Protein AF-0000000070241836 (afdb_homodimer)

Organism: Natronomonas pharaonis (strain ATCC 35678 / DSM 2160 / CIP 103997 / JCM 8858 / NBRC 14720 / NCIMB 2260 / Gabara) (NCBI:txid348780)

pLDDT: mean 97.4, std 3.04, range [60.66, 98.94]

Nearest PDB structures (foldseek):
  5bt1-assembly1_A  TM=4.470E-01  e=3.880E-01  Saccharomyces cerevisiae S288C
  3sf4-assembly2_B  TM=3.742E-01  e=3.354E-01  Homo sapiens
  5khr-assembly1_O  TM=2.933E-01  e=1.750E+00  Homo sapiens
  5a7d-assembly2_E  TM=2.652E-01  e=1.928E+00  Drosophila melanogaster
  6xns-assembly1_A  TM=4.256E-01  e=8.283E+00  synthetic construct

Radius of gyration: 24.18 Å; Cα contacts (8 Å, |Δi|>4): 1126; chains: 2; bounding box: 52×72×54 Å

Sequence (510 aa):
MSTQDGGHRDAAIAALAERAYVDAGDEYTRAGRRVLADPRPDGGPFELGDHGWVGAGVQYLLIAALCYRVADEPQTARFRAVEATAVAGDFARRADSPAQSACFAELRADCRVAGGLSEASEAYNDAVDAYEAAGETVDDPSRMSTTPLFQAAAAPIKQAARSLANGEIAVEWDDLHGPDPSDPGRFLAVRAEYKRRRFPGLVERLLSERYLAAPRGTTEYATDHHRCPHCDSTDVNWVGNSTLCLRCSRPTNPVMSTQDGGHRDAAIAALAERAYVDAGDEYTRAGRRVLADPRPDGGPFELGDHGWVGAGVQYLLIAALCYRVADEPQTARFRAVEATAVAGDFARRADSPAQSACFAELRADCRVAGGLSEASEAYNDAVDAYEAAGETVDDPSRMSTTPLFQAAAAPIKQAARSLANGEIAVEWDDLHGPDPSDPGRFLAVRAEYKRRRFPGLVERLLSERYLAAPRGTTEYATDHHRCPHCDSTDVNWVGNSTLCLRCSRPTNPV

Structure (mmCIF, N/CA/C/O backbone):
data_AF-0000000070241836-model_v1
#
loop_
_entity.id
_entity.type
_entity.pdbx_description
1 polymer 'Uncharacterized protein'
#
loop_
_atom_site.group_PDB
_atom_site.id
_atom_site.type_symbol
_atom_site.label_atom_id
_atom_site.label_alt_id
_atom_site.label_comp_id
_atom_site.label_asym_id
_atom_site.label_entity_id
_atom_site.label_seq_id
_atom_site.pdbx_PDB_ins_code
_atom_site.Cartn_x
_atom_site.Cartn_y
_atom_site.Cartn_z
_atom_site.occupancy
_atom_site.B_iso_or_equiv
_atom_site.auth_seq_id
_atom_site.auth_comp_id
_atom_site.auth_asym_id
_atom_site.auth_atom_id
_atom_site.pdbx_PDB_model_num
ATOM 1 N N . MET A 1 1 ? 11.234 -20.156 4.098 1 61.56 1 MET A N 1
ATOM 2 C CA . MET A 1 1 ? 11.102 -19.109 5.117 1 61.56 1 MET A CA 1
ATOM 3 C C . MET A 1 1 ? 10.008 -18.109 4.746 1 61.56 1 MET A C 1
ATOM 5 O O . MET A 1 1 ? 9.828 -17.797 3.566 1 61.56 1 MET A O 1
ATOM 9 N N . SER A 1 2 ? 9 -17.844 5.645 1 85.94 2 SER A N 1
ATOM 10 C CA . SER A 1 2 ? 7.742 -17.172 5.375 1 85.94 2 SER A CA 1
ATOM 11 C C . SER A 1 2 ? 7.863 -15.664 5.625 1 85.94 2 SER A C 1
ATOM 13 O O . SER A 1 2 ? 8.711 -15.227 6.41 1 85.94 2 SER A O 1
ATOM 15 N N . THR A 1 3 ? 7.363 -14.844 4.844 1 95.25 3 THR A N 1
ATOM 16 C CA . THR A 1 3 ? 7.293 -13.398 5.027 1 95.25 3 THR A CA 1
ATOM 17 C C . THR A 1 3 ? 6.418 -13.047 6.23 1 95.25 3 THR A C 1
ATOM 19 O O . THR A 1 3 ? 5.684 -13.898 6.734 1 95.25 3 THR A O 1
ATOM 22 N N . GLN A 1 4 ? 6.605 -11.898 6.77 1 96.62 4 GLN A N 1
ATOM 23 C CA . GLN A 1 4 ? 5.793 -11.398 7.875 1 96.62 4 GLN A CA 1
ATOM 24 C C . GLN A 1 4 ? 4.48 -10.805 7.371 1 96.62 4 GLN A C 1
ATOM 26 O O . GLN A 1 4 ? 4.391 -9.594 7.145 1 96.62 4 GLN A O 1
ATOM 31 N N . ASP A 1 5 ? 3.498 -11.648 7.289 1 97.31 5 ASP A N 1
ATOM 32 C CA . ASP A 1 5 ? 2.234 -11.195 6.715 1 97.31 5 ASP A CA 1
ATOM 33 C C . ASP A 1 5 ? 1.175 -11.008 7.797 1 97.31 5 ASP A C 1
ATOM 35 O O . ASP A 1 5 ? 0.005 -10.766 7.492 1 97.31 5 ASP A O 1
ATOM 39 N N . GLY A 1 6 ? 1.537 -11.195 9.125 1 95.69 6 GLY A N 1
ATOM 40 C CA . GLY A 1 6 ? 0.656 -10.945 10.25 1 95.69 6 GLY A CA 1
ATOM 41 C C . GLY A 1 6 ? -0.423 -12 10.414 1 95.69 6 GLY A C 1
ATOM 42 O O . GLY A 1 6 ? -1.392 -11.797 11.148 1 95.69 6 GLY A O 1
ATOM 43 N N . GLY A 1 7 ? -0.317 -13.125 9.695 1 97.44 7 GLY A N 1
ATOM 44 C CA . GLY A 1 7 ? -1.33 -14.172 9.742 1 97.44 7 GLY A CA 1
ATOM 45 C C . GLY A 1 7 ? -2.449 -13.961 8.742 1 97.44 7 GLY A C 1
ATOM 46 O O . GLY A 1 7 ? -3.342 -14.805 8.617 1 97.44 7 GLY A O 1
ATOM 47 N N . HIS A 1 8 ? -2.41 -12.93 8.008 1 98.25 8 HIS A N 1
ATOM 48 C CA . HIS A 1 8 ? -3.496 -12.562 7.105 1 98.25 8 HIS A CA 1
ATOM 49 C C . HIS A 1 8 ? -3.561 -13.5 5.906 1 98.25 8 HIS A C 1
ATOM 51 O O . HIS A 1 8 ? -4.645 -13.758 5.375 1 98.25 8 HIS A O 1
ATOM 57 N N . ARG A 1 9 ? -2.406 -14.008 5.449 1 98.5 9 ARG A N 1
ATOM 58 C CA . ARG A 1 9 ? -2.439 -14.969 4.352 1 98.5 9 ARG A CA 1
ATOM 59 C C . ARG A 1 9 ? -3.234 -16.219 4.738 1 98.5 9 ARG A C 1
ATOM 61 O O . ARG A 1 9 ? -4.039 -16.703 3.947 1 98.5 9 ARG A O 1
ATOM 68 N N . ASP A 1 10 ? -2.986 -16.672 5.91 1 98.44 10 ASP A N 1
ATOM 69 C CA . ASP A 1 10 ? -3.744 -17.828 6.387 1 98.44 10 ASP A CA 1
ATOM 70 C C . ASP A 1 10 ? -5.238 -17.516 6.445 1 98.44 10 ASP A C 1
ATOM 72 O O . ASP A 1 10 ? -6.066 -18.344 6.074 1 98.44 10 ASP A O 1
ATOM 76 N N . ALA A 1 11 ? -5.574 -16.375 6.941 1 98.44 11 ALA A N 1
ATOM 77 C CA . ALA A 1 11 ? -6.973 -15.953 6.988 1 98.44 11 ALA A CA 1
ATOM 78 C C . ALA A 1 11 ? -7.566 -15.859 5.586 1 98.44 11 ALA A C 1
ATOM 80 O O . ALA A 1 11 ? -8.734 -16.203 5.379 1 98.44 11 ALA A O 1
ATOM 81 N N . ALA A 1 12 ? -6.789 -15.359 4.652 1 98.81 12 ALA A N 1
ATOM 82 C CA . ALA A 1 12 ? -7.242 -15.273 3.266 1 98.81 12 ALA A CA 1
ATOM 83 C C . ALA A 1 12 ? -7.543 -16.656 2.701 1 98.81 12 ALA A C 1
ATOM 85 O O . ALA A 1 12 ? -8.562 -16.859 2.037 1 98.81 12 ALA A O 1
ATOM 86 N N . ILE A 1 13 ? -6.656 -17.578 2.961 1 98.69 13 ILE A N 1
ATOM 87 C CA . ILE A 1 13 ? -6.824 -18.953 2.482 1 98.69 13 ILE A CA 1
ATOM 88 C C . ILE A 1 13 ? -8.086 -19.562 3.092 1 98.69 13 ILE A C 1
ATOM 90 O O . ILE A 1 13 ? -8.859 -20.219 2.396 1 98.69 13 ILE A O 1
ATOM 94 N N . ALA A 1 14 ? -8.297 -19.344 4.355 1 98.5 14 ALA A N 1
ATOM 95 C CA . ALA A 1 14 ? -9.523 -19.812 5.008 1 98.5 14 ALA A CA 1
ATOM 96 C C . ALA A 1 14 ? -10.758 -19.203 4.348 1 98.5 14 ALA A C 1
ATOM 98 O O . ALA A 1 14 ? -11.766 -19.891 4.172 1 98.5 14 ALA A O 1
ATOM 99 N N . ALA A 1 15 ? -10.695 -17.953 4.012 1 98.69 15 ALA A N 1
ATOM 100 C CA . ALA A 1 15 ? -11.812 -17.281 3.352 1 98.69 15 ALA A CA 1
ATOM 101 C C . ALA A 1 15 ? -12.055 -17.859 1.961 1 98.69 15 ALA A C 1
ATOM 103 O O . ALA A 1 15 ? -13.203 -18.047 1.544 1 98.69 15 ALA A O 1
ATOM 104 N N . LEU A 1 16 ? -10.938 -18.156 1.212 1 98.5 16 LEU A N 1
ATOM 105 C CA . LEU A 1 16 ? -11.078 -18.812 -0.083 1 98.5 16 LEU A CA 1
ATOM 106 C C . LEU A 1 16 ? -11.828 -20.125 0.056 1 98.5 16 LEU A C 1
ATOM 108 O O . LEU A 1 16 ? -12.68 -20.453 -0.776 1 98.5 16 LEU A O 1
ATOM 112 N N . ALA A 1 17 ? -11.477 -20.812 1.084 1 97.75 17 ALA A N 1
ATOM 113 C CA . ALA A 1 17 ? -12.07 -22.125 1.331 1 97.75 17 ALA A CA 1
ATOM 114 C C . ALA A 1 17 ? -13.578 -22.016 1.523 1 97.75 17 ALA A C 1
ATOM 116 O O . ALA A 1 17 ? -14.328 -22.938 1.2 1 97.75 17 ALA A O 1
ATOM 117 N N . GLU A 1 18 ? -14.039 -20.938 2.023 1 97.5 18 GLU A N 1
ATOM 118 C CA . GLU A 1 18 ? -15.453 -20.688 2.277 1 97.5 18 GLU A CA 1
ATOM 119 C C . GLU A 1 18 ? -16.109 -19.953 1.108 1 97.5 18 GLU A C 1
ATOM 121 O O . GLU A 1 18 ? -17.266 -19.547 1.193 1 97.5 18 GLU A O 1
ATOM 126 N N . ARG A 1 19 ? -15.43 -19.734 0.073 1 98.12 19 ARG A N 1
ATOM 127 C CA . ARG A 1 19 ? -15.875 -19 -1.109 1 98.12 19 ARG A CA 1
ATOM 128 C C . ARG A 1 19 ? -16.281 -17.578 -0.754 1 98.12 19 ARG A C 1
ATOM 130 O O . ARG A 1 19 ? -17.156 -16.984 -1.396 1 98.12 19 ARG A O 1
ATOM 137 N N . ALA A 1 20 ? -15.68 -17.078 0.327 1 98.69 20 ALA A N 1
ATOM 138 C CA . ALA A 1 20 ? -15.867 -15.68 0.719 1 98.69 20 ALA A CA 1
ATOM 139 C C . ALA A 1 20 ? -14.805 -14.789 0.074 1 98.69 20 ALA A C 1
ATOM 141 O O . ALA A 1 20 ? -13.883 -14.32 0.746 1 98.69 20 ALA A O 1
ATOM 142 N N . TYR A 1 21 ? -14.969 -14.453 -1.179 1 98.81 21 TYR A N 1
ATOM 143 C CA . TYR A 1 21 ? -13.891 -13.898 -1.991 1 98.81 21 TYR A CA 1
ATOM 144 C C . TYR A 1 21 ? -13.617 -12.445 -1.612 1 98.81 21 TYR A C 1
ATOM 146 O O . TYR A 1 21 ? -12.477 -11.977 -1.708 1 98.81 21 TYR A O 1
ATOM 154 N N . VAL A 1 22 ? -14.641 -11.672 -1.18 1 98.81 22 VAL A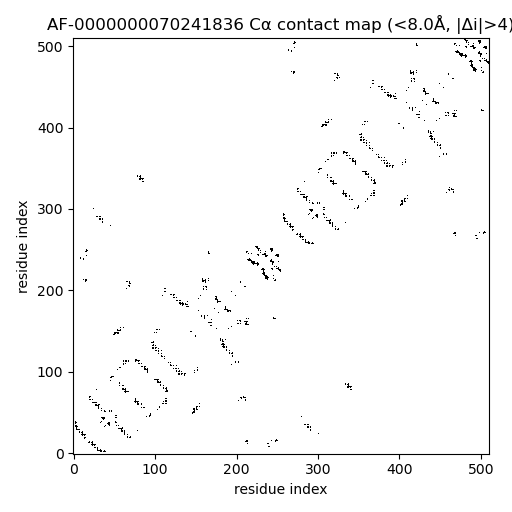 N 1
ATOM 155 C CA . VAL A 1 22 ? -14.375 -10.312 -0.713 1 98.81 22 VAL A CA 1
ATOM 156 C C . VAL A 1 22 ? -13.492 -10.367 0.534 1 98.81 22 VAL A C 1
ATOM 158 O O . VAL A 1 22 ? -12.484 -9.656 0.62 1 98.81 22 VAL A O 1
ATOM 161 N N . ASP A 1 23 ? -13.859 -11.289 1.48 1 98.75 23 ASP A N 1
ATOM 162 C CA . ASP A 1 23 ? -13.055 -11.461 2.688 1 98.75 23 ASP A CA 1
ATOM 163 C C . ASP A 1 23 ? -11.641 -11.914 2.346 1 98.75 23 ASP A C 1
ATOM 165 O O . ASP A 1 23 ? -10.672 -11.453 2.951 1 98.75 23 ASP A O 1
ATOM 169 N N . ALA A 1 24 ? -11.516 -12.836 1.41 1 98.88 24 ALA A N 1
ATOM 170 C CA . ALA A 1 24 ? -10.203 -13.297 0.971 1 98.88 24 ALA A CA 1
ATOM 171 C C 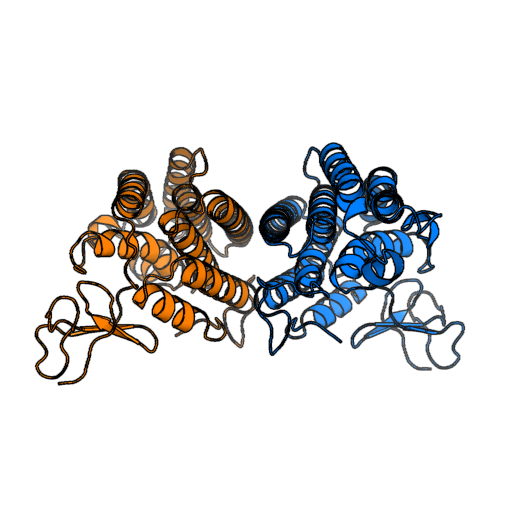. ALA A 1 24 ? -9.375 -12.141 0.401 1 98.88 24 ALA A C 1
ATOM 173 O O . ALA A 1 24 ? -8.203 -11.992 0.731 1 98.88 24 ALA A O 1
ATOM 174 N N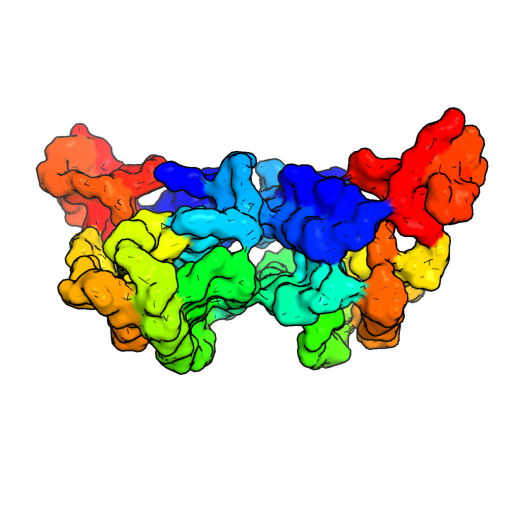 . GLY A 1 25 ? -10.047 -11.375 -0.493 1 98.94 25 GLY A N 1
ATOM 175 C CA . GLY A 1 25 ? -9.375 -10.203 -1.038 1 98.94 25 GLY A CA 1
ATOM 176 C C . GLY A 1 25 ? -8.906 -9.234 0.029 1 98.94 25 GLY A C 1
ATOM 177 O O . GLY A 1 25 ? -7.789 -8.719 -0.042 1 98.94 25 GLY A O 1
ATOM 178 N N . ASP A 1 26 ? -9.758 -8.992 1.027 1 98.88 26 ASP A N 1
ATOM 179 C CA . ASP A 1 26 ? -9.406 -8.109 2.137 1 98.88 26 ASP A CA 1
ATOM 180 C C . ASP A 1 26 ? -8.188 -8.633 2.889 1 98.88 26 ASP A C 1
ATOM 182 O O . ASP A 1 26 ? -7.242 -7.887 3.152 1 98.88 26 ASP A O 1
ATOM 186 N N . GLU A 1 27 ? -8.242 -9.867 3.15 1 98.81 27 GLU A N 1
ATOM 187 C CA . GLU A 1 27 ? -7.164 -10.453 3.939 1 98.81 27 GLU A CA 1
ATOM 188 C C . GLU A 1 27 ? -5.867 -10.523 3.137 1 98.81 27 GLU A C 1
ATOM 190 O O . GLU A 1 27 ? -4.789 -10.258 3.67 1 98.81 27 GLU A O 1
ATOM 195 N N . TYR A 1 28 ? -5.887 -10.867 1.868 1 98.94 28 TYR A N 1
ATOM 196 C CA . TYR A 1 28 ? -4.691 -10.82 1.035 1 98.94 28 TYR A CA 1
ATOM 197 C C . TYR A 1 28 ? -4.152 -9.398 0.931 1 98.94 28 TYR A C 1
ATOM 199 O O . TYR A 1 28 ? -2.938 -9.195 0.851 1 98.94 28 TYR A O 1
ATOM 207 N N . THR A 1 29 ? -5.059 -8.414 0.841 1 98.94 29 THR A N 1
ATOM 208 C CA . THR A 1 29 ? -4.625 -7.023 0.834 1 98.94 29 THR A CA 1
ATOM 209 C C . THR A 1 29 ? -3.828 -6.699 2.094 1 98.94 29 THR A C 1
ATOM 211 O O . THR A 1 29 ? -2.74 -6.125 2.018 1 98.94 29 THR A O 1
ATOM 214 N N . ARG A 1 30 ? -4.387 -7.117 3.221 1 98.81 30 ARG A N 1
ATOM 215 C CA . ARG A 1 30 ? -3.707 -6.883 4.492 1 98.81 30 ARG A CA 1
ATOM 216 C C . ARG A 1 30 ? -2.367 -7.609 4.539 1 98.81 30 ARG A C 1
ATOM 218 O O . ARG A 1 30 ? -1.359 -7.039 4.961 1 98.81 30 ARG A O 1
ATOM 225 N N . ALA A 1 31 ? -2.309 -8.828 4.098 1 98.81 31 ALA A N 1
ATOM 226 C CA . ALA A 1 31 ? -1.066 -9.594 4.043 1 98.81 31 ALA A CA 1
ATOM 227 C C . ALA A 1 31 ? -0.024 -8.883 3.184 1 98.81 31 ALA A C 1
ATOM 229 O O . ALA A 1 31 ? 1.13 -8.734 3.592 1 98.81 31 ALA A O 1
ATOM 230 N N . GLY A 1 32 ? -0.456 -8.508 1.994 1 98.94 32 GLY A N 1
ATOM 231 C CA . GLY A 1 32 ? 0.448 -7.812 1.093 1 98.94 32 GLY A CA 1
ATOM 232 C C . GLY A 1 32 ? 1.04 -6.555 1.697 1 98.94 32 GLY A C 1
ATOM 233 O O . GLY A 1 32 ? 2.256 -6.355 1.659 1 98.94 32 GLY A O 1
ATOM 234 N N . ARG A 1 33 ? 0.215 -5.738 2.297 1 98.94 33 ARG A N 1
ATOM 235 C CA . ARG A 1 33 ? 0.657 -4.473 2.877 1 98.94 33 ARG A CA 1
ATOM 236 C C . ARG A 1 33 ? 1.597 -4.711 4.055 1 98.94 33 ARG A C 1
ATOM 238 O O . ARG A 1 33 ? 2.58 -3.986 4.227 1 98.94 33 ARG A O 1
ATOM 245 N N . ARG A 1 34 ? 1.387 -5.75 4.84 1 98.62 34 ARG A N 1
ATOM 246 C CA . ARG A 1 34 ? 2.277 -6.113 5.938 1 98.62 34 ARG A CA 1
ATOM 247 C C . ARG A 1 34 ? 3.656 -6.5 5.418 1 98.62 34 ARG A C 1
ATOM 249 O O . ARG A 1 34 ? 4.676 -6.055 5.953 1 98.62 34 ARG A O 1
ATOM 256 N N . VAL A 1 35 ? 3.688 -7.293 4.398 1 98.81 35 VAL A N 1
ATOM 257 C CA . VAL A 1 35 ? 4.953 -7.754 3.834 1 98.81 35 VAL A CA 1
ATOM 258 C C . VAL A 1 35 ? 5.695 -6.578 3.203 1 98.81 35 VAL A C 1
ATOM 260 O O . VAL A 1 35 ? 6.914 -6.461 3.348 1 98.81 35 VAL A O 1
ATOM 263 N N . LEU A 1 36 ? 4.973 -5.711 2.514 1 98.88 36 LEU A N 1
ATOM 264 C CA . LEU A 1 36 ? 5.59 -4.578 1.83 1 98.88 36 LEU A CA 1
ATOM 265 C C . LEU A 1 36 ? 6.199 -3.604 2.832 1 98.88 36 LEU A C 1
ATOM 267 O O . LEU A 1 36 ? 7.094 -2.83 2.486 1 98.88 36 LEU A O 1
ATOM 271 N N . ALA A 1 37 ? 5.695 -3.65 4.094 1 98.69 37 ALA A N 1
ATOM 272 C CA . ALA A 1 37 ? 6.246 -2.793 5.141 1 98.69 37 ALA A CA 1
ATOM 273 C C . ALA A 1 37 ? 7.449 -3.451 5.809 1 98.69 37 ALA A C 1
ATOM 275 O O . ALA A 1 37 ? 8.445 -2.787 6.098 1 98.69 37 ALA A O 1
ATOM 276 N N . ASP A 1 38 ? 7.273 -4.73 6.078 1 98.12 38 ASP A N 1
ATOM 277 C CA . ASP A 1 38 ? 8.258 -5.496 6.832 1 98.12 38 ASP A CA 1
ATOM 278 C C . ASP A 1 38 ? 8.297 -6.949 6.359 1 98.12 38 ASP A C 1
ATOM 280 O O . ASP A 1 38 ? 7.75 -7.836 7.02 1 98.12 38 ASP A O 1
ATOM 284 N N . PRO A 1 39 ? 9.086 -7.191 5.305 1 97.88 39 PRO A N 1
ATOM 285 C CA . PRO A 1 39 ? 9.023 -8.531 4.719 1 97.88 39 PRO A CA 1
ATOM 286 C C . PRO A 1 39 ? 9.656 -9.594 5.617 1 97.88 39 PRO A C 1
ATOM 288 O O . PRO A 1 39 ? 9.164 -10.727 5.676 1 97.88 39 PRO A O 1
ATOM 291 N N . ARG A 1 40 ? 10.75 -9.195 6.312 1 96.06 40 ARG A N 1
ATOM 292 C CA . ARG A 1 40 ? 11.523 -10.086 7.168 1 96.06 40 ARG A CA 1
ATOM 293 C C . ARG A 1 40 ? 11.898 -9.398 8.477 1 96.06 40 ARG A C 1
ATOM 295 O O . ARG A 1 40 ? 11.969 -8.172 8.539 1 96.06 40 ARG A O 1
ATOM 302 N N . PRO A 1 41 ? 12.07 -10.102 9.562 1 89.88 41 PRO A N 1
ATOM 303 C CA . PRO A 1 41 ? 12.438 -9.469 10.828 1 89.88 41 PRO A CA 1
ATOM 304 C C . PRO A 1 41 ? 13.68 -8.586 10.711 1 89.88 41 PRO A C 1
ATOM 306 O O . PRO A 1 41 ? 13.719 -7.492 11.281 1 89.88 41 PRO A O 1
ATOM 309 N N . ASP A 1 42 ? 14.664 -8.977 10 1 85.56 42 ASP A N 1
ATOM 310 C CA . ASP A 1 42 ? 15.906 -8.211 9.977 1 85.56 42 ASP A CA 1
ATOM 311 C C . ASP A 1 42 ? 16.125 -7.559 8.609 1 85.56 42 ASP A C 1
ATOM 313 O O . ASP A 1 42 ? 17.25 -7.215 8.25 1 85.56 42 ASP A O 1
ATOM 317 N N . GLY A 1 43 ? 15.055 -7.344 7.938 1 88.62 43 GLY A N 1
ATOM 318 C CA . GLY A 1 43 ? 15.234 -6.789 6.602 1 88.62 43 GLY A CA 1
ATOM 319 C C . GLY A 1 43 ? 14.086 -5.902 6.168 1 88.62 43 GLY A C 1
ATOM 320 O O . GLY A 1 43 ? 12.914 -6.246 6.367 1 88.62 43 GLY A O 1
ATOM 321 N N . GLY A 1 44 ? 14.477 -4.719 5.648 1 93.69 44 GLY A N 1
ATOM 322 C CA . GLY A 1 44 ? 13.477 -3.811 5.109 1 93.69 44 GLY A CA 1
ATOM 323 C C . GLY A 1 44 ? 13.109 -4.109 3.67 1 93.69 44 GLY A C 1
ATOM 324 O O . GLY A 1 44 ? 13.711 -4.98 3.037 1 93.69 44 GLY A O 1
ATOM 325 N N . PRO A 1 45 ? 12.094 -3.482 3.275 1 97.38 45 PRO A N 1
ATOM 326 C CA . PRO A 1 45 ? 11.555 -3.791 1.95 1 97.38 45 PRO A CA 1
ATOM 327 C C . PRO A 1 45 ? 12.383 -3.18 0.82 1 97.38 45 PRO A C 1
ATOM 329 O O . PRO A 1 45 ? 12.258 -3.598 -0.334 1 97.38 45 PRO A O 1
ATOM 332 N N . PHE A 1 46 ? 13.273 -2.236 1.134 1 97.31 46 PHE A N 1
ATOM 333 C CA . PHE A 1 46 ? 13.852 -1.443 0.054 1 97.31 46 PHE A CA 1
ATOM 334 C C . PHE A 1 46 ? 15.273 -1.896 -0.247 1 97.31 46 PHE A C 1
ATOM 336 O O . PHE A 1 46 ? 15.906 -1.4 -1.185 1 97.31 46 PHE A O 1
ATOM 343 N N . GLU A 1 47 ? 15.789 -2.793 0.525 1 93.69 47 GLU A N 1
ATOM 344 C CA . GLU A 1 47 ? 16.953 -3.6 0.181 1 93.69 47 GLU A CA 1
ATOM 345 C C . GLU A 1 47 ? 16.562 -5.023 -0.194 1 93.69 47 GLU A C 1
ATOM 347 O O . GLU A 1 47 ? 16.375 -5.875 0.679 1 93.69 47 GLU A O 1
ATOM 352 N N . LEU A 1 48 ? 16.453 -5.203 -1.422 1 95.19 48 LEU A N 1
ATOM 353 C CA . LEU A 1 48 ? 15.836 -6.43 -1.916 1 95.19 48 LEU A CA 1
ATOM 354 C C . LEU A 1 48 ? 16.719 -7.637 -1.641 1 95.19 48 LEU A C 1
ATOM 356 O O . LEU A 1 48 ? 16.219 -8.727 -1.349 1 95.19 48 LEU A O 1
ATOM 360 N N . GLY A 1 49 ? 18.094 -7.426 -1.746 1 94.19 49 GLY A N 1
ATOM 361 C CA . GLY A 1 49 ? 19.016 -8.555 -1.644 1 94.19 49 GLY A CA 1
ATOM 362 C C . GLY A 1 49 ? 18.797 -9.602 -2.715 1 94.19 49 GLY A C 1
ATOM 363 O O . GLY A 1 49 ? 18.062 -9.367 -3.68 1 94.19 49 GLY A O 1
ATOM 364 N N . ASP A 1 50 ? 19.359 -10.758 -2.516 1 92.5 50 ASP A N 1
ATOM 365 C CA . ASP A 1 50 ? 19.297 -11.812 -3.527 1 92.5 50 ASP A CA 1
ATOM 366 C C . ASP A 1 50 ? 17.922 -12.453 -3.564 1 92.5 50 ASP A C 1
ATOM 368 O O . ASP A 1 50 ? 17.484 -12.953 -4.609 1 92.5 50 ASP A O 1
ATOM 372 N N . HIS A 1 51 ? 17.234 -12.383 -2.48 1 95 51 HIS A N 1
ATOM 373 C CA . HIS A 1 51 ? 16.016 -13.164 -2.354 1 95 51 HIS A CA 1
ATOM 374 C C . HIS A 1 51 ? 14.797 -12.367 -2.812 1 95 51 HIS A C 1
ATOM 376 O O . HIS A 1 51 ? 13.828 -12.938 -3.305 1 95 51 HIS A O 1
ATOM 382 N N . GLY A 1 52 ? 14.781 -10.977 -2.59 1 97.12 52 GLY A N 1
ATOM 383 C CA . GLY A 1 52 ? 13.641 -10.148 -2.973 1 97.12 52 GLY A CA 1
ATOM 384 C C . GLY A 1 52 ? 12.352 -10.562 -2.295 1 97.12 52 GLY A C 1
ATOM 385 O O . GLY A 1 52 ? 11.32 -10.703 -2.951 1 97.12 52 GLY A O 1
ATOM 386 N N . TRP A 1 53 ? 12.414 -10.727 -0.991 1 97.62 53 TRP A N 1
ATOM 387 C CA . TRP A 1 53 ? 11.289 -11.242 -0.217 1 97.62 53 TRP A CA 1
ATOM 388 C C . TRP A 1 53 ? 10.055 -10.367 -0.406 1 97.62 53 TRP A C 1
ATOM 390 O O . TRP A 1 53 ? 8.922 -10.844 -0.293 1 97.62 53 TRP A O 1
ATOM 400 N N . VAL A 1 54 ? 10.211 -9.086 -0.688 1 98.38 54 VAL A N 1
ATOM 401 C CA . VAL A 1 54 ? 9.125 -8.117 -0.792 1 98.38 54 VAL A CA 1
ATOM 402 C C . VAL A 1 54 ? 8.219 -8.477 -1.964 1 98.38 54 VAL A C 1
ATOM 404 O O . VAL A 1 54 ? 7.055 -8.07 -2.006 1 98.38 54 VAL A O 1
ATOM 407 N N . GLY A 1 55 ? 8.711 -9.297 -2.902 1 98.56 55 GLY A N 1
ATOM 408 C CA . GLY A 1 55 ? 7.898 -9.742 -4.027 1 98.56 55 GLY A CA 1
ATOM 409 C C . GLY A 1 55 ? 6.617 -10.43 -3.609 1 98.56 55 GLY A C 1
ATOM 410 O O . GLY A 1 55 ? 5.602 -10.344 -4.305 1 98.56 55 GLY A O 1
ATOM 411 N N . ALA A 1 56 ? 6.664 -11.07 -2.451 1 98.62 56 ALA A N 1
ATOM 412 C CA . ALA A 1 56 ? 5.477 -11.742 -1.925 1 98.62 56 ALA A CA 1
ATOM 413 C C . ALA A 1 56 ? 4.359 -10.734 -1.656 1 98.62 56 ALA A C 1
ATOM 415 O O . ALA A 1 56 ? 3.18 -11.055 -1.821 1 98.62 56 ALA A O 1
ATOM 416 N N . GLY A 1 57 ? 4.758 -9.586 -1.187 1 98.88 57 GLY A N 1
ATOM 417 C CA . GLY A 1 57 ? 3.758 -8.555 -0.959 1 98.88 57 GLY A CA 1
ATOM 418 C C . GLY A 1 57 ? 3.008 -8.164 -2.219 1 98.88 57 GLY A C 1
ATOM 419 O O . GLY A 1 57 ? 1.782 -8.023 -2.201 1 98.88 57 GLY A O 1
ATOM 420 N N . VAL A 1 58 ? 3.697 -7.992 -3.32 1 98.94 58 VAL A N 1
ATOM 421 C CA . VAL A 1 58 ? 3.078 -7.668 -4.602 1 98.94 58 VAL A CA 1
ATOM 422 C C . VAL A 1 58 ? 2.186 -8.82 -5.051 1 98.94 58 VAL A C 1
ATOM 424 O O . VAL A 1 58 ? 1.061 -8.609 -5.508 1 98.94 58 VAL A O 1
ATOM 427 N N . GLN A 1 59 ? 2.701 -10.016 -4.855 1 98.88 59 GLN A N 1
ATOM 428 C CA . GLN A 1 59 ? 1.938 -11.219 -5.191 1 98.88 59 GLN A CA 1
ATOM 429 C C . GLN A 1 59 ? 0.599 -11.234 -4.461 1 98.88 59 GLN A C 1
ATOM 431 O O . GLN A 1 59 ? -0.435 -11.547 -5.059 1 98.88 59 GLN A O 1
ATOM 436 N N . TYR A 1 60 ? 0.606 -10.922 -3.188 1 98.94 60 TYR A N 1
ATOM 437 C CA . TYR A 1 60 ? -0.617 -10.977 -2.395 1 98.94 60 TYR A CA 1
ATOM 438 C C . TYR A 1 60 ? -1.607 -9.906 -2.844 1 98.94 60 TYR A C 1
ATOM 440 O O . TYR A 1 60 ? -2.814 -10.156 -2.893 1 98.94 60 TYR A O 1
ATOM 448 N N . LEU A 1 61 ? -1.139 -8.719 -3.176 1 98.94 61 LEU A N 1
ATOM 449 C CA . LEU A 1 61 ? -2.033 -7.691 -3.701 1 98.94 61 LEU A CA 1
ATOM 450 C C . LEU A 1 61 ? -2.639 -8.125 -5.031 1 98.94 61 LEU A C 1
ATOM 452 O O . LEU A 1 61 ? -3.811 -7.859 -5.301 1 98.94 61 LEU A O 1
ATOM 456 N N . LEU A 1 62 ? -1.822 -8.789 -5.828 1 98.94 62 LEU A N 1
ATOM 457 C CA . LEU A 1 62 ? -2.277 -9.328 -7.105 1 98.94 62 LEU A CA 1
ATOM 458 C C . LEU A 1 62 ? -3.383 -10.359 -6.902 1 98.94 62 LEU A C 1
ATOM 460 O O . LEU A 1 62 ? -4.422 -10.297 -7.562 1 98.94 62 LEU A O 1
ATOM 464 N N . ILE A 1 63 ? -3.199 -11.266 -6 1 98.94 63 ILE A N 1
ATOM 465 C CA . ILE A 1 63 ? -4.199 -12.289 -5.719 1 98.94 63 ILE A CA 1
ATOM 466 C C . ILE A 1 63 ? -5.453 -11.641 -5.133 1 98.94 63 ILE A C 1
ATOM 468 O O . ILE A 1 63 ? -6.57 -12.078 -5.418 1 98.94 63 ILE A O 1
ATOM 472 N N . ALA A 1 64 ? -5.273 -10.625 -4.285 1 98.94 64 ALA A N 1
ATOM 473 C CA . ALA A 1 64 ? -6.418 -9.875 -3.77 1 98.94 64 ALA A CA 1
ATOM 474 C C . ALA A 1 64 ? -7.273 -9.328 -4.906 1 98.94 64 ALA A C 1
ATOM 476 O O . ALA A 1 64 ? -8.5 -9.438 -4.879 1 98.94 64 ALA A O 1
ATOM 477 N N . ALA A 1 65 ? -6.617 -8.727 -5.906 1 98.94 65 ALA A N 1
ATOM 478 C CA . ALA A 1 65 ? -7.344 -8.203 -7.059 1 98.94 65 ALA A CA 1
ATOM 479 C C . ALA A 1 65 ? -8.172 -9.297 -7.73 1 98.94 65 ALA A C 1
ATOM 481 O O . ALA A 1 65 ? -9.328 -9.078 -8.086 1 98.94 65 ALA A O 1
ATOM 482 N N . LEU A 1 66 ? -7.574 -10.477 -7.883 1 98.94 66 LEU A N 1
ATOM 483 C CA . LEU A 1 66 ? -8.289 -11.594 -8.484 1 98.94 66 LEU A CA 1
ATOM 484 C C . LEU A 1 66 ? -9.484 -12 -7.633 1 98.94 66 LEU A C 1
ATOM 486 O O . LEU A 1 66 ? -10.555 -12.297 -8.164 1 98.94 66 LEU A O 1
ATOM 490 N N . CYS A 1 67 ? -9.32 -12.023 -6.316 1 98.94 67 CYS A N 1
ATOM 491 C CA . CYS A 1 67 ? -10.43 -12.336 -5.418 1 98.94 67 CYS A CA 1
ATOM 492 C C . CYS A 1 67 ? -11.594 -11.367 -5.629 1 98.94 67 CYS A C 1
ATOM 494 O O . CYS A 1 67 ? -12.742 -11.797 -5.746 1 98.94 67 CYS A O 1
ATOM 496 N N . TYR A 1 68 ? -11.266 -10.094 -5.695 1 98.94 68 TYR A N 1
ATOM 497 C CA . TYR A 1 68 ? -12.312 -9.102 -5.887 1 98.94 68 TYR A CA 1
ATOM 498 C C . TYR A 1 68 ? -12.992 -9.281 -7.238 1 98.94 68 TYR A C 1
ATOM 500 O O . TYR A 1 68 ? -14.211 -9.109 -7.359 1 98.94 68 TYR A O 1
ATOM 508 N N . ARG A 1 69 ? -12.203 -9.594 -8.297 1 98.88 69 ARG A N 1
ATOM 509 C CA . ARG A 1 69 ? -12.789 -9.844 -9.617 1 98.88 69 ARG A CA 1
ATOM 510 C C . ARG A 1 69 ? -13.766 -11.008 -9.57 1 98.88 69 ARG A C 1
ATOM 512 O O . ARG A 1 69 ? -14.875 -10.914 -10.109 1 98.88 69 ARG A O 1
ATOM 519 N N . VAL A 1 70 ? -13.383 -12.047 -8.945 1 98.88 70 VAL A N 1
ATOM 520 C CA . VAL A 1 70 ? -14.219 -13.234 -8.836 1 98.88 70 VAL A CA 1
ATOM 521 C C . VAL A 1 70 ? -15.469 -12.914 -8.031 1 98.88 70 VAL A C 1
ATOM 523 O O . VAL A 1 70 ? -16.547 -13.438 -8.305 1 98.88 70 VAL A O 1
ATOM 526 N N . ALA A 1 71 ? -15.406 -12.055 -7.047 1 98.69 71 ALA A N 1
ATOM 527 C CA . ALA A 1 71 ? -16.516 -11.633 -6.191 1 98.69 71 ALA A CA 1
ATOM 528 C C . ALA A 1 71 ? -17.391 -10.609 -6.898 1 98.69 71 ALA A C 1
ATOM 530 O O . ALA A 1 71 ? -18.344 -10.078 -6.305 1 98.69 71 ALA A O 1
ATOM 531 N N . ASP A 1 72 ? -17.047 -10.234 -8.234 1 98.25 72 ASP A N 1
ATOM 532 C CA . ASP A 1 72 ? -17.781 -9.25 -9.031 1 98.25 72 ASP A CA 1
ATOM 533 C C . ASP A 1 72 ? -17.703 -7.863 -8.398 1 98.25 72 ASP A C 1
ATOM 535 O O . ASP A 1 72 ? -18.719 -7.168 -8.289 1 98.25 72 ASP A O 1
ATOM 539 N N . GLU A 1 73 ? -16.531 -7.531 -7.875 1 98.38 73 GLU A N 1
ATOM 540 C CA . GLU A 1 73 ? -16.188 -6.199 -7.395 1 98.38 73 GLU A CA 1
ATOM 541 C C . GLU A 1 73 ? -15.07 -5.586 -8.242 1 98.38 73 GLU A C 1
ATOM 543 O O . GLU A 1 73 ? -13.977 -5.309 -7.734 1 98.38 73 GLU A O 1
ATOM 548 N N . PRO A 1 74 ? -15.32 -5.305 -9.516 1 98.25 74 PRO A N 1
ATOM 549 C CA . PRO A 1 74 ? -14.258 -4.918 -10.445 1 98.25 74 PRO A CA 1
ATOM 550 C C . PRO A 1 74 ? -13.625 -3.576 -10.086 1 98.25 74 PRO A C 1
ATOM 552 O O . PRO A 1 74 ? -12.438 -3.361 -10.344 1 98.25 74 PRO A O 1
ATOM 555 N N . GLN A 1 75 ? -14.375 -2.646 -9.492 1 98.44 75 GLN A N 1
ATOM 556 C CA . GLN A 1 75 ? -13.789 -1.358 -9.148 1 98.44 75 GLN A CA 1
ATOM 557 C C . GLN A 1 75 ? -12.75 -1.509 -8.039 1 98.44 75 GLN A C 1
ATOM 559 O O . GLN A 1 75 ? -11.664 -0.933 -8.109 1 98.44 75 GLN A O 1
ATOM 564 N N . THR A 1 76 ? -13.109 -2.283 -6.996 1 98.62 76 THR A N 1
ATOM 565 C CA . THR A 1 76 ? -12.156 -2.566 -5.93 1 98.62 76 THR A CA 1
ATOM 566 C C . THR A 1 76 ? -10.922 -3.27 -6.477 1 98.62 76 THR A C 1
ATOM 568 O O . THR A 1 76 ? -9.797 -2.957 -6.082 1 98.62 76 THR A O 1
ATOM 571 N N . ALA A 1 77 ? -11.133 -4.207 -7.363 1 98.88 77 ALA A N 1
ATOM 572 C CA . ALA A 1 77 ? -10.031 -4.918 -8 1 98.88 77 ALA A CA 1
ATOM 573 C C . ALA A 1 77 ? -9.117 -3.949 -8.75 1 98.88 77 ALA A C 1
ATOM 575 O O . ALA A 1 77 ? -7.891 -4.086 -8.719 1 98.88 77 ALA A O 1
ATOM 576 N N . ARG A 1 78 ? -9.703 -3.006 -9.43 1 98.81 78 ARG A N 1
ATOM 577 C CA . ARG A 1 78 ? -8.93 -2.027 -10.188 1 98.81 78 ARG A CA 1
ATOM 578 C C . ARG A 1 78 ? -8.055 -1.187 -9.258 1 98.81 78 ARG A C 1
ATOM 580 O O . ARG A 1 78 ? -6.879 -0.965 -9.539 1 98.81 78 ARG A O 1
ATOM 587 N N . PHE A 1 79 ? -8.633 -0.746 -8.156 1 98.88 79 PHE A N 1
ATOM 588 C CA . PHE A 1 79 ? -7.852 0.029 -7.191 1 98.88 79 PHE A CA 1
ATOM 589 C C . PHE A 1 79 ? -6.684 -0.787 -6.66 1 98.88 79 PHE A C 1
ATOM 591 O O . PHE A 1 79 ? -5.57 -0.272 -6.527 1 98.88 79 PHE A O 1
ATOM 598 N N . ARG A 1 80 ? -6.957 -2.027 -6.367 1 98.94 80 ARG A N 1
ATOM 599 C CA . ARG A 1 80 ? -5.914 -2.885 -5.816 1 98.94 80 ARG A CA 1
ATOM 600 C C . ARG A 1 80 ? -4.805 -3.129 -6.836 1 98.94 80 ARG A C 1
ATOM 602 O O . ARG A 1 80 ? -3.623 -3.129 -6.488 1 98.94 80 ARG A O 1
ATOM 609 N N . ALA A 1 81 ? -5.215 -3.326 -8.07 1 98.94 81 ALA A N 1
ATOM 610 C CA . ALA A 1 81 ? -4.25 -3.555 -9.148 1 98.94 81 ALA A CA 1
ATOM 611 C C . ALA A 1 81 ? -3.396 -2.312 -9.391 1 98.94 81 ALA A C 1
ATOM 613 O O . ALA A 1 81 ? -2.191 -2.418 -9.633 1 98.94 81 ALA A O 1
ATOM 614 N N . VAL A 1 82 ? -3.984 -1.146 -9.344 1 98.94 82 VAL A N 1
ATOM 615 C CA . VAL A 1 82 ? -3.24 0.097 -9.523 1 98.94 82 VAL A CA 1
ATOM 616 C C . VAL A 1 82 ? -2.248 0.274 -8.375 1 98.94 82 VAL A C 1
ATOM 618 O O . VAL A 1 82 ? -1.088 0.627 -8.594 1 98.94 82 VAL A O 1
ATOM 621 N N . GLU A 1 83 ? -2.703 0.029 -7.152 1 98.94 83 GLU A N 1
ATOM 622 C CA . GLU A 1 83 ? -1.815 0.041 -5.996 1 98.94 83 GLU A CA 1
ATOM 623 C C . GLU A 1 83 ? -0.618 -0.881 -6.207 1 98.94 83 GLU A C 1
ATOM 625 O O . GLU A 1 83 ? 0.531 -0.454 -6.078 1 98.94 83 GLU A O 1
ATOM 630 N N . ALA A 1 84 ? -0.864 -2.094 -6.594 1 98.94 84 ALA A N 1
ATOM 631 C CA . ALA A 1 84 ? 0.179 -3.104 -6.758 1 98.94 84 ALA A CA 1
ATOM 632 C C . ALA A 1 84 ? 1.121 -2.738 -7.898 1 98.94 84 ALA A C 1
ATOM 634 O O . ALA A 1 84 ? 2.33 -2.967 -7.816 1 98.94 84 ALA A O 1
ATOM 635 N N . THR A 1 85 ? 0.556 -2.205 -9 1 98.88 85 THR A N 1
ATOM 636 C CA . THR A 1 85 ? 1.368 -1.794 -10.133 1 98.88 85 THR A CA 1
ATOM 637 C C . THR A 1 85 ? 2.34 -0.688 -9.734 1 98.88 85 THR A C 1
ATOM 639 O O . THR A 1 85 ? 3.512 -0.717 -10.117 1 98.88 85 THR A O 1
ATOM 642 N N . ALA A 1 86 ? 1.867 0.26 -8.977 1 98.88 86 ALA A N 1
ATOM 643 C CA . ALA A 1 86 ? 2.723 1.351 -8.516 1 98.88 86 ALA A CA 1
ATOM 644 C C . ALA A 1 86 ? 3.834 0.829 -7.609 1 98.88 86 ALA A C 1
ATOM 646 O O . ALA A 1 86 ? 4.996 1.218 -7.754 1 98.88 86 ALA A O 1
ATOM 647 N N . VAL A 1 87 ? 3.494 -0.051 -6.703 1 98.94 87 VAL A N 1
ATOM 648 C CA . VAL A 1 87 ? 4.461 -0.635 -5.777 1 98.94 87 VAL A CA 1
ATOM 649 C C . VAL A 1 87 ? 5.531 -1.395 -6.559 1 98.94 87 VAL A C 1
ATOM 651 O O . VAL A 1 87 ? 6.727 -1.204 -6.328 1 98.94 87 VAL A O 1
ATOM 654 N N . ALA A 1 88 ? 5.109 -2.217 -7.465 1 98.88 88 ALA A N 1
ATOM 655 C CA . ALA A 1 88 ? 6.051 -2.994 -8.273 1 98.88 88 ALA A CA 1
ATOM 656 C C . ALA A 1 88 ? 6.945 -2.082 -9.102 1 98.88 88 ALA A C 1
ATOM 658 O O . ALA A 1 88 ? 8.125 -2.379 -9.305 1 98.88 88 ALA A O 1
ATOM 659 N N . GLY A 1 89 ? 6.344 -1.034 -9.625 1 98.69 89 GLY A N 1
ATOM 660 C CA . GLY A 1 89 ? 7.133 -0.077 -10.383 1 98.69 89 GLY A CA 1
ATOM 661 C C . GLY A 1 89 ? 8.234 0.568 -9.57 1 98.69 89 GLY A C 1
ATOM 662 O O . GLY A 1 89 ? 9.367 0.714 -10.055 1 98.69 89 GLY A O 1
ATOM 663 N N . ASP A 1 90 ? 7.957 0.946 -8.367 1 98.69 90 ASP A N 1
ATOM 664 C CA . ASP A 1 90 ? 8.969 1.517 -7.48 1 98.69 90 ASP A CA 1
ATOM 665 C C . ASP A 1 90 ? 10.086 0.514 -7.207 1 98.69 90 ASP A C 1
ATOM 667 O O . ASP A 1 90 ? 11.266 0.864 -7.262 1 98.69 90 ASP A O 1
ATOM 671 N N . PHE A 1 91 ? 9.719 -0.711 -6.941 1 98.69 91 PHE A N 1
ATOM 672 C CA . PHE A 1 91 ? 10.703 -1.739 -6.621 1 98.69 91 PHE A CA 1
ATOM 673 C C . PHE A 1 91 ? 11.547 -2.088 -7.844 1 98.69 91 PHE A C 1
ATOM 675 O O . PHE A 1 91 ? 12.727 -2.408 -7.723 1 98.69 91 PHE A O 1
ATOM 682 N N . ALA A 1 92 ? 10.93 -2.029 -9.039 1 98.44 92 ALA A N 1
ATOM 683 C CA . ALA A 1 92 ? 11.711 -2.246 -10.258 1 98.44 92 ALA A CA 1
ATOM 684 C C . ALA A 1 92 ? 12.867 -1.256 -10.352 1 98.44 92 ALA A C 1
ATOM 686 O O . ALA A 1 92 ? 13.969 -1.613 -10.789 1 98.44 92 ALA A O 1
ATOM 687 N N . ARG A 1 93 ? 12.633 -0.047 -9.93 1 96.88 93 ARG A N 1
ATOM 688 C CA . ARG A 1 93 ? 13.648 1.001 -9.984 1 96.88 93 ARG A CA 1
ATOM 689 C C . ARG A 1 93 ? 14.711 0.789 -8.906 1 96.88 93 ARG A C 1
ATOM 691 O O . ARG A 1 93 ? 15.867 1.152 -9.102 1 96.88 93 ARG A O 1
ATOM 698 N N . ARG A 1 94 ? 14.328 0.086 -7.84 1 96.44 94 ARG A N 1
ATOM 699 C CA . ARG A 1 94 ? 15.219 -0.06 -6.691 1 96.44 94 ARG A CA 1
ATOM 700 C C . ARG A 1 94 ? 15.922 -1.413 -6.707 1 96.44 94 ARG A C 1
ATOM 702 O O . ARG A 1 94 ? 16.688 -1.729 -5.801 1 96.44 94 ARG A O 1
ATOM 709 N N . ALA A 1 95 ? 15.656 -2.184 -7.695 1 97.5 95 ALA A N 1
ATOM 710 C CA . ALA A 1 95 ? 16.156 -3.559 -7.75 1 97.5 95 ALA A CA 1
ATOM 711 C C . ALA A 1 95 ? 17.672 -3.596 -7.711 1 97.5 95 ALA A C 1
ATOM 713 O O . ALA A 1 95 ? 18.344 -2.701 -8.242 1 97.5 95 ALA A O 1
ATOM 714 N N . ASP A 1 96 ? 1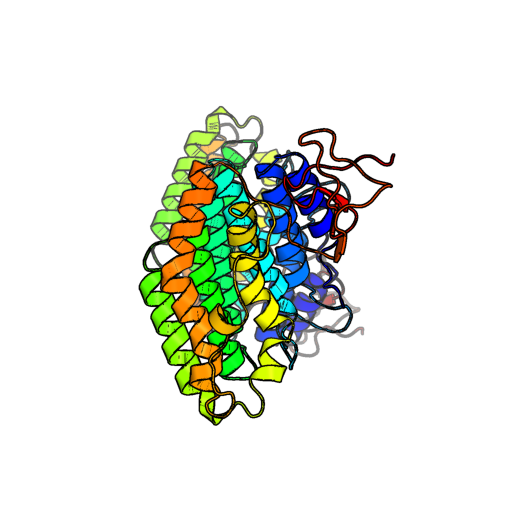8.266 -4.633 -7.105 1 94.75 96 ASP A N 1
ATOM 715 C CA . ASP A 1 96 ? 19.703 -4.797 -6.988 1 94.75 96 ASP A CA 1
ATOM 716 C C . ASP A 1 96 ? 20.312 -5.273 -8.305 1 94.75 96 ASP A C 1
ATOM 718 O O . ASP A 1 96 ? 21.5 -5.074 -8.547 1 94.75 96 ASP A O 1
ATOM 722 N N . SER A 1 97 ? 19.516 -5.93 -9.164 1 96.94 97 SER A N 1
ATOM 723 C CA . SER A 1 97 ? 19.984 -6.426 -10.461 1 96.94 97 SER A CA 1
ATOM 724 C C . SER A 1 97 ? 18.953 -6.18 -11.547 1 96.94 97 SER A C 1
ATOM 726 O O . SER A 1 97 ? 17.75 -6.07 -11.266 1 96.94 97 SER A O 1
ATOM 728 N N . PRO A 1 98 ? 19.422 -6.137 -12.812 1 97.94 98 PRO A N 1
ATOM 729 C CA . PRO A 1 98 ? 18.484 -5.961 -13.922 1 97.94 98 PRO A CA 1
ATOM 730 C C . PRO A 1 98 ? 17.453 -7.074 -14 1 97.94 98 PRO A C 1
ATOM 732 O O . PRO A 1 98 ? 16.297 -6.832 -14.391 1 97.94 98 PRO A O 1
ATOM 735 N N . ALA A 1 99 ? 17.812 -8.273 -13.633 1 98.44 99 ALA A N 1
ATOM 736 C CA . ALA A 1 99 ? 16.875 -9.391 -13.672 1 98.44 99 ALA A CA 1
ATOM 737 C C . ALA A 1 99 ? 15.75 -9.203 -12.656 1 98.44 99 ALA A C 1
ATOM 739 O O . ALA A 1 99 ? 14.594 -9.531 -12.93 1 98.44 99 ALA A O 1
ATOM 740 N N . GLN A 1 100 ? 16.125 -8.734 -11.492 1 98.62 100 GLN A N 1
ATOM 741 C CA . GLN A 1 100 ? 15.086 -8.414 -10.508 1 98.62 100 GLN A CA 1
ATOM 742 C C . GLN A 1 100 ? 14.156 -7.316 -11.023 1 98.62 100 GLN A C 1
ATOM 744 O O . GLN A 1 100 ? 12.945 -7.387 -10.836 1 98.62 100 GLN A O 1
ATOM 749 N N . SER A 1 101 ? 14.727 -6.293 -11.656 1 98.69 101 SER A N 1
ATOM 750 C CA . SER A 1 101 ? 13.922 -5.23 -12.242 1 98.69 101 SER A CA 1
ATOM 751 C C . SER A 1 101 ? 12.938 -5.789 -13.266 1 98.69 101 SER A C 1
ATOM 753 O O . SER A 1 101 ? 11.773 -5.406 -13.289 1 98.69 101 SER A O 1
ATOM 755 N N . ALA A 1 102 ? 13.383 -6.676 -14.094 1 98.88 102 ALA A N 1
ATOM 756 C CA . ALA A 1 102 ? 12.539 -7.324 -15.094 1 98.88 102 ALA A CA 1
ATOM 757 C C . ALA A 1 102 ? 11.414 -8.125 -14.438 1 98.88 102 ALA A C 1
ATOM 759 O O . ALA A 1 102 ? 10.281 -8.141 -14.93 1 98.88 102 ALA A O 1
ATOM 760 N N . CYS A 1 103 ? 11.734 -8.797 -13.375 1 98.88 103 CYS A N 1
ATOM 761 C CA . CYS A 1 103 ? 10.75 -9.586 -12.656 1 98.88 103 CYS A CA 1
ATOM 762 C C . CYS A 1 103 ? 9.625 -8.703 -12.125 1 98.88 103 CYS A C 1
ATOM 764 O O . CYS A 1 103 ? 8.445 -9.062 -12.227 1 98.88 103 CYS A O 1
ATOM 766 N N . PHE A 1 104 ? 9.984 -7.543 -11.602 1 98.94 104 PHE A N 1
ATOM 767 C CA . PHE A 1 104 ? 8.961 -6.613 -11.133 1 98.94 104 PHE A CA 1
ATOM 768 C C . PHE A 1 104 ? 8.148 -6.062 -12.297 1 98.94 104 PHE A C 1
ATOM 770 O O . PHE A 1 104 ? 6.953 -5.801 -12.164 1 98.94 104 PHE A O 1
ATOM 777 N N . ALA A 1 105 ? 8.773 -5.855 -13.406 1 98.88 105 ALA A N 1
ATOM 778 C CA . ALA A 1 105 ? 8.031 -5.457 -14.602 1 98.88 105 ALA A CA 1
ATOM 779 C C . ALA A 1 105 ? 7 -6.52 -14.984 1 98.88 105 ALA A C 1
ATOM 781 O O . ALA A 1 105 ? 5.879 -6.191 -15.383 1 98.88 105 ALA A O 1
ATOM 782 N N . GLU A 1 106 ? 7.383 -7.754 -14.898 1 98.94 106 GLU A N 1
ATOM 783 C CA . GLU A 1 106 ? 6.457 -8.859 -15.133 1 98.94 106 GLU A CA 1
ATOM 784 C C . GLU A 1 106 ? 5.285 -8.82 -14.164 1 98.94 106 GLU A C 1
ATOM 786 O O . GLU A 1 106 ? 4.129 -8.961 -14.562 1 98.94 106 GLU A O 1
ATOM 791 N N . LEU A 1 107 ? 5.578 -8.625 -12.906 1 98.94 107 LEU A N 1
ATOM 792 C CA . LEU A 1 107 ? 4.539 -8.547 -11.891 1 98.94 107 LEU A CA 1
ATOM 793 C C . LEU A 1 107 ? 3.592 -7.387 -12.164 1 98.94 107 LEU A C 1
ATOM 795 O O . LEU A 1 107 ? 2.389 -7.488 -11.914 1 98.94 107 LEU A O 1
ATOM 799 N N . ARG A 1 108 ? 4.117 -6.266 -12.664 1 98.88 108 ARG A N 1
ATOM 800 C CA . ARG A 1 108 ? 3.258 -5.148 -13.047 1 98.88 108 ARG A CA 1
ATOM 801 C C . ARG A 1 108 ? 2.258 -5.57 -14.117 1 98.88 108 ARG A C 1
ATOM 803 O O . ARG A 1 108 ? 1.084 -5.199 -14.055 1 98.88 108 ARG A O 1
ATOM 810 N N . ALA A 1 109 ? 2.723 -6.301 -15.07 1 98.94 109 ALA A N 1
ATOM 811 C CA . ALA A 1 109 ? 1.842 -6.801 -16.125 1 98.94 109 ALA A CA 1
ATOM 812 C C . ALA A 1 109 ? 0.774 -7.73 -15.555 1 98.94 109 ALA A C 1
ATOM 814 O O . ALA A 1 109 ? -0.396 -7.645 -15.93 1 98.94 109 ALA A O 1
ATOM 815 N N . ASP A 1 110 ? 1.196 -8.609 -14.641 1 98.94 110 ASP A N 1
ATOM 816 C CA . ASP A 1 110 ? 0.242 -9.484 -13.969 1 98.94 110 ASP A CA 1
ATOM 817 C C . ASP A 1 110 ? -0.866 -8.68 -13.297 1 98.94 110 ASP A C 1
ATOM 819 O O . ASP A 1 110 ? -2.039 -9.055 -13.359 1 98.94 110 ASP A O 1
ATOM 823 N N . CYS A 1 111 ? -0.469 -7.637 -12.594 1 98.94 111 CYS A N 1
ATOM 824 C CA . CYS A 1 111 ? -1.426 -6.801 -11.875 1 98.94 111 CYS A CA 1
ATOM 825 C C . CYS A 1 111 ? -2.441 -6.191 -12.836 1 98.94 111 CYS A C 1
ATOM 827 O O . CYS A 1 111 ? -3.625 -6.086 -12.508 1 98.94 111 CYS A O 1
ATOM 829 N N . ARG A 1 112 ? -2.004 -5.781 -14.008 1 98.88 112 ARG A N 1
ATOM 830 C CA . ARG A 1 112 ? -2.902 -5.203 -15.008 1 98.88 112 ARG A CA 1
ATOM 831 C C . ARG A 1 112 ? -3.939 -6.223 -15.461 1 98.88 112 ARG A C 1
ATOM 833 O O . ARG A 1 112 ? -5.125 -5.902 -15.578 1 98.88 112 ARG A O 1
ATOM 840 N N . VAL A 1 113 ? -3.5 -7.422 -15.672 1 98.94 113 VAL A N 1
ATOM 841 C CA . VAL A 1 113 ? -4.426 -8.484 -16.062 1 98.94 113 VAL A CA 1
ATOM 842 C C . VAL A 1 113 ? -5.418 -8.742 -14.93 1 98.94 113 VAL A C 1
ATOM 844 O O . VAL A 1 113 ? -6.629 -8.797 -15.164 1 98.94 113 VAL A O 1
ATOM 847 N N . ALA A 1 114 ? -4.887 -8.883 -13.695 1 98.88 114 ALA A N 1
ATOM 848 C CA . ALA A 1 114 ? -5.711 -9.219 -12.539 1 98.88 114 ALA A CA 1
ATOM 849 C C . ALA A 1 114 ? -6.777 -8.164 -12.297 1 98.88 114 ALA A C 1
ATOM 851 O O . ALA A 1 114 ? -7.91 -8.484 -11.93 1 98.88 114 ALA A O 1
ATOM 852 N N . GLY A 1 115 ? -6.41 -6.902 -12.508 1 98.75 115 GLY A N 1
ATOM 853 C CA . GLY A 1 115 ? -7.32 -5.809 -12.211 1 98.75 115 GLY A CA 1
ATOM 854 C C . GLY A 1 115 ? -8.156 -5.383 -13.406 1 98.75 115 GLY A C 1
ATOM 855 O O . GLY A 1 115 ? -9.016 -4.508 -13.289 1 98.75 115 GLY A O 1
ATOM 856 N N . GLY A 1 116 ? -7.914 -5.977 -14.57 1 98.38 116 GLY A N 1
ATOM 857 C CA . GLY A 1 116 ? -8.609 -5.566 -15.781 1 98.38 116 GLY A CA 1
ATOM 858 C C . GLY A 1 116 ? -8.164 -4.203 -16.281 1 98.38 116 GLY A C 1
ATOM 859 O O . GLY A 1 116 ? -8.984 -3.418 -16.766 1 98.38 116 GLY A O 1
ATOM 860 N N . LEU A 1 117 ? -6.934 -3.857 -16.062 1 98.38 117 LEU A N 1
ATOM 861 C CA . LEU A 1 117 ? -6.375 -2.596 -16.547 1 98.38 117 LEU A CA 1
ATOM 862 C C . LEU A 1 117 ? -5.918 -2.711 -18 1 98.38 117 LEU A C 1
ATOM 864 O O . LEU A 1 117 ? -5.695 -3.818 -18.5 1 98.38 117 LEU A O 1
ATOM 868 N N . SER A 1 118 ? -5.754 -1.647 -18.641 1 97.19 118 SER A N 1
ATOM 869 C CA . SER A 1 118 ? -5.375 -1.629 -20.047 1 97.19 118 SER A CA 1
ATOM 870 C C . SER A 1 118 ? -3.883 -1.896 -20.234 1 97.19 118 SER A C 1
ATOM 872 O O . SER A 1 118 ? -3.127 -1.885 -19.25 1 97.19 118 SER A O 1
ATOM 874 N N . GLU A 1 119 ? -3.5 -2.26 -21.391 1 97.62 119 GLU A N 1
ATOM 875 C CA . GLU A 1 119 ? -2.125 -2.311 -21.875 1 97.62 119 GLU A CA 1
ATOM 876 C C . GLU A 1 119 ? -1.329 -3.404 -21.172 1 97.62 119 GLU A C 1
ATOM 878 O O . GLU A 1 119 ? -0.135 -3.242 -20.906 1 97.62 119 GLU A O 1
ATOM 883 N N . ALA A 1 120 ? -2.002 -4.48 -20.812 1 98.31 120 ALA A N 1
ATOM 884 C CA . ALA A 1 120 ? -1.317 -5.602 -20.172 1 98.31 120 ALA A CA 1
ATOM 885 C C . ALA A 1 120 ? -0.332 -6.262 -21.141 1 98.31 120 ALA A C 1
ATOM 887 O O . ALA A 1 120 ? 0.791 -6.598 -20.75 1 98.31 120 ALA A O 1
ATOM 888 N N . SER A 1 121 ? -0.744 -6.43 -22.391 1 98.5 121 SER A N 1
ATOM 889 C CA . SER A 1 121 ? 0.111 -7.078 -23.375 1 98.5 121 SER A CA 1
ATOM 890 C C . SER A 1 121 ? 1.405 -6.297 -23.578 1 98.5 121 SER A C 1
ATOM 892 O O . SER A 1 121 ? 2.486 -6.883 -23.641 1 98.5 121 SER A O 1
ATOM 894 N N . GLU A 1 122 ? 1.273 -5.016 -23.688 1 98.69 122 GLU A N 1
ATOM 895 C CA . GLU A 1 122 ? 2.445 -4.16 -23.844 1 98.69 122 GLU A CA 1
ATOM 896 C C . GLU A 1 122 ? 3.363 -4.266 -22.625 1 98.69 122 GLU A C 1
ATOM 898 O O . GLU A 1 122 ? 4.59 -4.285 -22.766 1 98.69 122 GLU A O 1
ATOM 903 N N . ALA A 1 123 ? 2.793 -4.309 -21.469 1 98.75 123 ALA A N 1
ATOM 904 C CA . ALA A 1 123 ? 3.576 -4.426 -20.234 1 98.75 123 ALA A CA 1
ATOM 905 C C . ALA A 1 123 ? 4.363 -5.734 -20.219 1 98.75 123 ALA A C 1
ATOM 907 O O . ALA A 1 123 ? 5.512 -5.766 -19.766 1 98.75 123 ALA A O 1
ATOM 908 N N . TYR A 1 124 ? 3.756 -6.836 -20.656 1 98.94 124 TYR A N 1
ATOM 909 C CA . TYR A 1 124 ? 4.473 -8.102 -20.734 1 98.94 124 TYR A CA 1
ATOM 910 C C . TYR A 1 124 ? 5.621 -8.016 -21.734 1 98.94 124 TYR A C 1
ATOM 912 O O . TYR A 1 124 ? 6.695 -8.57 -21.516 1 98.94 124 TYR A O 1
ATOM 920 N N . ASN A 1 125 ? 5.363 -7.363 -22.859 1 98.88 125 ASN A N 1
ATOM 921 C CA . ASN A 1 125 ? 6.434 -7.172 -23.828 1 98.88 125 ASN A CA 1
ATOM 922 C C . ASN A 1 125 ? 7.621 -6.441 -23.219 1 98.88 125 ASN A C 1
ATOM 924 O O . ASN A 1 125 ? 8.773 -6.816 -23.438 1 98.88 125 ASN A O 1
ATOM 928 N N . ASP A 1 126 ? 7.332 -5.41 -22.453 1 98.62 126 ASP A N 1
ATOM 929 C CA . ASP A 1 126 ? 8.383 -4.668 -21.766 1 98.62 126 ASP A CA 1
ATOM 930 C C . ASP A 1 126 ? 9.172 -5.582 -20.828 1 98.62 126 ASP A C 1
ATOM 932 O O . ASP A 1 126 ? 10.398 -5.473 -20.734 1 98.62 126 ASP A O 1
ATOM 936 N N . ALA A 1 127 ? 8.492 -6.445 -20.125 1 98.81 127 ALA A N 1
ATOM 937 C CA . ALA A 1 127 ? 9.148 -7.375 -19.203 1 98.81 127 ALA A CA 1
ATOM 938 C C . ALA A 1 127 ? 10.047 -8.352 -19.953 1 98.81 127 ALA A C 1
ATOM 940 O O . ALA A 1 127 ? 11.164 -8.641 -19.516 1 98.81 127 ALA A O 1
ATOM 941 N N . VAL A 1 128 ? 9.547 -8.859 -21.078 1 98.81 128 VAL A N 1
ATOM 942 C CA . VAL A 1 128 ? 10.32 -9.773 -21.906 1 98.81 128 VAL A CA 1
ATOM 943 C C . VAL A 1 128 ? 11.617 -9.094 -22.344 1 98.81 128 VAL A C 1
ATOM 945 O O . VAL A 1 128 ? 12.703 -9.656 -22.203 1 98.81 128 VAL A O 1
ATOM 948 N N . ASP A 1 129 ? 11.477 -7.902 -22.875 1 98.75 129 ASP A N 1
ATOM 949 C CA . ASP A 1 129 ? 12.648 -7.141 -23.312 1 98.75 129 ASP A CA 1
ATOM 950 C C . ASP A 1 129 ? 13.625 -6.926 -22.156 1 98.75 129 ASP A C 1
ATOM 952 O O . ASP A 1 129 ? 14.844 -7.027 -22.344 1 98.75 129 ASP A O 1
ATOM 956 N N . ALA A 1 130 ? 13.109 -6.598 -21.016 1 98.75 130 ALA A N 1
ATOM 957 C CA . ALA A 1 130 ? 13.938 -6.344 -19.844 1 98.75 130 ALA A CA 1
ATOM 958 C C . ALA A 1 130 ? 14.703 -7.602 -19.438 1 98.75 130 ALA A C 1
ATOM 960 O O . ALA A 1 130 ? 15.883 -7.527 -19.078 1 98.75 130 ALA A O 1
ATOM 961 N N . TYR A 1 131 ? 14.047 -8.773 -19.438 1 98.62 131 TYR A N 1
ATOM 962 C CA . TYR A 1 131 ? 14.711 -10.039 -19.125 1 98.62 131 TYR A CA 1
ATOM 963 C C . TYR A 1 131 ? 15.844 -10.305 -20.109 1 98.62 131 TYR A C 1
ATOM 965 O O . TYR A 1 131 ? 16.953 -10.695 -19.703 1 98.62 131 TYR A O 1
ATOM 973 N N . GLU A 1 132 ? 15.531 -10.133 -21.359 1 98.31 132 GLU A N 1
ATOM 974 C CA . GLU A 1 132 ? 16.547 -10.383 -22.391 1 98.31 132 GLU A CA 1
ATOM 975 C C . GLU A 1 132 ? 17.75 -9.469 -22.203 1 98.31 132 GLU A C 1
ATOM 977 O O . GLU A 1 132 ? 18.891 -9.914 -22.312 1 98.31 132 GLU A O 1
ATOM 982 N N . ALA A 1 133 ? 17.469 -8.266 -21.891 1 98.12 133 ALA A N 1
ATOM 983 C CA . ALA A 1 133 ? 18.547 -7.309 -21.656 1 98.12 133 ALA A CA 1
ATOM 984 C C . ALA A 1 133 ? 19.344 -7.66 -20.406 1 98.12 133 ALA A C 1
ATOM 986 O O . ALA A 1 133 ? 20.547 -7.414 -20.344 1 98.12 133 ALA A O 1
ATOM 987 N N . ALA A 1 134 ? 18.719 -8.281 -19.453 1 98 134 ALA A N 1
ATOM 988 C CA . ALA A 1 134 ? 19.344 -8.602 -18.172 1 98 134 ALA A CA 1
ATOM 989 C C . ALA A 1 134 ? 20.234 -9.844 -18.297 1 98 134 ALA A C 1
ATOM 991 O O . ALA A 1 134 ? 21.031 -10.125 -17.406 1 98 134 ALA A O 1
ATOM 992 N N . GLY A 1 135 ? 20.141 -10.555 -19.406 1 96.56 135 GLY A N 1
ATOM 993 C CA . GLY A 1 135 ? 20.766 -11.852 -19.578 1 96.56 135 GLY A CA 1
ATOM 994 C C . GLY A 1 135 ? 22.266 -11.836 -19.297 1 96.56 135 GLY A C 1
ATOM 995 O O . GLY A 1 135 ? 22.797 -12.758 -18.688 1 96.56 135 GLY A O 1
ATOM 996 N N . GLU A 1 136 ? 22.938 -10.797 -19.609 1 94.38 136 GLU A N 1
ATOM 997 C CA . GLU A 1 136 ? 24.391 -10.711 -19.516 1 94.38 136 GLU A CA 1
ATOM 998 C C . GLU A 1 136 ? 24.844 -10.656 -18.062 1 94.38 136 GLU A C 1
ATOM 1000 O O . GLU A 1 136 ? 25.984 -11.008 -17.75 1 94.38 136 GLU A O 1
ATOM 1005 N N . THR A 1 137 ? 23.938 -10.32 -17.203 1 95.06 137 THR A N 1
ATOM 1006 C CA . THR A 1 137 ? 24.328 -10.102 -15.812 1 95.06 137 THR A CA 1
ATOM 1007 C C . THR A 1 137 ? 23.875 -11.258 -14.93 1 95.06 137 THR A C 1
ATOM 1009 O O . THR A 1 137 ? 24.062 -11.227 -13.711 1 95.06 137 THR A O 1
ATOM 1012 N N . VAL A 1 138 ? 23.312 -12.25 -15.508 1 96.44 138 VAL A N 1
ATOM 1013 C CA . VAL A 1 138 ? 22.781 -13.367 -14.742 1 96.44 138 VAL A CA 1
ATOM 1014 C C . VAL A 1 138 ? 23.688 -14.586 -14.906 1 96.44 138 VAL A C 1
ATOM 1016 O O . VAL A 1 138 ? 23.844 -15.109 -16.016 1 96.44 138 VAL A O 1
ATOM 1019 N N . ASP A 1 139 ? 24.25 -15.016 -13.836 1 93.81 139 ASP A N 1
ATOM 1020 C CA . ASP A 1 139 ? 25.172 -16.141 -13.875 1 93.81 139 ASP A CA 1
ATOM 1021 C C . ASP A 1 139 ? 24.438 -17.469 -13.836 1 93.81 139 ASP A C 1
ATOM 1023 O O . ASP A 1 139 ? 24.781 -18.406 -14.547 1 93.81 139 ASP A O 1
ATOM 1027 N N . ASP A 1 140 ? 23.422 -17.594 -12.984 1 96.56 140 ASP A N 1
ATOM 1028 C CA . ASP A 1 140 ? 22.672 -18.828 -12.781 1 96.56 140 ASP A CA 1
ATOM 1029 C C . ASP A 1 140 ? 21.172 -18.578 -12.758 1 96.56 140 ASP A C 1
ATOM 1031 O O . ASP A 1 140 ? 20.578 -18.453 -11.68 1 96.56 140 ASP A O 1
ATOM 1035 N N . PRO A 1 141 ? 20.562 -18.578 -13.945 1 96.94 141 PRO A N 1
ATOM 1036 C CA . PRO A 1 141 ? 19.125 -18.266 -14 1 96.94 141 PRO A CA 1
ATOM 1037 C C . PRO A 1 141 ? 18.266 -19.312 -13.32 1 96.94 141 PRO A C 1
ATOM 1039 O O . PRO A 1 141 ? 17.172 -19.016 -12.828 1 96.94 141 PRO A O 1
ATOM 1042 N N . SER A 1 142 ? 18.703 -20.562 -13.273 1 96.75 142 SER A N 1
ATOM 1043 C CA . SER A 1 142 ? 17.969 -21.625 -12.594 1 96.75 142 SER A CA 1
ATOM 1044 C C . SER A 1 142 ? 17.875 -21.359 -11.094 1 96.75 142 SER A C 1
ATOM 1046 O O . SER A 1 142 ? 16.812 -21.484 -10.492 1 96.75 142 SER A O 1
ATOM 1048 N N . ARG A 1 143 ? 18.984 -21.016 -10.562 1 96.19 143 ARG A N 1
ATOM 1049 C CA . ARG A 1 143 ? 19 -20.656 -9.148 1 96.19 143 ARG A CA 1
ATOM 1050 C C . ARG A 1 143 ? 18.172 -19.406 -8.891 1 96.19 143 ARG A C 1
ATOM 1052 O O . ARG A 1 143 ? 17.406 -19.344 -7.922 1 96.19 143 ARG A O 1
ATOM 1059 N N . MET A 1 144 ? 18.25 -18.422 -9.688 1 96.31 144 MET A N 1
ATOM 1060 C CA . MET A 1 144 ? 17.516 -17.172 -9.547 1 96.31 144 MET A CA 1
ATOM 1061 C C . MET A 1 144 ? 16 -17.406 -9.57 1 96.31 144 MET A C 1
ATOM 1063 O O . MET A 1 144 ? 15.266 -16.781 -8.812 1 96.31 144 MET A O 1
ATOM 1067 N N . SER A 1 145 ? 15.602 -18.328 -10.406 1 96.44 145 SER A N 1
ATOM 1068 C CA . SER A 1 145 ? 14.18 -18.609 -10.586 1 96.44 145 SER A CA 1
ATOM 1069 C C . SER A 1 145 ? 13.57 -19.203 -9.32 1 96.44 145 SER A C 1
ATOM 1071 O O . SER A 1 145 ? 12.344 -19.234 -9.172 1 96.44 145 SER A O 1
ATOM 1073 N N . THR A 1 146 ? 14.375 -19.656 -8.367 1 96.25 146 THR A N 1
ATOM 1074 C CA . THR A 1 146 ? 13.891 -20.281 -7.137 1 96.25 146 THR A CA 1
ATOM 1075 C C . THR A 1 146 ? 13.898 -19.266 -5.984 1 96.25 146 THR A C 1
ATOM 1077 O O . THR A 1 146 ? 13.461 -19.594 -4.879 1 96.25 146 THR A O 1
ATOM 1080 N N . THR A 1 147 ? 14.406 -18.078 -6.227 1 97.38 147 THR A N 1
ATOM 1081 C CA . THR A 1 147 ? 14.367 -17.062 -5.188 1 97.38 147 THR A CA 1
ATOM 1082 C C . THR A 1 147 ? 12.93 -16.641 -4.891 1 97.38 147 THR A C 1
ATOM 1084 O O . THR A 1 147 ? 12.055 -16.781 -5.742 1 97.38 147 THR A O 1
ATOM 1087 N N . PRO A 1 148 ? 12.672 -16.078 -3.711 1 97.31 148 PRO A N 1
ATOM 1088 C CA . PRO A 1 148 ? 11.32 -15.68 -3.314 1 97.31 148 PRO A CA 1
ATOM 1089 C C . PRO A 1 148 ? 10.672 -14.719 -4.305 1 97.31 148 PRO A C 1
ATOM 1091 O O . PRO A 1 148 ? 9.477 -14.844 -4.605 1 97.31 148 PRO A O 1
ATOM 1094 N N . LEU A 1 149 ? 11.406 -13.766 -4.84 1 98.56 149 LEU A N 1
ATOM 1095 C CA . LEU A 1 149 ? 10.836 -12.82 -5.785 1 98.56 149 LEU A CA 1
ATOM 1096 C C . LEU A 1 149 ? 10.328 -13.531 -7.035 1 98.56 149 LEU A C 1
ATOM 1098 O O . LEU A 1 149 ? 9.195 -13.305 -7.465 1 98.56 149 LEU A O 1
ATOM 1102 N N . PHE A 1 150 ? 11.094 -14.391 -7.582 1 98.62 150 PHE A N 1
ATOM 1103 C CA . PHE A 1 150 ? 10.727 -15.055 -8.828 1 98.62 150 PHE A CA 1
ATOM 1104 C C . PHE A 1 150 ? 9.641 -16.094 -8.586 1 98.62 150 PHE A C 1
ATOM 1106 O O . PHE A 1 150 ? 8.797 -16.328 -9.453 1 98.62 150 PHE A O 1
ATOM 1113 N N . GLN A 1 151 ? 9.672 -16.688 -7.441 1 98.19 151 GLN A N 1
ATOM 1114 C CA . GLN A 1 151 ? 8.57 -17.578 -7.074 1 98.19 151 GLN A CA 1
ATOM 1115 C C . GLN A 1 151 ? 7.266 -16.797 -6.922 1 98.19 151 GLN A C 1
ATOM 1117 O O . GLN A 1 151 ? 6.199 -17.281 -7.301 1 98.19 151 GLN A O 1
ATOM 1122 N N . ALA A 1 152 ? 7.352 -15.609 -6.34 1 98.56 152 ALA A N 1
ATOM 1123 C CA . ALA A 1 152 ? 6.184 -14.742 -6.215 1 98.56 152 ALA A CA 1
ATOM 1124 C C . ALA A 1 152 ? 5.598 -14.414 -7.586 1 98.56 152 ALA A C 1
ATOM 1126 O O . ALA A 1 152 ? 4.383 -14.289 -7.734 1 98.56 152 ALA A O 1
ATOM 1127 N N . ALA A 1 153 ? 6.441 -14.258 -8.562 1 98.81 153 ALA A N 1
ATOM 1128 C CA . ALA A 1 153 ? 5.996 -13.93 -9.914 1 98.81 153 ALA A CA 1
ATOM 1129 C C . ALA A 1 153 ? 5.32 -15.125 -10.578 1 98.81 153 ALA A C 1
ATOM 1131 O O . ALA A 1 153 ? 4.41 -14.969 -11.391 1 98.81 153 ALA A O 1
ATOM 1132 N N . ALA A 1 154 ? 5.703 -16.297 -10.211 1 98.62 154 ALA A N 1
ATOM 1133 C CA . ALA A 1 154 ? 5.184 -17.5 -10.836 1 98.62 154 ALA A CA 1
ATOM 1134 C C . ALA A 1 154 ? 3.873 -17.938 -10.188 1 98.62 154 ALA A C 1
ATOM 1136 O O . ALA A 1 154 ? 3.021 -18.547 -10.836 1 98.62 154 ALA A O 1
ATOM 1137 N N . ALA A 1 155 ? 3.635 -17.609 -9 1 98.12 155 ALA A N 1
ATOM 1138 C CA . ALA A 1 155 ? 2.602 -18.188 -8.141 1 98.12 155 ALA A CA 1
ATOM 1139 C C . ALA A 1 155 ? 1.207 -17.859 -8.664 1 98.12 155 ALA A C 1
ATOM 1141 O O . ALA A 1 155 ? 0.328 -18.719 -8.703 1 98.12 155 ALA A O 1
ATOM 1142 N N . PRO A 1 156 ? 0.932 -16.625 -9.109 1 98.69 156 PRO A N 1
ATOM 1143 C CA . PRO A 1 156 ? -0.447 -16.281 -9.453 1 98.69 156 PRO A CA 1
ATOM 1144 C C . PRO A 1 156 ? -0.989 -17.078 -10.633 1 98.69 156 PRO A C 1
ATOM 1146 O O . PRO A 1 156 ? -2.121 -17.562 -10.586 1 98.69 156 PRO A O 1
ATOM 1149 N N . ILE A 1 157 ? -0.178 -17.203 -11.648 1 98.81 157 ILE A N 1
ATOM 1150 C CA . ILE A 1 157 ? -0.685 -17.922 -12.812 1 98.81 157 ILE A CA 1
ATOM 1151 C C . ILE A 1 157 ? -0.833 -19.406 -12.477 1 98.81 157 ILE A C 1
ATOM 1153 O O . ILE A 1 157 ? -1.747 -20.078 -12.969 1 98.81 157 ILE A O 1
ATOM 1157 N N . LYS A 1 158 ? 0.048 -19.938 -11.648 1 98.62 158 LYS A N 1
ATOM 1158 C CA . LYS A 1 158 ? -0.096 -21.328 -11.203 1 98.62 158 LYS A CA 1
ATOM 1159 C C . LYS A 1 158 ? -1.396 -21.516 -10.422 1 98.62 158 LYS A C 1
ATOM 1161 O O . LYS A 1 158 ? -2.107 -22.5 -10.625 1 98.62 158 LYS A O 1
ATOM 1166 N N . GLN A 1 159 ? -1.657 -20.594 -9.539 1 98.5 159 GLN A N 1
ATOM 1167 C CA . GLN A 1 159 ? -2.887 -20.672 -8.758 1 98.5 159 GLN A CA 1
ATOM 1168 C C . GLN A 1 159 ? -4.117 -20.578 -9.664 1 98.5 159 GLN A C 1
ATOM 1170 O O . GLN A 1 159 ? -5.078 -21.328 -9.492 1 98.5 159 GLN A O 1
ATOM 1175 N N . ALA A 1 160 ? -4.148 -19.641 -10.562 1 98.69 160 ALA A N 1
ATOM 1176 C CA . ALA A 1 160 ? -5.262 -19.484 -11.492 1 98.69 160 ALA A CA 1
ATOM 1177 C C . ALA A 1 160 ? -5.48 -20.75 -12.312 1 98.69 160 ALA A C 1
ATOM 1179 O O . ALA A 1 160 ? -6.609 -21.234 -12.43 1 98.69 160 ALA A O 1
ATOM 1180 N N . ALA A 1 161 ? -4.379 -21.266 -12.828 1 98.62 161 ALA A N 1
ATOM 1181 C CA . ALA A 1 161 ? -4.469 -22.422 -13.711 1 98.62 161 ALA A CA 1
ATOM 1182 C C . ALA A 1 161 ? -4.977 -23.641 -12.945 1 98.62 161 ALA A C 1
ATOM 1184 O O . ALA A 1 161 ? -5.809 -24.406 -13.453 1 98.62 161 ALA A O 1
ATOM 1185 N N . ARG A 1 162 ? -4.5 -23.891 -11.75 1 97.56 162 ARG A N 1
ATOM 1186 C CA . ARG A 1 162 ? -4.938 -25.062 -11 1 97.56 162 ARG A CA 1
ATOM 1187 C C . ARG A 1 162 ? -6.422 -24.984 -10.664 1 97.56 162 ARG A C 1
ATOM 1189 O O . ARG A 1 162 ? -7.094 -26.016 -10.539 1 97.56 162 ARG A O 1
ATOM 1196 N N . SER A 1 163 ? -6.945 -23.766 -10.469 1 97.38 163 SER A N 1
ATOM 1197 C CA . SER A 1 163 ? -8.359 -23.531 -10.188 1 97.38 163 SER A CA 1
ATOM 1198 C C . SER A 1 163 ? -9.234 -24.125 -11.281 1 97.38 163 SER A C 1
ATOM 1200 O O . SER A 1 163 ? -10.391 -24.5 -11.031 1 97.38 163 SER A O 1
ATOM 1202 N N . LEU A 1 164 ? -8.625 -24.203 -12.469 1 96.44 164 LEU A N 1
ATOM 1203 C CA . LEU A 1 164 ? -9.383 -24.625 -13.641 1 96.44 164 LEU A CA 1
ATOM 1204 C C . LEU A 1 164 ? -9.008 -26.031 -14.062 1 96.44 164 LEU A C 1
ATOM 1206 O O . LEU A 1 164 ? -9.5 -26.531 -15.078 1 96.44 164 LEU A O 1
ATOM 1210 N N . ALA A 1 165 ? -8.164 -26.672 -13.305 1 96.94 165 ALA A N 1
ATOM 1211 C CA . ALA A 1 165 ? -7.637 -27.984 -13.688 1 96.94 165 ALA A CA 1
ATOM 1212 C C . ALA A 1 165 ? -7.852 -29 -12.578 1 96.94 165 ALA A C 1
ATOM 1214 O O . ALA A 1 165 ? -7.004 -29.875 -12.352 1 96.94 165 ALA A O 1
ATOM 1215 N N . ASN A 1 166 ? -9 -28.844 -11.898 1 94.75 166 ASN A N 1
ATOM 1216 C CA . ASN A 1 166 ? -9.391 -29.797 -10.867 1 94.75 166 ASN A CA 1
ATOM 1217 C C . ASN A 1 166 ? -8.305 -29.953 -9.805 1 94.75 166 ASN A C 1
ATOM 1219 O O . ASN A 1 166 ? -8.031 -31.047 -9.336 1 94.75 166 ASN A O 1
ATOM 1223 N N . GLY A 1 167 ? -7.559 -28.828 -9.586 1 94.44 167 GLY A N 1
ATOM 1224 C CA . GLY A 1 167 ? -6.547 -28.797 -8.539 1 94.44 167 GLY A CA 1
ATOM 1225 C C . GLY A 1 167 ? -5.211 -29.359 -8.984 1 94.44 167 GLY A C 1
ATOM 1226 O O . GLY A 1 167 ? -4.234 -29.328 -8.234 1 94.44 167 GLY A O 1
ATOM 1227 N N . GLU A 1 168 ? -5.188 -29.781 -10.188 1 94.44 168 GLU A N 1
ATOM 1228 C CA . GLU A 1 168 ? -3.957 -30.375 -10.695 1 94.44 168 GLU A CA 1
ATOM 1229 C C . GLU A 1 168 ? -2.98 -29.312 -11.18 1 94.44 168 GLU A C 1
ATOM 1231 O O . GLU A 1 168 ? -3.355 -28.156 -11.352 1 94.44 168 GLU A O 1
ATOM 1236 N N . ILE A 1 169 ? -1.725 -29.703 -11.242 1 93.5 169 ILE A N 1
ATOM 1237 C CA . ILE A 1 169 ? -0.719 -28.828 -11.836 1 93.5 169 ILE A CA 1
ATOM 1238 C C . ILE A 1 169 ? -1.012 -28.656 -13.328 1 93.5 169 ILE A C 1
ATOM 1240 O O . ILE A 1 169 ? -1.045 -29.625 -14.078 1 93.5 169 ILE A O 1
ATOM 1244 N N . ALA A 1 170 ? -1.232 -27.438 -13.703 1 95.31 170 ALA A N 1
ATOM 1245 C CA . ALA A 1 170 ? -1.642 -27.156 -15.07 1 95.31 170 ALA A CA 1
ATOM 1246 C C . ALA A 1 170 ? -0.632 -26.25 -15.773 1 95.31 170 ALA A C 1
ATOM 1248 O O . ALA A 1 170 ? -0.743 -26 -16.969 1 95.31 170 ALA A O 1
ATOM 1249 N N . VAL A 1 171 ? 0.307 -25.672 -15.062 1 97.25 171 VAL A N 1
ATOM 1250 C CA . VAL A 1 171 ? 1.441 -24.922 -15.586 1 97.25 171 VAL A CA 1
ATOM 1251 C C . VAL A 1 171 ? 2.738 -25.672 -15.32 1 97.25 171 VAL A C 1
ATOM 1253 O O . VAL A 1 171 ? 3.102 -25.906 -14.164 1 97.25 171 VAL A O 1
ATOM 1256 N N . GLU A 1 172 ? 3.418 -26.031 -16.438 1 95.25 172 GLU A N 1
ATOM 1257 C CA . GLU A 1 172 ? 4.602 -26.891 -16.328 1 95.25 172 GLU A CA 1
ATOM 1258 C C . GLU A 1 172 ? 5.875 -26.047 -16.266 1 95.25 172 GLU A C 1
ATOM 1260 O O . GLU A 1 172 ? 5.855 -24.844 -16.547 1 95.25 172 GLU A O 1
ATOM 1265 N N . TRP A 1 173 ? 6.906 -26.734 -15.906 1 93.75 173 TRP A N 1
ATOM 1266 C CA . TRP A 1 173 ? 8.211 -26.094 -15.773 1 93.75 173 TRP A CA 1
ATOM 1267 C C . TRP A 1 173 ? 8.586 -25.359 -17.062 1 93.75 173 TRP A C 1
ATOM 1269 O O . TRP A 1 173 ? 9.008 -24.188 -17.016 1 93.75 173 TRP A O 1
ATOM 1279 N N . ASP A 1 174 ? 8.391 -26.016 -18.219 1 94.44 174 ASP A N 1
ATOM 1280 C CA . ASP A 1 174 ? 8.828 -25.469 -19.5 1 94.44 174 ASP A CA 1
ATOM 1281 C C . ASP A 1 174 ? 7.938 -24.312 -19.938 1 94.44 174 ASP A C 1
ATOM 1283 O O . ASP A 1 174 ? 8.289 -23.562 -20.844 1 94.44 174 ASP A O 1
ATOM 1287 N N . ASP A 1 175 ? 6.805 -24.172 -19.281 1 96.56 175 ASP A N 1
ATOM 1288 C CA . ASP A 1 175 ? 5.961 -23 -19.547 1 96.56 175 ASP A CA 1
ATOM 1289 C C . ASP A 1 175 ? 6.551 -21.75 -18.906 1 96.56 175 ASP A C 1
ATOM 1291 O O . ASP A 1 175 ? 6.316 -20.641 -19.391 1 96.56 175 ASP A O 1
ATOM 1295 N N . LEU A 1 176 ? 7.352 -21.953 -17.859 1 97.75 176 LEU A N 1
ATOM 1296 C CA . LEU A 1 176 ? 7.781 -20.828 -17.047 1 97.75 176 LEU A CA 1
ATOM 1297 C C . LEU A 1 176 ? 9.266 -20.547 -17.234 1 97.75 176 LEU A C 1
ATOM 1299 O O . LEU A 1 176 ? 9.75 -19.469 -16.891 1 97.75 176 LEU A O 1
ATOM 1303 N N . HIS A 1 177 ? 9.984 -21.531 -17.75 1 96.94 177 HIS A N 1
ATOM 1304 C CA . HIS A 1 177 ? 11.43 -21.375 -17.922 1 96.94 177 HIS A CA 1
ATOM 1305 C C . HIS A 1 177 ? 11.875 -21.844 -19.297 1 96.94 177 HIS A C 1
ATOM 1307 O O . HIS A 1 177 ? 11.391 -22.859 -19.797 1 96.94 177 HIS A O 1
ATOM 1313 N N . GLY A 1 178 ? 12.852 -21.109 -19.906 1 94.75 178 GLY A N 1
ATOM 1314 C CA . GLY A 1 178 ? 13.414 -21.5 -21.188 1 94.75 178 GLY A CA 1
ATOM 1315 C C . GLY A 1 178 ? 14.211 -22.781 -21.125 1 94.75 178 GLY A C 1
ATOM 1316 O O . GLY A 1 178 ? 14.625 -23.203 -20.047 1 94.75 178 GLY A O 1
ATOM 1317 N N . PRO A 1 179 ? 14.375 -23.359 -22.281 1 92.12 179 PRO A N 1
ATOM 1318 C CA . PRO A 1 179 ? 14.992 -24.688 -22.328 1 92.12 179 PRO A CA 1
ATOM 1319 C C . PRO A 1 179 ? 16.5 -24.641 -22.109 1 92.12 179 PRO A C 1
ATOM 1321 O O . PRO A 1 179 ? 17.109 -25.672 -21.812 1 92.12 179 PRO A O 1
ATOM 1324 N N . ASP A 1 180 ? 17.188 -23.531 -22.266 1 95.38 180 ASP A N 1
ATOM 1325 C CA . ASP A 1 180 ? 18.641 -23.438 -22.234 1 95.38 180 ASP A CA 1
ATOM 1326 C C . ASP A 1 180 ? 19.094 -22.406 -21.203 1 95.38 180 ASP A C 1
ATOM 1328 O O . ASP A 1 180 ? 19.094 -21.203 -21.469 1 95.38 180 ASP A O 1
ATOM 1332 N N . PRO A 1 181 ? 19.594 -22.875 -20.047 1 95.25 181 PRO A N 1
ATOM 1333 C CA . PRO A 1 181 ? 20.047 -21.938 -19 1 95.25 181 PRO A CA 1
ATOM 1334 C C . PRO A 1 181 ? 21.297 -21.172 -19.406 1 95.25 181 PRO A C 1
ATOM 1336 O O . PRO A 1 181 ? 21.672 -20.203 -18.734 1 95.25 181 PRO A O 1
ATOM 1339 N N . SER A 1 182 ? 22 -21.547 -20.469 1 95.88 182 SER A N 1
ATOM 1340 C CA . SER A 1 182 ? 23.172 -20.828 -20.922 1 95.88 182 SER A CA 1
ATOM 1341 C C . SER A 1 182 ? 22.797 -19.531 -21.625 1 95.88 182 SER A C 1
ATOM 1343 O O . SER A 1 182 ? 23.656 -18.672 -21.875 1 95.88 182 SER A O 1
ATOM 1345 N N . ASP A 1 183 ? 21.578 -19.391 -21.891 1 97.19 183 ASP A N 1
ATOM 1346 C CA . ASP A 1 183 ? 21 -18.125 -22.312 1 97.19 183 ASP A CA 1
ATOM 1347 C C . ASP A 1 183 ? 20.047 -17.562 -21.25 1 97.19 183 ASP A C 1
ATOM 1349 O O . ASP A 1 183 ? 18.828 -17.609 -21.422 1 97.19 183 ASP A O 1
ATOM 1353 N N . PRO A 1 184 ? 20.641 -16.938 -20.234 1 97.81 184 PRO A N 1
ATOM 1354 C CA . PRO A 1 184 ? 19.859 -16.594 -19.047 1 97.81 184 PRO A CA 1
ATOM 1355 C C . PRO A 1 184 ? 18.703 -15.648 -19.344 1 97.81 184 PRO A C 1
ATOM 1357 O O . PRO A 1 184 ? 17.609 -15.789 -18.766 1 97.81 184 PRO A O 1
ATOM 1360 N N . GLY A 1 185 ? 18.906 -14.617 -20.219 1 97.81 185 GLY A N 1
ATOM 1361 C CA . GLY A 1 185 ? 17.844 -13.695 -20.578 1 97.81 185 GLY A CA 1
ATOM 1362 C C . GLY A 1 185 ? 16.609 -14.391 -21.141 1 97.81 185 GLY A C 1
ATOM 1363 O O . GLY A 1 185 ? 15.5 -14.188 -20.656 1 97.81 185 GLY A O 1
ATOM 1364 N N . ARG A 1 186 ? 16.844 -15.242 -22.109 1 97.38 186 ARG A N 1
ATOM 1365 C CA . ARG A 1 186 ? 15.75 -15.977 -22.734 1 97.38 186 ARG A CA 1
ATOM 1366 C C . ARG A 1 186 ? 15.141 -16.984 -21.766 1 97.38 186 ARG A C 1
ATOM 1368 O O . ARG A 1 186 ? 13.922 -17.203 -21.766 1 97.38 186 ARG A O 1
ATOM 1375 N N . PHE A 1 187 ? 15.984 -17.594 -21.016 1 98.38 187 PHE A N 1
ATOM 1376 C CA . PHE A 1 187 ? 15.539 -18.578 -20.031 1 98.38 187 PHE A CA 1
ATOM 1377 C C . PHE A 1 187 ? 14.5 -17.953 -19.094 1 98.38 187 PHE A C 1
ATOM 1379 O O . PHE A 1 187 ? 13.477 -18.578 -18.812 1 98.38 187 PHE A O 1
ATOM 1386 N N . LEU A 1 188 ? 14.711 -16.734 -18.641 1 98.38 188 LEU A N 1
ATOM 1387 C CA . LEU A 1 188 ? 13.836 -16.062 -17.688 1 98.38 188 LEU A CA 1
ATOM 1388 C C . LEU A 1 188 ? 12.664 -15.398 -18.391 1 98.38 188 LEU A C 1
ATOM 1390 O O . LEU A 1 188 ? 11.586 -15.266 -17.812 1 98.38 188 LEU A O 1
ATOM 1394 N N . ALA A 1 189 ? 12.781 -14.992 -19.641 1 98.62 189 ALA A N 1
ATOM 1395 C CA . ALA A 1 189 ? 11.773 -14.227 -20.391 1 98.62 189 ALA A CA 1
ATOM 1396 C C . ALA A 1 189 ? 10.578 -15.102 -20.75 1 98.62 189 ALA A C 1
ATOM 1398 O O . ALA A 1 189 ? 9.477 -14.586 -20.969 1 98.62 189 ALA A O 1
ATOM 1399 N N . VAL A 1 190 ? 10.734 -16.406 -20.781 1 98.75 190 VAL A N 1
ATOM 1400 C CA . VAL A 1 190 ? 9.727 -17.344 -21.234 1 98.75 190 VAL A CA 1
ATOM 1401 C C . VAL A 1 190 ? 8.477 -17.219 -20.359 1 98.75 190 VAL A C 1
ATOM 1403 O O . VAL A 1 190 ? 7.352 -17.312 -20.875 1 98.75 190 VAL A O 1
ATOM 1406 N N . ARG A 1 191 ? 8.656 -17.016 -19.109 1 98.75 191 ARG A N 1
ATOM 1407 C CA . ARG A 1 191 ? 7.496 -16.922 -18.219 1 98.75 191 ARG A CA 1
ATOM 1408 C C . ARG A 1 191 ? 6.613 -15.742 -18.609 1 98.75 191 ARG A C 1
ATOM 1410 O O . ARG A 1 191 ? 5.391 -15.875 -18.703 1 98.75 191 ARG A O 1
ATOM 1417 N N . ALA A 1 192 ? 7.25 -14.586 -18.781 1 98.81 192 ALA A N 1
ATOM 1418 C CA . ALA A 1 192 ? 6.488 -13.398 -19.156 1 98.81 192 ALA A CA 1
ATOM 1419 C C . ALA A 1 192 ? 5.781 -13.617 -20.5 1 98.81 192 ALA A C 1
ATOM 1421 O O . ALA A 1 192 ? 4.641 -13.172 -20.688 1 98.81 192 ALA A O 1
ATOM 1422 N N . GLU A 1 193 ? 6.379 -14.266 -21.438 1 98.81 193 GLU A N 1
ATOM 1423 C CA . GLU A 1 193 ? 5.766 -14.578 -22.719 1 98.81 193 GLU A CA 1
ATOM 1424 C C . GLU A 1 193 ? 4.562 -15.5 -22.547 1 98.81 193 GLU A C 1
ATOM 1426 O O . GLU A 1 193 ? 3.516 -15.281 -23.172 1 98.81 193 GLU A O 1
ATOM 1431 N N . TYR A 1 194 ? 4.805 -16.484 -21.797 1 98.88 194 TYR A N 1
ATOM 1432 C CA . TYR A 1 194 ? 3.727 -17.438 -21.531 1 98.88 194 TYR A CA 1
ATOM 1433 C C . TYR A 1 194 ? 2.531 -16.719 -20.906 1 98.88 194 TYR A C 1
ATOM 1435 O O . TYR A 1 194 ? 1.388 -16.938 -21.312 1 98.88 194 TYR A O 1
ATOM 1443 N N . LYS A 1 195 ? 2.77 -15.922 -19.891 1 98.88 195 LYS A N 1
ATOM 1444 C CA . LYS A 1 195 ? 1.712 -15.195 -19.188 1 98.88 195 LYS A CA 1
ATOM 1445 C C . LYS A 1 195 ? 0.976 -14.25 -20.141 1 98.88 195 LYS A C 1
ATOM 1447 O O . LYS A 1 195 ? -0.25 -14.133 -20.078 1 98.88 195 LYS A O 1
ATOM 1452 N N . ARG A 1 196 ? 1.735 -13.586 -21 1 98.81 196 ARG A N 1
ATOM 1453 C CA . ARG A 1 196 ? 1.112 -12.703 -21.984 1 98.81 196 ARG A CA 1
ATOM 1454 C C . ARG A 1 196 ? 0.051 -13.438 -22.797 1 98.81 196 ARG A C 1
ATOM 1456 O O . ARG A 1 196 ? -1.017 -12.883 -23.062 1 98.81 196 ARG A O 1
ATOM 1463 N N . ARG A 1 197 ? 0.297 -14.641 -23.078 1 98.5 197 ARG A N 1
ATOM 1464 C CA . ARG A 1 197 ? -0.565 -15.438 -23.938 1 98.5 197 ARG A CA 1
ATOM 1465 C C . ARG A 1 197 ? -1.694 -16.078 -23.141 1 98.5 197 ARG A C 1
ATOM 1467 O O . ARG A 1 197 ? -2.807 -16.25 -23.656 1 98.5 197 ARG A O 1
ATOM 1474 N N . ARG A 1 198 ? -1.446 -16.422 -21.969 1 98.69 198 ARG A N 1
ATOM 1475 C CA . ARG A 1 198 ? -2.34 -17.375 -21.328 1 98.69 198 ARG A CA 1
ATOM 1476 C C . ARG A 1 198 ? -3.072 -16.734 -20.156 1 98.69 198 ARG A C 1
ATOM 1478 O O . ARG A 1 198 ? -4.215 -17.094 -19.859 1 98.69 198 ARG A O 1
ATOM 1485 N N . PHE A 1 199 ? -2.436 -15.852 -19.406 1 98.88 199 PHE A N 1
ATOM 1486 C CA . PHE A 1 199 ? -2.938 -15.391 -18.125 1 98.88 199 PHE A CA 1
ATOM 1487 C C . PHE A 1 199 ? -4.262 -14.656 -18.297 1 98.88 199 PHE A C 1
ATOM 1489 O O . PHE A 1 199 ? -5.203 -14.883 -17.516 1 98.88 199 PHE A O 1
ATOM 1496 N N . PRO A 1 200 ? -4.41 -13.711 -19.297 1 98.88 200 PRO A N 1
ATOM 1497 C CA . PRO A 1 200 ? -5.707 -13.047 -19.469 1 98.88 200 PRO A CA 1
ATOM 1498 C C . PRO A 1 200 ? -6.852 -14.039 -19.656 1 98.88 200 PRO A C 1
ATOM 1500 O O . PRO A 1 200 ? -7.918 -13.875 -19.062 1 98.88 200 PRO A O 1
ATOM 1503 N N . GLY A 1 201 ? -6.625 -15.062 -20.453 1 98.69 201 GLY A N 1
ATOM 1504 C CA . GLY A 1 201 ? -7.648 -16.078 -20.688 1 98.69 201 GLY A CA 1
ATOM 1505 C C . GLY A 1 201 ? -7.992 -16.859 -19.438 1 98.69 201 GLY A C 1
ATOM 1506 O O . GLY A 1 201 ? -9.156 -17.188 -19.203 1 98.69 201 GLY A O 1
ATOM 1507 N N . LEU A 1 202 ? -7 -17.234 -18.656 1 98.81 202 LEU A N 1
ATOM 1508 C CA . LEU A 1 202 ? -7.246 -17.922 -17.391 1 98.81 202 LEU A CA 1
ATOM 1509 C C . LEU A 1 202 ? -8.117 -17.062 -16.469 1 98.81 202 LEU A C 1
ATOM 1511 O O . LEU A 1 202 ? -9.062 -17.578 -15.859 1 98.81 202 LEU A O 1
ATOM 1515 N N . VAL A 1 203 ? -7.824 -15.789 -16.328 1 98.88 203 VAL A N 1
ATOM 1516 C CA . VAL A 1 203 ? -8.578 -14.891 -15.469 1 98.88 203 VAL A CA 1
ATOM 1517 C C . VAL A 1 203 ? -10.023 -14.812 -15.938 1 98.88 203 VAL A C 1
ATOM 1519 O O . VAL A 1 203 ? -10.953 -14.883 -15.125 1 98.88 203 VAL A O 1
ATOM 1522 N N . GLU A 1 204 ? -10.25 -14.688 -17.234 1 98.69 204 GLU A N 1
ATOM 1523 C CA . GLU A 1 204 ? -11.609 -14.656 -17.766 1 98.69 204 GLU A CA 1
ATOM 1524 C C . GLU A 1 204 ? -12.391 -15.906 -17.375 1 98.69 204 GLU A C 1
ATOM 1526 O O . GLU A 1 204 ? -13.57 -15.828 -17.031 1 98.69 204 GLU A O 1
ATOM 1531 N N . ARG A 1 205 ? -11.758 -17.031 -17.422 1 98.62 205 ARG A N 1
ATOM 1532 C CA . ARG A 1 205 ? -12.422 -18.281 -17.062 1 98.62 205 ARG A CA 1
ATOM 1533 C C . ARG A 1 205 ? -12.703 -18.344 -15.57 1 98.62 205 ARG A C 1
ATOM 1535 O O . ARG A 1 205 ? -13.734 -18.875 -15.148 1 98.62 205 ARG A O 1
ATOM 1542 N N . LEU A 1 206 ? -11.734 -17.891 -14.758 1 98.62 206 LEU A N 1
ATOM 1543 C CA . LEU A 1 206 ? -11.992 -17.797 -13.32 1 98.62 206 LEU A CA 1
ATOM 1544 C C . LEU A 1 206 ? -13.273 -17 -13.055 1 98.62 206 LEU A C 1
ATOM 1546 O O . LEU A 1 206 ? -14.078 -17.391 -12.203 1 98.62 206 LEU A O 1
ATOM 1550 N N . LEU A 1 207 ? -13.406 -15.883 -13.773 1 98.69 207 LEU A N 1
ATOM 1551 C CA . LEU A 1 207 ? -14.547 -14.992 -13.57 1 98.69 207 LEU A CA 1
ATOM 1552 C C . LEU A 1 207 ? -15.836 -15.656 -14.031 1 98.69 207 LEU A C 1
ATOM 1554 O O . LEU A 1 207 ? -16.875 -15.547 -13.359 1 98.69 207 LEU A O 1
ATOM 1558 N N . SER A 1 208 ? -15.727 -16.344 -15.133 1 98.44 208 SER A N 1
ATOM 1559 C CA . SER A 1 208 ? -16.891 -17.047 -15.648 1 98.44 208 SER A CA 1
ATOM 1560 C C . SER A 1 208 ? -17.328 -18.156 -14.695 1 98.44 208 SER A C 1
ATOM 1562 O O . SER A 1 208 ? -18.531 -18.375 -14.484 1 98.44 208 SER A O 1
ATOM 1564 N N . GLU A 1 209 ? -16.359 -18.797 -14.125 1 97.56 209 GLU A N 1
ATOM 1565 C CA . GLU A 1 209 ? -16.641 -19.922 -13.234 1 97.56 209 GLU A CA 1
ATOM 1566 C C . GLU A 1 209 ? -16.859 -19.438 -11.797 1 97.56 209 GLU A C 1
ATOM 1568 O O . GLU A 1 209 ? -17.391 -20.188 -10.969 1 97.56 209 GLU A O 1
ATOM 1573 N N . ARG A 1 210 ? -16.531 -18.25 -11.516 1 97.94 210 ARG A N 1
ATOM 1574 C CA . ARG A 1 210 ? -16.625 -17.641 -10.188 1 97.94 210 ARG A CA 1
ATOM 1575 C C . ARG A 1 210 ? -15.922 -18.516 -9.148 1 97.94 210 ARG A C 1
ATOM 1577 O O . ARG A 1 210 ? -16.5 -18.828 -8.109 1 97.94 210 ARG A O 1
ATOM 1584 N N . TYR A 1 211 ? -14.664 -18.797 -9.57 1 98.44 211 TYR A N 1
ATOM 1585 C CA . TYR A 1 211 ? -13.953 -19.719 -8.68 1 98.44 211 TYR A CA 1
ATOM 1586 C C . TYR A 1 211 ? -12.453 -19.469 -8.734 1 98.44 211 TYR A C 1
ATOM 1588 O O . TYR A 1 211 ? -11.859 -19.438 -9.82 1 98.44 211 TYR A O 1
ATOM 1596 N N . LEU A 1 212 ? -11.875 -19.25 -7.621 1 98.81 212 LEU A N 1
ATOM 1597 C CA . LEU A 1 212 ? -10.43 -19.188 -7.406 1 98.81 212 LEU A CA 1
ATOM 1598 C C . LEU A 1 212 ? -10.008 -20.141 -6.293 1 98.81 212 LEU A C 1
ATOM 1600 O O . LEU A 1 212 ? -10.406 -19.984 -5.141 1 98.81 212 LEU A O 1
ATOM 1604 N N . ALA A 1 213 ? -9.219 -21.109 -6.598 1 98.44 213 ALA A N 1
ATOM 1605 C CA . ALA A 1 213 ? -8.773 -22.109 -5.641 1 98.44 213 ALA A CA 1
ATOM 1606 C C . ALA A 1 213 ? -7.734 -21.531 -4.68 1 98.44 213 ALA A C 1
ATOM 1608 O O . ALA A 1 213 ? -7.086 -20.531 -4.984 1 98.44 213 ALA A O 1
ATOM 1609 N N . ALA A 1 214 ? -7.625 -22.156 -3.488 1 98.25 214 ALA A N 1
ATOM 1610 C CA . ALA A 1 214 ? -6.477 -21.891 -2.627 1 98.25 214 ALA A CA 1
ATOM 1611 C C . ALA A 1 214 ? -5.172 -22.281 -3.311 1 98.25 214 ALA A C 1
ATOM 1613 O O . ALA A 1 214 ? -5.164 -23.141 -4.195 1 98.25 214 ALA A O 1
ATOM 1614 N N . PRO A 1 215 ? -4.137 -21.609 -2.959 1 97.5 215 PRO A N 1
ATOM 1615 C CA . PRO A 1 215 ? -2.855 -22.016 -3.541 1 97.5 215 PRO A CA 1
ATOM 1616 C C . PRO A 1 215 ? -2.479 -23.453 -3.188 1 97.5 215 PRO A C 1
ATOM 1618 O O . PRO A 1 215 ? -3 -24.016 -2.219 1 97.5 215 PRO A O 1
ATOM 1621 N N . ARG A 1 216 ? -1.652 -24.016 -3.967 1 96.94 216 ARG A N 1
ATOM 1622 C CA . ARG A 1 216 ? -1.208 -25.375 -3.75 1 96.94 216 ARG A CA 1
ATOM 1623 C C . ARG A 1 216 ? -0.106 -25.438 -2.697 1 96.94 216 ARG A C 1
ATOM 1625 O O . ARG A 1 216 ? 0.903 -24.734 -2.809 1 96.94 216 ARG A O 1
ATOM 1632 N N . GLY A 1 217 ? -0.283 -26.141 -1.635 1 96.31 217 GLY A N 1
ATOM 1633 C CA . GLY A 1 217 ? 0.733 -26.469 -0.646 1 96.31 217 GLY A CA 1
ATOM 1634 C C . GLY A 1 217 ? 1.256 -27.891 -0.772 1 96.31 217 GLY A C 1
ATOM 1635 O O . GLY A 1 217 ? 1.573 -28.344 -1.872 1 96.31 217 GLY A O 1
ATOM 1636 N N . THR A 1 218 ? 1.455 -28.484 0.283 1 96.94 218 THR A N 1
ATOM 1637 C CA . THR A 1 218 ? 1.79 -29.906 0.262 1 96.94 218 THR A CA 1
ATOM 1638 C C . THR A 1 218 ? 0.551 -30.75 -0.023 1 96.94 218 THR A C 1
ATOM 1640 O O . THR A 1 218 ? -0.499 -30.547 0.592 1 96.94 218 THR A O 1
ATOM 1643 N N . THR A 1 219 ? 0.659 -31.688 -0.94 1 97.44 219 THR A N 1
ATOM 1644 C CA . THR A 1 219 ? -0.517 -32.438 -1.363 1 97.44 219 THR A CA 1
ATOM 1645 C C . THR A 1 219 ? -0.374 -33.906 -1.004 1 97.44 219 THR A C 1
ATOM 1647 O O . THR A 1 219 ? 0.741 -34.438 -0.911 1 97.44 219 THR A O 1
ATOM 1650 N N . GLU A 1 220 ? -1.438 -34.469 -0.681 1 97.75 220 GLU A N 1
ATOM 1651 C CA . GLU A 1 220 ? -1.562 -35.906 -0.468 1 97.75 220 GLU A CA 1
ATOM 1652 C C . GLU A 1 220 ? -2.719 -36.5 -1.275 1 97.75 220 GLU A C 1
ATOM 1654 O O . GLU A 1 220 ? -3.842 -36 -1.214 1 97.75 220 GLU A O 1
ATOM 1659 N N . TYR A 1 221 ? -2.428 -37.5 -2.031 1 97.44 221 TYR A N 1
ATOM 1660 C CA . TYR A 1 221 ? -3.438 -38.094 -2.9 1 97.44 221 TYR A CA 1
ATOM 1661 C C . TYR A 1 221 ? -4.027 -39.375 -2.277 1 97.44 221 TYR A C 1
ATOM 1663 O O . TYR A 1 221 ? -3.309 -40.156 -1.643 1 97.44 221 TYR A O 1
ATOM 1671 N N . ALA A 1 222 ? -5.262 -39.531 -2.447 1 96.81 222 ALA A N 1
ATOM 1672 C CA . ALA A 1 222 ? -5.98 -40.719 -2.062 1 96.81 222 ALA A CA 1
ATOM 1673 C C . ALA A 1 222 ? -5.672 -41.125 -0.619 1 96.81 222 ALA A C 1
ATOM 1675 O O . ALA A 1 222 ? -5.266 -42.25 -0.345 1 96.81 222 ALA A O 1
ATOM 1676 N N . THR A 1 223 ? -5.836 -40.094 0.151 1 96.12 223 THR A N 1
ATOM 1677 C CA . THR A 1 223 ? -5.555 -40.406 1.553 1 96.12 223 THR A CA 1
ATOM 1678 C C . THR A 1 223 ? -6.703 -41.188 2.188 1 96.12 223 THR A C 1
ATOM 1680 O O . THR A 1 223 ? -7.832 -41.125 1.692 1 96.12 223 THR A O 1
ATOM 1683 N N . ASP A 1 224 ? -6.504 -41.906 3.254 1 94.88 224 ASP A N 1
ATOM 1684 C CA . ASP A 1 224 ? -7.543 -42.656 3.941 1 94.88 224 ASP A CA 1
ATOM 1685 C C . ASP A 1 224 ? -7.965 -41.969 5.238 1 94.88 224 ASP A C 1
ATOM 1687 O O . ASP A 1 224 ? -8.773 -42.5 5.996 1 94.88 224 ASP A O 1
ATOM 1691 N N . HIS A 1 225 ? -7.504 -40.781 5.43 1 96.38 225 HIS A N 1
ATOM 1692 C CA . HIS A 1 225 ? -7.785 -40.156 6.723 1 96.38 225 HIS A CA 1
ATOM 1693 C C . HIS A 1 225 ? -8.461 -38.812 6.547 1 96.38 225 HIS A C 1
ATOM 1695 O O . HIS A 1 225 ? -8.75 -38.125 7.531 1 96.38 225 HIS A O 1
ATOM 1701 N N . HIS A 1 226 ? -8.664 -38.312 5.359 1 96.94 226 HIS A N 1
ATOM 1702 C CA . HIS A 1 226 ? -9.469 -37.125 5.082 1 96.94 226 HIS A CA 1
ATOM 1703 C C . HIS A 1 226 ? -10.43 -37.375 3.92 1 96.94 226 HIS A C 1
ATOM 1705 O O . HIS A 1 226 ? -10.102 -38.125 2.99 1 96.94 226 HIS A O 1
ATOM 1711 N N . ARG A 1 227 ? -11.547 -36.719 3.947 1 97.56 227 ARG A N 1
ATOM 1712 C CA . ARG A 1 227 ? -12.523 -36.75 2.863 1 97.56 227 ARG A CA 1
ATOM 1713 C C . ARG A 1 227 ? -13.25 -35.406 2.736 1 97.56 227 ARG A C 1
ATOM 1715 O O . ARG A 1 227 ? -13.625 -34.812 3.742 1 97.56 227 ARG A O 1
ATOM 1722 N N . CYS A 1 228 ? -13.336 -34.969 1.591 1 97.94 228 CYS A N 1
ATOM 1723 C CA . CYS A 1 228 ? -14.055 -33.719 1.345 1 97.94 228 CYS A CA 1
ATOM 1724 C C . CYS A 1 228 ? -15.562 -33.938 1.383 1 97.94 228 CYS A C 1
ATOM 1726 O O . CYS A 1 228 ? -16.094 -34.719 0.59 1 97.94 228 CYS A O 1
ATOM 1728 N N . PRO A 1 229 ? -16.234 -33.344 2.242 1 97.12 229 PRO A N 1
ATOM 1729 C CA . PRO A 1 229 ? -17.672 -33.531 2.303 1 97.12 229 PRO A CA 1
ATOM 1730 C C . PRO A 1 229 ? -18.406 -32.906 1.101 1 97.12 229 PRO A C 1
ATOM 1732 O O . PRO A 1 229 ? -19.578 -33.219 0.874 1 97.12 229 PRO A O 1
ATOM 1735 N N . HIS A 1 230 ? -17.75 -32.125 0.361 1 96.19 230 HIS A N 1
ATOM 1736 C CA . HIS A 1 230 ? -18.406 -31.422 -0.732 1 96.19 230 HIS A CA 1
ATOM 1737 C C . HIS A 1 230 ? -18.297 -32.188 -2.039 1 96.19 230 HIS A C 1
ATOM 1739 O O . HIS A 1 230 ? -19.234 -32.188 -2.842 1 96.19 230 HIS A O 1
ATOM 1745 N N . CYS A 1 231 ? -17.109 -32.781 -2.289 1 97.06 231 CYS A N 1
ATOM 1746 C CA . CYS A 1 231 ? -16.969 -33.438 -3.578 1 97.06 231 CYS A CA 1
ATOM 1747 C C . CYS A 1 231 ? -16.516 -34.875 -3.395 1 97.06 231 CYS A C 1
ATOM 1749 O O . CYS A 1 231 ? -16.25 -35.594 -4.371 1 97.06 231 CYS A O 1
ATOM 1751 N N . ASP A 1 232 ? -16.297 -35.312 -2.244 1 96.94 232 ASP A N 1
ATOM 1752 C CA . ASP A 1 232 ? -16.047 -36.688 -1.837 1 96.94 232 ASP A CA 1
ATOM 1753 C C . ASP A 1 232 ? -14.602 -37.094 -2.137 1 96.94 232 ASP A C 1
ATOM 1755 O O . ASP A 1 232 ? -14.211 -38.219 -1.88 1 96.94 232 ASP A O 1
ATOM 1759 N N . SER A 1 233 ? -13.844 -36.219 -2.633 1 97.56 233 SER A N 1
ATOM 1760 C CA . SER A 1 233 ? -12.438 -36.5 -2.902 1 97.56 233 SER A CA 1
ATOM 1761 C C . SER A 1 233 ? -11.68 -36.781 -1.613 1 97.56 233 SER A C 1
ATOM 1763 O O . SER A 1 233 ? -12.039 -36.25 -0.549 1 97.56 233 SER A O 1
ATOM 1765 N N . THR A 1 234 ? -10.625 -37.531 -1.784 1 97.88 234 THR A N 1
ATOM 1766 C CA . THR A 1 234 ? -9.734 -37.844 -0.664 1 97.88 234 THR A CA 1
ATOM 1767 C C . THR A 1 234 ? -8.352 -37.219 -0.893 1 97.88 234 THR A C 1
ATOM 1769 O O . THR A 1 234 ? -7.402 -37.562 -0.185 1 97.88 234 THR A O 1
ATOM 1772 N N . ASP A 1 235 ? -8.219 -36.469 -1.915 1 98.25 235 ASP A N 1
ATOM 1773 C CA . ASP A 1 235 ? -6.984 -35.719 -2.168 1 98.25 235 ASP A CA 1
ATOM 1774 C C . ASP A 1 235 ? -6.918 -34.469 -1.314 1 98.25 235 ASP A C 1
ATOM 1776 O O . ASP A 1 235 ? -7.867 -33.688 -1.286 1 98.25 235 ASP A O 1
ATOM 1780 N N . VAL A 1 236 ? -5.805 -34.219 -0.647 1 98.25 236 VAL A N 1
ATOM 1781 C CA . VAL A 1 236 ? -5.715 -33.188 0.36 1 98.25 236 VAL A CA 1
ATOM 1782 C C . VAL A 1 236 ? -4.641 -32.156 -0.043 1 98.25 236 VAL A C 1
ATOM 1784 O O . VAL A 1 236 ? -3.6 -32.531 -0.587 1 98.25 236 VAL A O 1
ATOM 1787 N N . ASN A 1 237 ? -4.898 -30.938 0.07 1 98.25 237 ASN A N 1
ATOM 1788 C CA . ASN A 1 237 ? -4.004 -29.781 -0.062 1 98.25 237 ASN A CA 1
ATOM 1789 C C . ASN A 1 237 ? -3.727 -29.141 1.288 1 98.25 237 ASN A C 1
ATOM 1791 O O . ASN A 1 237 ? -4.594 -28.469 1.847 1 98.25 237 ASN A O 1
ATOM 1795 N N . TRP A 1 238 ? -2.568 -29.422 1.832 1 97.56 238 TRP A N 1
ATOM 1796 C CA . TRP A 1 238 ? -2.141 -28.766 3.059 1 97.56 238 TRP A CA 1
ATOM 1797 C C . TRP A 1 238 ? -1.523 -27.391 2.754 1 97.56 238 TRP A C 1
ATOM 1799 O O . TRP A 1 238 ? -0.436 -27.312 2.18 1 97.56 238 TRP A O 1
ATOM 1809 N N . VAL A 1 239 ? -2.162 -26.328 3.131 1 96.88 239 VAL A N 1
ATOM 1810 C CA . VAL A 1 239 ? -1.712 -25 2.748 1 96.88 239 VAL A CA 1
ATOM 1811 C C . VAL A 1 239 ? -2.01 -24.016 3.873 1 96.88 239 VAL A C 1
ATOM 1813 O O . VAL A 1 239 ? -3.135 -23.953 4.371 1 96.88 239 VAL A O 1
ATOM 1816 N N . GLY A 1 240 ? -0.94 -23.234 4.188 1 93.75 240 GLY A N 1
ATOM 1817 C CA . GLY A 1 240 ? -1.091 -22.422 5.391 1 93.75 240 GLY A CA 1
ATOM 1818 C C . GLY A 1 240 ? -1.486 -23.234 6.609 1 93.75 240 GLY A C 1
ATOM 1819 O O . GLY A 1 240 ? -0.859 -24.25 6.914 1 93.75 240 GLY A O 1
ATOM 1820 N N . ASN A 1 241 ? -2.486 -22.766 7.336 1 94.56 241 ASN A N 1
ATOM 1821 C CA . ASN A 1 241 ? -3 -23.469 8.508 1 94.56 241 ASN A CA 1
ATOM 1822 C C . ASN A 1 241 ? -4.25 -24.281 8.164 1 94.56 241 ASN A C 1
ATOM 1824 O O . ASN A 1 241 ? -5.031 -24.625 9.055 1 94.56 241 ASN A O 1
ATOM 1828 N N . SER A 1 242 ? -4.387 -24.547 6.891 1 96.5 242 SER A N 1
ATOM 1829 C CA . SER A 1 242 ? -5.625 -25.172 6.449 1 96.5 242 SER A CA 1
ATOM 1830 C C . SER A 1 242 ? -5.355 -26.531 5.824 1 96.5 242 SER A C 1
ATOM 1832 O O . SER A 1 242 ? -4.281 -26.766 5.262 1 96.5 242 SER A O 1
ATOM 1834 N N . THR A 1 243 ? -6.281 -27.391 6.051 1 98.06 243 THR A N 1
ATOM 1835 C CA . THR A 1 243 ? -6.371 -28.656 5.336 1 98.06 243 THR A CA 1
ATOM 1836 C C . THR A 1 243 ? -7.562 -28.656 4.383 1 98.06 243 THR A C 1
ATOM 1838 O O . THR A 1 243 ? -8.711 -28.766 4.816 1 98.06 243 THR A O 1
ATOM 1841 N N . LEU A 1 244 ? -7.238 -28.547 3.148 1 98.56 244 LEU A N 1
ATOM 1842 C CA . LEU A 1 244 ? -8.297 -28.359 2.162 1 98.56 244 LEU A CA 1
ATOM 1843 C C . LEU A 1 244 ? -8.32 -29.5 1.151 1 98.56 244 LEU A C 1
ATOM 1845 O O . LEU A 1 244 ? -7.336 -30.234 1.014 1 98.56 244 LEU A O 1
ATOM 1849 N N . CYS A 1 245 ? -9.453 -29.641 0.596 1 98.5 245 CYS A N 1
ATOM 1850 C CA . CYS A 1 245 ? -9.555 -30.547 -0.542 1 98.5 245 CYS A CA 1
ATOM 1851 C C . CYS A 1 245 ? -8.695 -30.062 -1.704 1 98.5 245 CYS A C 1
ATOM 1853 O O . CYS A 1 245 ? -8.75 -28.891 -2.08 1 98.5 245 CYS A O 1
ATOM 1855 N N . LEU A 1 246 ? -7.898 -30.891 -2.324 1 98.12 246 LEU A N 1
ATOM 1856 C CA . LEU A 1 246 ? -7.035 -30.531 -3.443 1 98.12 246 LEU A CA 1
ATOM 1857 C C . LEU A 1 246 ? -7.859 -30.156 -4.672 1 98.12 246 LEU A C 1
ATOM 1859 O O . LEU A 1 246 ? -7.41 -29.375 -5.516 1 98.12 246 LEU A O 1
ATOM 1863 N N . ARG A 1 247 ? -9.125 -30.672 -4.723 1 97.31 247 ARG A N 1
ATOM 1864 C CA . ARG A 1 247 ? -9.938 -30.562 -5.926 1 97.31 247 ARG A CA 1
ATOM 1865 C C . ARG A 1 247 ? -10.805 -29.312 -5.887 1 97.31 247 ARG A C 1
ATOM 1867 O O . ARG A 1 247 ? -10.797 -28.516 -6.832 1 97.31 247 ARG A O 1
ATOM 1874 N N . CYS A 1 248 ? -11.453 -29.125 -4.762 1 97.25 248 CYS A N 1
ATOM 1875 C CA . CYS A 1 248 ? -12.414 -28.031 -4.766 1 97.25 248 CYS A CA 1
ATOM 1876 C C . CYS A 1 248 ? -12.047 -26.984 -3.717 1 97.25 248 CYS A C 1
ATOM 1878 O O . CYS A 1 248 ? -12.766 -25.984 -3.545 1 97.25 248 CYS A O 1
ATOM 1880 N N . SER A 1 249 ? -10.945 -27.078 -3.002 1 97.19 249 SER A N 1
ATOM 1881 C CA . SER A 1 249 ? -10.367 -26.109 -2.07 1 97.19 249 SER A CA 1
ATOM 1882 C C . SER A 1 249 ? -11.305 -25.859 -0.892 1 97.19 249 SER A C 1
ATOM 1884 O O . SER A 1 249 ? -11.242 -24.812 -0.257 1 97.19 249 SER A O 1
ATOM 1886 N N . ARG A 1 250 ? -12.258 -26.75 -0.594 1 97.69 250 ARG A N 1
ATOM 1887 C CA . ARG A 1 250 ? -13.086 -26.688 0.607 1 97.69 250 ARG A CA 1
ATOM 1888 C C . ARG A 1 250 ? -12.453 -27.469 1.752 1 97.69 250 ARG A C 1
ATOM 1890 O O . ARG A 1 250 ? -11.586 -28.328 1.526 1 97.69 250 ARG A O 1
ATOM 1897 N N . PRO A 1 251 ? -12.805 -27.094 2.955 1 97 251 PRO A N 1
ATOM 1898 C CA . PRO A 1 251 ? -12.242 -27.828 4.09 1 97 251 PRO A CA 1
ATOM 1899 C C . PRO A 1 251 ? -12.555 -29.312 4.047 1 97 251 PRO A C 1
ATOM 1901 O O . PRO A 1 251 ? -13.664 -29.703 3.674 1 97 251 PRO A O 1
ATOM 1904 N N . THR A 1 252 ? -11.609 -30.094 4.426 1 96.94 252 THR A N 1
ATOM 1905 C CA . THR A 1 252 ? -11.82 -31.531 4.516 1 96.94 252 THR A CA 1
ATOM 1906 C C . THR A 1 252 ? -12.094 -31.953 5.957 1 96.94 252 THR A C 1
ATOM 1908 O O . THR A 1 252 ? -11.789 -31.203 6.891 1 96.94 252 THR A O 1
ATOM 1911 N N . ASN A 1 253 ? -12.719 -33.094 6.074 1 95.38 253 ASN A N 1
ATOM 1912 C CA . ASN A 1 253 ? -12.953 -33.688 7.387 1 95.38 253 ASN A CA 1
ATOM 1913 C C . ASN A 1 253 ? -12.039 -34.906 7.637 1 95.38 253 ASN A C 1
ATOM 1915 O O . ASN A 1 253 ? -11.781 -35.688 6.723 1 95.38 253 ASN A O 1
ATOM 1919 N N . PRO A 1 254 ? -11.609 -34.938 8.844 1 93.56 254 PRO A N 1
ATOM 1920 C CA . PRO A 1 254 ? -10.961 -36.188 9.188 1 93.56 254 PRO A CA 1
ATOM 1921 C C . PRO A 1 254 ? -11.93 -37.375 9.172 1 93.56 254 PRO A C 1
ATOM 1923 O O . PRO A 1 254 ? -13.117 -37.219 9.461 1 93.56 254 PRO A O 1
ATOM 1926 N N . VAL A 1 255 ? -11.406 -38.5 8.719 1 88.88 255 VAL A N 1
ATOM 1927 C CA . VAL A 1 255 ? -12.211 -39.719 8.75 1 88.88 255 VAL A CA 1
ATOM 1928 C C . VAL A 1 255 ? -11.75 -40.594 9.906 1 88.88 255 VAL A C 1
ATOM 1930 O O . VAL A 1 255 ? -10.57 -40.594 10.281 1 88.88 255 VAL A O 1
ATOM 1933 N N . MET B 1 1 ? -4.723 8.461 20.578 1 60.66 1 MET B N 1
ATOM 1934 C CA . MET B 1 1 ? -4.504 7.031 20.391 1 60.66 1 MET B CA 1
ATOM 1935 C C . MET B 1 1 ? -3.814 6.754 19.062 1 60.66 1 MET B C 1
ATOM 1937 O O . MET B 1 1 ? -4.117 7.395 18.047 1 60.66 1 MET B O 1
ATOM 1941 N N . SER B 1 2 ? -2.637 6.059 19.062 1 85.75 2 SER B N 1
ATOM 1942 C CA . SER B 1 2 ? -1.681 5.961 17.969 1 85.75 2 SER B CA 1
ATOM 1943 C C . SER B 1 2 ? -1.964 4.742 17.094 1 85.75 2 SER B C 1
ATOM 1945 O O . SER B 1 2 ? -2.523 3.752 17.562 1 85.75 2 SER B O 1
ATOM 1947 N N . THR B 1 3 ? -1.954 4.816 15.859 1 95.12 3 THR B N 1
ATOM 1948 C CA . THR B 1 3 ? -2.07 3.713 14.914 1 95.12 3 THR B CA 1
ATOM 1949 C C . THR B 1 3 ? -0.883 2.762 15.039 1 95.12 3 THR B C 1
ATOM 1951 O O . THR B 1 3 ? 0.127 3.102 15.656 1 95.12 3 THR B O 1
ATOM 1954 N N . GLN B 1 4 ? -1.057 1.558 14.609 1 96.69 4 GLN B N 1
ATOM 1955 C CA . GLN B 1 4 ? 0.008 0.56 14.602 1 96.69 4 GLN B CA 1
ATOM 1956 C C . GLN B 1 4 ? 0.917 0.728 13.391 1 96.69 4 GLN B C 1
ATOM 1958 O O . GLN B 1 4 ? 0.717 0.076 12.359 1 96.69 4 GLN B O 1
ATOM 1963 N N . ASP B 1 5 ? 1.923 1.532 13.57 1 97.38 5 ASP B N 1
ATOM 1964 C CA . ASP B 1 5 ? 2.787 1.84 12.43 1 97.38 5 ASP B CA 1
ATOM 1965 C C . ASP B 1 5 ? 4.125 1.116 12.547 1 97.38 5 ASP B C 1
ATOM 1967 O O . ASP B 1 5 ? 5.043 1.362 11.758 1 97.38 5 ASP B O 1
ATOM 1971 N N . GLY B 1 6 ? 4.312 0.228 13.617 1 95.69 6 GLY B N 1
ATOM 1972 C CA . GLY B 1 6 ? 5.492 -0.608 13.781 1 95.69 6 GLY B CA 1
ATOM 1973 C C . GLY B 1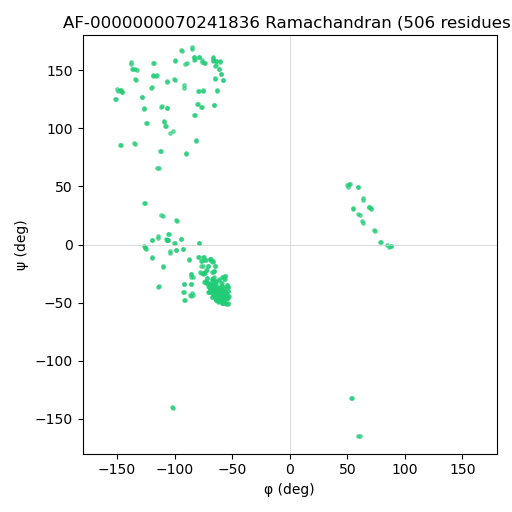 6 ? 6.719 0.17 14.219 1 95.69 6 GLY B C 1
ATOM 1974 O O . GLY B 1 6 ? 7.84 -0.337 14.148 1 95.69 6 GLY B O 1
ATOM 1975 N N . GLY B 1 7 ? 6.547 1.457 14.648 1 97.44 7 GLY B N 1
ATOM 1976 C CA . GLY B 1 7 ? 7.668 2.299 15.039 1 97.44 7 GLY B CA 1
ATOM 1977 C C . GLY B 1 7 ? 8.281 3.061 13.875 1 97.44 7 GLY B C 1
ATOM 1978 O O . GLY B 1 7 ? 9.18 3.875 14.07 1 97.44 7 GLY B O 1
ATOM 1979 N N . HIS B 1 8 ? 7.789 2.863 12.719 1 98.25 8 HIS B N 1
ATOM 1980 C CA . HIS B 1 8 ? 8.383 3.438 11.516 1 98.25 8 HIS B CA 1
ATOM 1981 C C . HIS B 1 8 ? 8.148 4.941 11.445 1 98.25 8 HIS B C 1
ATOM 1983 O O . HIS B 1 8 ? 8.977 5.684 10.922 1 98.25 8 HIS B O 1
ATOM 1989 N N . ARG B 1 9 ? 7.004 5.426 11.977 1 98.5 9 ARG B N 1
ATOM 1990 C CA . ARG B 1 9 ? 6.785 6.867 12 1 98.5 9 ARG B CA 1
ATOM 1991 C C . ARG B 1 9 ? 7.863 7.57 12.82 1 98.5 9 ARG B C 1
ATOM 1993 O O . ARG B 1 9 ? 8.383 8.609 12.414 1 98.5 9 ARG B O 1
ATOM 2000 N N . ASP B 1 10 ? 8.156 7 13.938 1 98.44 10 ASP B N 1
ATOM 2001 C CA . ASP B 1 10 ? 9.211 7.574 14.766 1 98.44 10 ASP B CA 1
ATOM 2002 C C . ASP B 1 10 ? 10.547 7.57 14.023 1 98.44 10 ASP B C 1
ATOM 2004 O O . ASP B 1 10 ? 11.305 8.547 14.086 1 98.44 10 ASP B O 1
ATOM 2008 N N . ALA B 1 11 ? 10.852 6.504 13.367 1 98.44 11 ALA B N 1
ATOM 2009 C CA . ALA B 1 11 ? 12.078 6.422 12.578 1 98.44 11 ALA B CA 1
ATOM 2010 C C . ALA B 1 11 ? 12.078 7.461 11.461 1 98.44 11 ALA B C 1
ATOM 2012 O O . ALA B 1 11 ? 13.125 8.039 11.141 1 98.44 11 ALA B O 1
ATOM 2013 N N . ALA B 1 12 ? 10.938 7.66 10.836 1 98.81 12 ALA B N 1
ATOM 2014 C CA . ALA B 1 12 ? 10.812 8.672 9.789 1 98.81 12 ALA B CA 1
ATOM 2015 C C . ALA B 1 12 ? 11.102 10.062 10.328 1 98.81 12 ALA B C 1
ATOM 2017 O O . ALA B 1 12 ? 11.812 10.852 9.695 1 98.81 12 ALA B O 1
ATOM 2018 N N . ILE B 1 13 ? 10.547 10.352 11.477 1 98.69 13 ILE B N 1
ATOM 2019 C CA . ILE B 1 13 ? 10.742 11.648 12.109 1 98.69 13 ILE B CA 1
ATOM 2020 C C . ILE B 1 13 ? 12.227 11.844 12.438 1 98.69 13 ILE B C 1
ATOM 2022 O O . ILE B 1 13 ? 12.781 12.922 12.211 1 98.69 13 ILE B O 1
ATOM 2026 N N . ALA B 1 14 ? 12.867 10.828 12.938 1 98.5 14 ALA B N 1
ATOM 2027 C CA . ALA B 1 14 ? 14.297 10.883 13.203 1 98.5 14 ALA B CA 1
ATOM 2028 C C . ALA B 1 14 ? 15.078 11.156 11.922 1 98.5 14 ALA B C 1
ATOM 2030 O O . ALA B 1 14 ? 16.047 11.922 11.93 1 98.5 14 ALA B O 1
ATOM 2031 N N . ALA B 1 15 ? 14.688 10.539 10.852 1 98.69 15 ALA B N 1
ATOM 2032 C CA . ALA B 1 15 ? 15.352 10.742 9.562 1 98.69 15 ALA B CA 1
ATOM 2033 C C . ALA B 1 15 ? 15.141 12.172 9.062 1 98.69 15 ALA B C 1
ATOM 2035 O O . ALA B 1 15 ? 16.062 12.781 8.516 1 98.69 15 ALA B O 1
ATOM 2036 N N . LEU B 1 16 ? 13.898 12.711 9.242 1 98.56 16 LEU B N 1
ATOM 2037 C CA . LEU B 1 16 ? 13.641 14.109 8.898 1 98.56 16 LEU B CA 1
ATOM 2038 C C . LEU B 1 16 ? 14.602 15.031 9.641 1 98.56 16 LEU B C 1
ATOM 2040 O O . LEU B 1 16 ? 15.109 15.992 9.062 1 98.56 16 LEU B O 1
ATOM 2044 N N . ALA B 1 17 ? 14.781 14.703 10.867 1 97.81 17 ALA B N 1
ATOM 2045 C CA . ALA B 1 17 ? 15.633 15.516 11.727 1 97.81 17 ALA B CA 1
ATOM 2046 C C . ALA B 1 17 ? 17.062 15.562 11.203 1 97.81 17 ALA B C 1
ATOM 2048 O O . ALA B 1 17 ? 17.766 16.547 11.391 1 97.81 17 ALA B O 1
ATOM 2049 N N . GLU B 1 18 ? 17.484 14.547 10.562 1 97.56 18 GLU B N 1
ATOM 2050 C CA . GLU B 1 18 ? 18.844 14.445 10.016 1 97.56 18 GLU B CA 1
ATOM 2051 C C . GLU B 1 18 ? 18.875 14.891 8.555 1 97.56 18 GLU B C 1
ATOM 2053 O O . GLU B 1 18 ? 19.891 14.758 7.883 1 97.56 18 GLU B O 1
ATOM 2058 N N . ARG B 1 19 ? 17.828 15.359 8.023 1 98.12 19 ARG B N 1
ATOM 2059 C CA . ARG B 1 19 ? 17.672 15.781 6.641 1 98.12 19 ARG B CA 1
ATOM 2060 C C . ARG B 1 19 ? 17.922 14.625 5.68 1 98.12 19 ARG B C 1
ATOM 2062 O O . ARG B 1 19 ? 18.375 14.836 4.555 1 98.12 19 ARG B O 1
ATOM 2069 N N . ALA B 1 20 ? 17.703 13.414 6.188 1 98.69 20 ALA B N 1
ATOM 2070 C CA . ALA B 1 20 ? 17.797 12.219 5.355 1 98.69 20 ALA B CA 1
ATOM 2071 C C . ALA B 1 20 ? 16.438 11.891 4.727 1 98.69 20 ALA B C 1
ATOM 2073 O O . ALA B 1 20 ? 15.773 10.938 5.137 1 98.69 20 ALA B O 1
ATOM 2074 N N . TYR B 1 21 ? 16.062 12.602 3.693 1 98.88 21 TYR B N 1
ATOM 2075 C CA . TYR B 1 21 ? 14.688 12.617 3.215 1 98.88 21 TYR B CA 1
ATOM 2076 C C . TYR B 1 21 ? 14.336 11.32 2.504 1 98.88 21 TYR B C 1
ATOM 2078 O O . TYR B 1 21 ? 13.188 10.875 2.535 1 98.88 21 TYR B O 1
ATOM 2086 N N . VAL B 1 22 ? 15.305 10.648 1.823 1 98.81 22 VAL B N 1
ATOM 2087 C CA . VAL B 1 22 ? 15 9.352 1.228 1 98.81 22 VAL B CA 1
ATOM 2088 C C . VAL B 1 22 ? 14.68 8.344 2.326 1 98.81 22 VAL B C 1
ATOM 2090 O O . VAL B 1 22 ? 13.68 7.629 2.242 1 98.81 22 VAL B O 1
ATOM 2093 N N . ASP B 1 23 ? 15.523 8.352 3.4 1 98.75 23 ASP B N 1
ATOM 2094 C CA . ASP B 1 23 ? 15.273 7.469 4.535 1 98.75 23 ASP B CA 1
ATOM 2095 C C . ASP B 1 23 ? 13.93 7.781 5.191 1 98.75 23 ASP B C 1
ATOM 2097 O O . ASP B 1 23 ? 13.195 6.867 5.578 1 98.75 23 ASP B O 1
ATOM 2101 N N . ALA B 1 24 ? 13.625 9.062 5.348 1 98.88 24 ALA B N 1
ATOM 2102 C CA . ALA B 1 24 ? 12.336 9.461 5.91 1 98.88 24 ALA B CA 1
ATOM 2103 C C . ALA B 1 24 ? 11.18 8.953 5.055 1 98.88 24 ALA B C 1
ATOM 2105 O O . ALA B 1 24 ? 10.203 8.406 5.578 1 98.88 24 ALA B O 1
ATOM 2106 N N . GLY B 1 25 ? 11.32 9.172 3.727 1 98.94 25 GLY B N 1
ATOM 2107 C CA . GLY B 1 25 ? 10.312 8.656 2.814 1 98.94 25 GLY B CA 1
ATOM 2108 C C . GLY B 1 25 ? 10.117 7.152 2.932 1 98.94 25 GLY B C 1
ATOM 2109 O O . GLY B 1 25 ? 8.984 6.668 2.941 1 98.94 25 GLY B O 1
ATOM 2110 N N . ASP B 1 26 ? 11.234 6.418 3.025 1 98.88 26 ASP B N 1
ATOM 2111 C CA . ASP B 1 26 ? 11.18 4.969 3.184 1 98.88 26 ASP B CA 1
ATOM 2112 C C . ASP B 1 26 ? 10.438 4.582 4.461 1 98.88 26 ASP B C 1
ATOM 2114 O O . ASP B 1 26 ? 9.547 3.727 4.434 1 98.88 26 ASP B O 1
ATOM 2118 N N . GLU B 1 27 ? 10.789 5.238 5.48 1 98.81 27 GLU B N 1
ATOM 2119 C CA . GLU B 1 27 ? 10.195 4.895 6.77 1 98.81 27 GLU B CA 1
ATOM 2120 C C . GLU B 1 27 ? 8.727 5.293 6.828 1 98.81 27 GLU B C 1
ATOM 2122 O O . GLU B 1 27 ? 7.898 4.555 7.359 1 98.81 27 GLU B O 1
ATOM 2127 N N . TYR B 1 28 ? 8.328 6.441 6.309 1 98.94 28 TYR B N 1
ATOM 2128 C CA . TYR B 1 28 ? 6.918 6.809 6.23 1 98.94 28 TYR B CA 1
ATOM 2129 C C . TYR B 1 28 ? 6.148 5.824 5.359 1 98.94 28 TYR B C 1
ATOM 2131 O O . TYR B 1 28 ? 4.977 5.539 5.617 1 98.94 28 TYR B O 1
ATOM 2139 N N . THR B 1 29 ? 6.781 5.375 4.266 1 98.94 29 THR B N 1
ATOM 2140 C CA . THR B 1 29 ? 6.148 4.363 3.426 1 98.94 29 THR B CA 1
ATOM 2141 C C . THR B 1 29 ? 5.836 3.109 4.234 1 98.94 29 THR B C 1
ATOM 2143 O O . THR B 1 29 ? 4.719 2.592 4.184 1 98.94 29 THR B O 1
ATOM 2146 N N . ARG B 1 30 ? 6.828 2.684 4.984 1 98.81 30 ARG B N 1
ATOM 2147 C CA . ARG B 1 30 ? 6.645 1.5 5.816 1 98.81 30 ARG B CA 1
ATOM 2148 C C . ARG B 1 30 ? 5.562 1.734 6.867 1 98.81 30 ARG B C 1
ATOM 2150 O O . ARG B 1 30 ? 4.711 0.874 7.09 1 98.81 30 ARG B O 1
ATOM 2157 N N . ALA B 1 31 ? 5.555 2.869 7.512 1 98.81 31 ALA B N 1
ATOM 2158 C CA . ALA B 1 31 ? 4.527 3.221 8.492 1 98.81 31 ALA B CA 1
ATOM 2159 C C . ALA B 1 31 ? 3.137 3.176 7.863 1 98.81 31 ALA B C 1
ATOM 2161 O O . ALA B 1 31 ? 2.211 2.592 8.43 1 98.81 31 ALA B O 1
ATOM 2162 N N . GLY B 1 32 ? 3.021 3.844 6.727 1 98.94 32 GLY B N 1
ATOM 2163 C CA . GLY B 1 32 ? 1.743 3.863 6.035 1 98.94 32 GLY B CA 1
ATOM 2164 C C . GLY B 1 32 ? 1.219 2.477 5.711 1 98.94 32 GLY B C 1
ATOM 2165 O O . GLY B 1 32 ? 0.062 2.162 6 1 98.94 32 GLY B O 1
ATOM 2166 N N . ARG B 1 33 ? 2.061 1.633 5.172 1 98.94 33 ARG B N 1
ATOM 2167 C CA . ARG B 1 33 ? 1.661 0.287 4.777 1 98.94 33 ARG B CA 1
ATOM 2168 C C . ARG B 1 33 ? 1.282 -0.552 5.992 1 98.94 33 ARG B C 1
ATOM 2170 O O . ARG B 1 33 ? 0.329 -1.331 5.945 1 98.94 33 ARG B O 1
ATOM 2177 N N . ARG B 1 34 ? 1.94 -0.366 7.129 1 98.56 34 ARG B N 1
ATOM 2178 C CA . ARG B 1 34 ? 1.597 -1.052 8.367 1 98.56 34 ARG B CA 1
ATOM 2179 C C . ARG B 1 34 ? 0.207 -0.648 8.852 1 98.56 34 ARG B C 1
ATOM 2181 O O . ARG B 1 34 ? -0.598 -1.504 9.227 1 98.56 34 ARG B O 1
ATOM 2188 N N . VAL B 1 35 ? -0.068 0.605 8.828 1 98.81 35 VAL B N 1
ATOM 2189 C CA . VAL B 1 35 ? -1.354 1.11 9.297 1 98.81 35 VAL B CA 1
ATOM 2190 C C . VAL B 1 35 ? -2.465 0.642 8.359 1 98.81 35 VAL B C 1
ATOM 2192 O O . VAL B 1 35 ? -3.547 0.258 8.812 1 98.81 35 VAL B O 1
ATOM 2195 N N . LEU B 1 36 ? -2.211 0.659 7.051 1 98.88 36 LEU B N 1
ATOM 2196 C CA . LEU B 1 36 ? -3.221 0.278 6.066 1 98.88 36 LEU B CA 1
ATOM 2197 C C . LEU B 1 36 ? -3.566 -1.202 6.191 1 98.88 36 LEU B C 1
ATOM 2199 O O . LEU B 1 36 ? -4.641 -1.63 5.762 1 98.88 36 LEU B O 1
ATOM 2203 N N . ALA B 1 37 ? -2.625 -1.981 6.781 1 98.69 37 ALA B N 1
ATOM 2204 C CA . ALA B 1 37 ? -2.885 -3.402 6.992 1 98.69 37 ALA B CA 1
ATOM 2205 C C . ALA B 1 37 ? -3.625 -3.637 8.305 1 98.69 37 ALA B C 1
ATOM 2207 O O . ALA B 1 37 ? -4.543 -4.457 8.375 1 98.69 37 ALA B O 1
ATOM 2208 N N . ASP B 1 38 ? -3.146 -2.938 9.328 1 98.06 38 ASP B N 1
ATOM 2209 C CA . ASP B 1 38 ? -3.641 -3.115 10.688 1 98.06 38 ASP B CA 1
ATOM 2210 C C . ASP B 1 38 ? -3.602 -1.8 11.461 1 98.06 38 ASP B C 1
ATOM 2212 O O . ASP B 1 38 ? -2.705 -1.583 12.281 1 98.06 38 ASP B O 1
ATOM 2216 N N . PRO B 1 39 ? -4.668 -1.008 11.305 1 97.81 39 PRO B N 1
ATOM 2217 C CA . PRO B 1 39 ? -4.602 0.331 11.898 1 97.81 39 PRO B CA 1
ATOM 2218 C C . PRO B 1 39 ? -4.656 0.308 13.422 1 97.81 39 PRO B C 1
ATOM 2220 O O . PRO B 1 39 ? -3.998 1.115 14.078 1 97.81 39 PRO B O 1
ATOM 2223 N N . ARG B 1 40 ? -5.469 -0.634 13.953 1 96.12 40 ARG B N 1
ATOM 2224 C CA . ARG B 1 40 ? -5.711 -0.766 15.383 1 96.12 40 ARG B CA 1
ATOM 2225 C C . ARG B 1 40 ? -5.668 -2.229 15.812 1 96.12 40 ARG B C 1
ATOM 2227 O O . ARG B 1 40 ? -5.91 -3.127 15.008 1 96.12 40 ARG B O 1
ATOM 2234 N N . PRO B 1 41 ? -5.301 -2.537 17.016 1 89.81 41 PRO B N 1
ATOM 2235 C CA . PRO B 1 41 ? -5.258 -3.934 17.453 1 89.81 41 PRO B CA 1
ATOM 2236 C C . PRO B 1 41 ? -6.574 -4.668 17.234 1 89.81 41 PRO B C 1
ATOM 2238 O O . PRO B 1 41 ? -6.578 -5.828 16.812 1 89.81 41 PRO B O 1
ATOM 2241 N N . ASP B 1 42 ? -7.688 -4.074 17.469 1 85.19 42 ASP B N 1
ATOM 2242 C CA . ASP B 1 42 ? -8.953 -4.797 17.375 1 85.19 42 ASP B CA 1
ATOM 2243 C C . ASP B 1 42 ? -9.773 -4.336 16.172 1 85.19 42 ASP B C 1
ATOM 2245 O O . ASP B 1 42 ? -10.992 -4.523 16.141 1 85.19 42 ASP B O 1
ATOM 2249 N N . GLY B 1 43 ? -9.094 -3.824 15.211 1 88.44 43 GLY B N 1
ATOM 2250 C CA . GLY B 1 43 ? -9.852 -3.309 14.086 1 88.44 43 GLY B CA 1
ATOM 2251 C C . GLY B 1 43 ? -9.109 -3.391 12.773 1 88.44 43 GLY B C 1
ATOM 2252 O O . GLY B 1 43 ? -7.914 -3.086 12.703 1 88.44 43 GLY B O 1
ATOM 2253 N N . GLY B 1 44 ? -9.852 -3.883 11.758 1 93.56 44 GLY B N 1
ATOM 2254 C CA . GLY B 1 44 ? -9.289 -3.938 10.422 1 93.56 44 GLY B CA 1
ATOM 2255 C C . GLY B 1 44 ? -9.445 -2.639 9.656 1 93.56 44 GLY B C 1
ATOM 2256 O O . GLY B 1 44 ? -10.086 -1.699 10.133 1 93.56 44 GLY B O 1
ATOM 2257 N N . PRO B 1 45 ? -8.789 -2.6 8.586 1 97.38 45 PRO B N 1
ATOM 2258 C CA . PRO B 1 45 ? -8.742 -1.347 7.832 1 97.38 45 PRO B CA 1
ATOM 2259 C C . PRO B 1 45 ? -10.016 -1.085 7.039 1 97.38 45 PRO B C 1
ATOM 2261 O O . PRO B 1 45 ? -10.266 0.046 6.609 1 97.38 45 PRO B O 1
ATOM 2264 N N . PHE B 1 46 ? -10.875 -2.098 6.883 1 97.31 46 PHE B N 1
ATOM 2265 C CA . PHE B 1 46 ? -11.93 -1.952 5.887 1 97.31 46 PHE B CA 1
ATOM 2266 C C . PHE B 1 46 ? -13.273 -1.655 6.555 1 97.31 46 PHE B C 1
ATOM 2268 O O . PHE B 1 46 ? -14.266 -1.383 5.879 1 97.31 46 PHE B O 1
ATOM 2275 N N . GLU B 1 47 ? -13.328 -1.716 7.848 1 93.81 47 GLU B N 1
ATOM 2276 C CA . GLU B 1 47 ? -14.383 -1.114 8.656 1 93.81 47 GLU B CA 1
ATOM 2277 C C . GLU B 1 47 ? -13.914 0.19 9.289 1 93.81 47 GLU B C 1
ATOM 2279 O O . GLU B 1 47 ? -13.289 0.178 10.352 1 93.81 47 GLU B O 1
ATOM 2284 N N . LEU B 1 48 ? -14.266 1.202 8.656 1 95.31 48 LEU B N 1
ATOM 2285 C CA . LEU B 1 48 ? -13.68 2.49 9.008 1 95.31 48 LEU B CA 1
ATOM 2286 C C . LEU B 1 48 ? -14.188 2.971 10.359 1 95.31 48 LEU B C 1
ATOM 2288 O O . LEU B 1 48 ? -13.438 3.588 11.125 1 95.31 48 LEU B O 1
ATOM 2292 N N . GLY B 1 49 ? -15.523 2.676 10.656 1 94.31 49 GLY B N 1
ATOM 2293 C CA . GLY B 1 49 ? -16.141 3.219 11.852 1 94.31 49 GLY B CA 1
ATOM 2294 C C . GLY B 1 49 ? -16.141 4.734 11.883 1 94.31 49 GLY B C 1
ATOM 2295 O O . GLY B 1 49 ? -15.883 5.383 10.867 1 94.31 49 GLY B O 1
ATOM 2296 N N . ASP B 1 50 ? -16.391 5.285 13.047 1 92.69 50 ASP B N 1
ATOM 2297 C CA . ASP B 1 50 ? -16.531 6.734 13.18 1 92.69 50 ASP B CA 1
ATOM 2298 C C . ASP B 1 50 ? -15.164 7.418 13.102 1 92.69 50 ASP B C 1
ATOM 2300 O O . ASP B 1 50 ? -15.062 8.57 12.672 1 92.69 50 ASP B O 1
ATOM 2304 N N . HIS B 1 51 ? -14.156 6.699 13.43 1 95.06 51 HIS B N 1
ATOM 2305 C CA . HIS B 1 51 ? -12.852 7.336 13.617 1 95.06 51 HIS B CA 1
ATOM 2306 C C . HIS B 1 51 ? -12.047 7.324 12.32 1 95.06 51 HIS B C 1
ATOM 2308 O O . HIS B 1 51 ? -11.242 8.227 12.078 1 95.06 51 HIS B O 1
ATOM 2314 N N . GLY B 1 52 ? -12.18 6.23 11.453 1 97.12 52 GLY B N 1
ATOM 2315 C CA . GLY B 1 52 ? -11.422 6.137 10.219 1 97.12 52 GLY B CA 1
ATOM 2316 C C . GLY B 1 52 ? -9.922 6.148 10.43 1 97.12 52 GLY B C 1
ATOM 2317 O O . GLY B 1 52 ? -9.195 6.891 9.766 1 97.12 52 GLY B O 1
ATOM 2318 N N . TRP B 1 53 ? -9.469 5.312 11.328 1 97.62 53 TRP B N 1
ATOM 2319 C CA . TRP B 1 53 ? -8.07 5.297 11.742 1 97.62 53 TRP B CA 1
ATOM 2320 C C . TRP B 1 53 ? -7.152 5.043 10.547 1 97.62 53 TRP B C 1
ATOM 2322 O O . TRP B 1 53 ? -5.996 5.469 10.539 1 97.62 53 TRP B O 1
ATOM 2332 N N . VAL B 1 54 ? -7.621 4.352 9.516 1 98.31 54 VAL B N 1
ATOM 2333 C CA . VAL B 1 54 ? -6.828 3.953 8.359 1 98.31 54 VAL B CA 1
ATOM 2334 C C . VAL B 1 54 ? -6.375 5.191 7.59 1 98.31 54 VAL B C 1
ATOM 2336 O O . VAL B 1 54 ? -5.395 5.141 6.84 1 98.31 54 VAL B O 1
ATOM 2339 N N . GLY B 1 55 ? -7.023 6.34 7.812 1 98.56 55 GLY B N 1
ATOM 2340 C CA . GLY B 1 55 ? -6.633 7.578 7.164 1 98.56 55 GLY B CA 1
ATOM 2341 C C . GLY B 1 55 ? -5.191 7.965 7.43 1 98.56 55 GLY B C 1
ATOM 2342 O O . GLY B 1 55 ? -4.539 8.57 6.574 1 98.56 55 GLY B O 1
ATOM 2343 N N . ALA B 1 56 ? -4.699 7.559 8.586 1 98.62 56 ALA B N 1
ATOM 2344 C CA . ALA B 1 56 ? -3.309 7.836 8.938 1 98.62 56 ALA B CA 1
ATOM 2345 C C . ALA B 1 56 ? -2.354 7.152 7.957 1 98.62 56 ALA B C 1
ATOM 2347 O O . ALA B 1 56 ? -1.286 7.688 7.648 1 98.62 56 ALA B O 1
ATOM 2348 N N . GLY B 1 57 ? -2.732 5.965 7.547 1 98.88 57 GLY B N 1
ATOM 2349 C CA . GLY B 1 57 ? -1.908 5.273 6.57 1 98.88 57 GLY B CA 1
ATOM 2350 C C . GLY B 1 57 ? -1.758 6.035 5.266 1 98.88 57 GLY B C 1
ATOM 2351 O O . GLY B 1 57 ? -0.656 6.133 4.723 1 98.88 57 GLY B O 1
ATOM 2352 N N . VAL B 1 58 ? -2.834 6.59 4.754 1 98.94 58 VAL B N 1
ATOM 2353 C CA . VAL B 1 58 ? -2.799 7.391 3.535 1 98.94 58 VAL B CA 1
ATOM 2354 C C . VAL B 1 58 ? -1.962 8.648 3.768 1 98.94 58 VAL B C 1
ATOM 2356 O O . VAL B 1 58 ? -1.146 9.023 2.92 1 98.94 58 VAL B O 1
ATOM 2359 N N . GLN B 1 59 ? -2.16 9.234 4.93 1 98.88 59 GLN B N 1
ATOM 2360 C CA . GLN B 1 59 ? -1.391 10.414 5.305 1 98.88 59 GLN B CA 1
ATOM 2361 C C . GLN B 1 59 ? 0.108 10.133 5.254 1 98.88 59 GLN B C 1
ATOM 2363 O O . GLN B 1 59 ? 0.88 10.945 4.738 1 98.88 59 GLN B O 1
ATOM 2368 N N . TYR B 1 60 ? 0.529 9.008 5.785 1 98.94 60 TYR B N 1
ATOM 2369 C CA . TYR B 1 60 ? 1.95 8.68 5.836 1 98.94 60 TYR B CA 1
ATOM 2370 C C . TYR B 1 60 ? 2.506 8.445 4.438 1 98.94 60 TYR B C 1
ATOM 2372 O O . TYR B 1 60 ? 3.631 8.844 4.133 1 98.94 60 TYR B O 1
ATOM 2380 N N . LEU B 1 61 ? 1.757 7.797 3.561 1 98.94 61 LEU B N 1
ATOM 2381 C CA . LEU B 1 61 ? 2.205 7.629 2.184 1 98.94 61 LEU B CA 1
ATOM 2382 C C . LEU B 1 61 ? 2.334 8.977 1.485 1 98.94 61 LEU B C 1
ATOM 2384 O O . LEU B 1 61 ? 3.258 9.188 0.696 1 98.94 61 LEU B O 1
ATOM 2388 N N . LEU B 1 62 ? 1.408 9.867 1.8 1 98.94 62 LEU B N 1
ATOM 2389 C CA . LEU B 1 62 ? 1.437 11.219 1.259 1 98.94 62 LEU B CA 1
ATOM 2390 C C . LEU B 1 62 ? 2.693 11.953 1.705 1 98.94 62 LEU B C 1
ATOM 2392 O O . LEU B 1 62 ? 3.385 12.57 0.886 1 98.94 62 LEU B O 1
ATOM 2396 N N . ILE B 1 63 ? 3.012 11.891 2.951 1 98.94 63 ILE B N 1
ATOM 2397 C CA . ILE B 1 63 ? 4.199 12.555 3.479 1 98.94 63 ILE B CA 1
ATOM 2398 C C . ILE B 1 63 ? 5.453 11.906 2.891 1 98.94 63 ILE B C 1
ATOM 2400 O O . ILE B 1 63 ? 6.441 12.594 2.619 1 98.94 63 ILE B O 1
ATOM 2404 N N . ALA B 1 64 ? 5.438 10.578 2.734 1 98.94 64 ALA B N 1
ATOM 2405 C CA . ALA B 1 64 ? 6.547 9.891 2.076 1 98.94 64 ALA B CA 1
ATOM 2406 C C . ALA B 1 64 ? 6.809 10.477 0.692 1 98.94 64 ALA B C 1
ATOM 2408 O O . ALA B 1 64 ? 7.961 10.734 0.327 1 98.94 64 ALA B O 1
ATOM 2409 N N . ALA B 1 65 ? 5.742 10.672 -0.083 1 98.94 65 ALA B N 1
ATOM 2410 C CA . ALA B 1 65 ? 5.887 11.266 -1.412 1 98.94 65 ALA B CA 1
ATOM 2411 C C . ALA B 1 65 ? 6.57 12.625 -1.337 1 98.94 65 ALA B C 1
ATOM 2413 O O . ALA B 1 65 ? 7.457 12.93 -2.139 1 98.94 65 ALA B O 1
ATOM 2414 N N . LEU B 1 66 ? 6.164 13.438 -0.365 1 98.94 66 LEU B N 1
ATOM 2415 C CA . LEU B 1 66 ? 6.777 14.75 -0.186 1 98.94 66 LEU B CA 1
ATOM 2416 C C . LEU B 1 66 ? 8.258 14.617 0.157 1 98.94 66 LEU B C 1
ATOM 2418 O O . LEU B 1 66 ? 9.086 15.383 -0.341 1 98.94 66 LEU B O 1
ATOM 2422 N N . CYS B 1 67 ? 8.602 13.656 1.019 1 98.94 67 CYS B N 1
ATOM 2423 C CA . CYS B 1 67 ? 10 13.414 1.359 1 98.94 67 CYS B CA 1
ATOM 2424 C C . CYS B 1 67 ? 10.82 13.102 0.112 1 98.94 67 CYS B C 1
ATOM 2426 O O . CYS B 1 67 ? 11.898 13.672 -0.082 1 98.94 67 CYS B O 1
ATOM 2428 N N . TYR B 1 68 ? 10.281 12.242 -0.718 1 98.94 68 TYR B N 1
ATOM 2429 C CA . TYR B 1 68 ? 11.008 11.883 -1.935 1 98.94 68 TYR B CA 1
ATOM 2430 C C . TYR B 1 68 ? 11.148 13.086 -2.857 1 98.94 68 TYR B C 1
ATOM 2432 O O . TYR B 1 68 ? 12.18 13.258 -3.508 1 98.94 68 TYR B O 1
ATOM 2440 N N . ARG B 1 69 ? 10.086 13.914 -2.965 1 98.88 69 ARG B N 1
ATOM 2441 C CA . ARG B 1 69 ? 10.164 15.125 -3.781 1 98.88 69 ARG B CA 1
ATOM 2442 C C . ARG B 1 69 ? 11.273 16.047 -3.287 1 98.88 69 ARG B C 1
ATOM 2444 O O . ARG B 1 69 ? 12.07 16.547 -4.082 1 98.88 69 ARG B O 1
ATOM 2451 N N . VAL B 1 70 ? 11.32 16.25 -2.035 1 98.88 70 VAL B N 1
ATOM 2452 C CA . VAL B 1 70 ? 12.32 17.109 -1.435 1 98.88 70 VAL B CA 1
ATOM 2453 C C . VAL B 1 70 ? 13.719 16.531 -1.654 1 98.88 70 VAL B C 1
ATOM 2455 O O . VAL B 1 70 ? 14.688 17.266 -1.847 1 98.88 70 VAL B O 1
ATOM 2458 N N . ALA B 1 71 ? 13.867 15.234 -1.669 1 98.69 71 ALA B N 1
ATOM 2459 C CA . ALA B 1 71 ? 15.133 14.523 -1.874 1 98.69 71 ALA B CA 1
ATOM 2460 C C . ALA B 1 71 ? 15.5 14.484 -3.354 1 98.69 71 ALA B C 1
ATOM 2462 O O . ALA B 1 71 ? 16.5 13.859 -3.732 1 98.69 71 ALA B O 1
ATOM 2463 N N . ASP B 1 72 ? 14.625 15.141 -4.285 1 98.25 72 ASP B N 1
ATOM 2464 C CA . ASP B 1 72 ? 14.836 15.164 -5.73 1 98.25 72 ASP B CA 1
ATOM 2465 C C . ASP B 1 72 ? 14.766 13.758 -6.32 1 98.25 72 ASP B C 1
ATOM 2467 O O . ASP B 1 72 ? 15.617 13.375 -7.125 1 98.25 72 ASP B O 1
ATOM 2471 N N . GLU B 1 73 ? 13.859 12.945 -5.816 1 98.31 73 GLU B N 1
ATOM 2472 C CA . GLU B 1 73 ? 13.484 11.641 -6.352 1 98.31 73 GLU B CA 1
ATOM 2473 C C . GLU B 1 73 ? 12.055 11.641 -6.875 1 98.3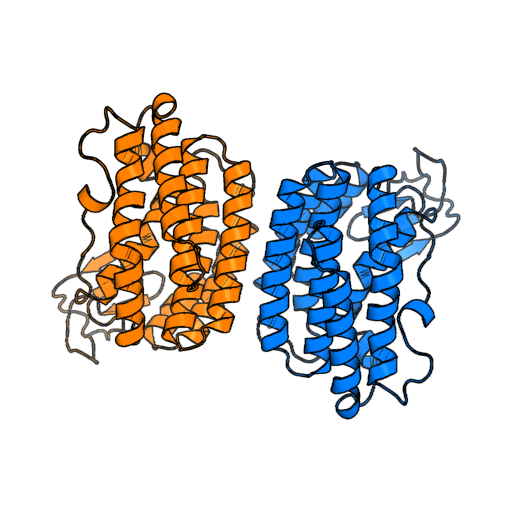1 73 GLU B C 1
ATOM 2475 O O . GLU B 1 73 ? 11.203 10.906 -6.367 1 98.31 73 GLU B O 1
ATOM 2480 N N . PRO B 1 74 ? 11.766 12.398 -7.934 1 98.19 74 PRO B N 1
ATOM 2481 C CA . PRO B 1 74 ? 10.383 12.625 -8.367 1 98.19 74 PRO B CA 1
ATOM 2482 C C . PRO B 1 74 ? 9.719 11.344 -8.875 1 98.19 74 PRO B C 1
ATOM 2484 O O . PRO B 1 74 ? 8.5 11.18 -8.734 1 98.19 74 PRO B O 1
ATOM 2487 N N . GLN B 1 75 ? 10.477 10.43 -9.461 1 98.44 75 GLN B N 1
ATOM 2488 C CA . GLN B 1 75 ? 9.852 9.203 -9.961 1 98.44 75 GLN B CA 1
ATOM 2489 C C . GLN B 1 75 ? 9.344 8.336 -8.812 1 98.44 75 GLN B C 1
ATOM 2491 O O . GLN B 1 75 ? 8.234 7.812 -8.867 1 98.44 75 GLN B O 1
ATOM 2496 N N . THR B 1 76 ? 10.195 8.18 -7.777 1 98.56 76 THR B N 1
ATOM 2497 C CA . THR B 1 76 ? 9.781 7.449 -6.59 1 98.56 76 THR B CA 1
ATOM 2498 C C . THR B 1 76 ? 8.562 8.109 -5.949 1 98.56 76 THR B C 1
ATOM 2500 O O . THR B 1 76 ? 7.629 7.422 -5.52 1 98.56 76 THR B O 1
ATOM 2503 N N . ALA B 1 77 ? 8.57 9.414 -5.883 1 98.88 77 ALA B N 1
ATOM 2504 C CA . ALA B 1 77 ? 7.441 10.164 -5.34 1 98.88 77 ALA B CA 1
ATOM 2505 C C . ALA B 1 77 ? 6.168 9.891 -6.137 1 98.88 77 ALA B C 1
ATOM 2507 O O . ALA B 1 77 ? 5.086 9.75 -5.559 1 98.88 77 ALA B O 1
ATOM 2508 N N . ARG B 1 78 ? 6.305 9.836 -7.434 1 98.81 78 ARG B N 1
ATOM 2509 C CA . ARG B 1 78 ? 5.152 9.578 -8.289 1 98.81 78 ARG B CA 1
ATOM 2510 C C . ARG B 1 78 ? 4.559 8.203 -8.016 1 98.81 78 ARG B C 1
ATOM 2512 O O . ARG B 1 78 ? 3.342 8.055 -7.906 1 98.81 78 ARG B O 1
ATOM 2519 N N . PHE B 1 79 ? 5.422 7.203 -7.891 1 98.88 79 PHE B N 1
ATOM 2520 C CA . PHE B 1 79 ? 4.938 5.859 -7.586 1 98.88 79 PHE B CA 1
ATOM 2521 C C . PHE B 1 79 ? 4.207 5.836 -6.25 1 98.88 79 PHE B C 1
ATOM 2523 O O . PHE B 1 79 ? 3.158 5.203 -6.125 1 98.88 79 PHE B O 1
ATOM 2530 N N . ARG B 1 80 ? 4.773 6.508 -5.285 1 98.94 80 ARG B N 1
ATOM 2531 C CA . ARG B 1 80 ? 4.172 6.523 -3.957 1 98.94 80 ARG B CA 1
ATOM 2532 C C . ARG B 1 80 ? 2.818 7.23 -3.977 1 98.94 80 ARG B C 1
ATOM 2534 O O . ARG B 1 80 ? 1.87 6.781 -3.328 1 98.94 80 ARG B O 1
ATOM 2541 N N . ALA B 1 81 ? 2.76 8.32 -4.727 1 98.94 81 ALA B N 1
ATOM 2542 C CA . ALA B 1 81 ? 1.516 9.078 -4.84 1 98.94 81 ALA B CA 1
ATOM 2543 C C . ALA B 1 81 ? 0.441 8.258 -5.555 1 98.94 81 ALA B C 1
ATOM 2545 O O . ALA B 1 81 ? -0.732 8.305 -5.176 1 98.94 81 ALA B O 1
ATOM 2546 N N . VAL B 1 82 ? 0.8 7.531 -6.582 1 98.94 82 VAL B N 1
ATOM 2547 C CA . VAL B 1 82 ? -0.153 6.688 -7.297 1 98.94 82 VAL B CA 1
ATOM 2548 C C . VAL B 1 82 ? -0.659 5.582 -6.371 1 98.94 82 VAL B C 1
ATOM 2550 O O . VAL B 1 82 ? -1.859 5.309 -6.32 1 98.94 82 VAL B O 1
ATOM 2553 N N . GLU B 1 83 ? 0.254 4.953 -5.641 1 98.94 83 GLU B N 1
ATOM 2554 C CA . GLU B 1 83 ? -0.127 3.971 -4.633 1 98.94 83 GLU B CA 1
ATOM 2555 C C . GLU B 1 83 ? -1.145 4.551 -3.654 1 98.94 83 GLU B C 1
ATOM 2557 O O . GLU B 1 83 ? -2.219 3.979 -3.453 1 98.94 83 GLU B O 1
ATOM 2562 N N . ALA B 1 84 ? -0.861 5.691 -3.102 1 98.94 84 ALA B N 1
ATOM 2563 C CA . ALA B 1 84 ? -1.706 6.32 -2.09 1 98.94 84 ALA B CA 1
ATOM 2564 C C . ALA B 1 84 ? -3.053 6.73 -2.678 1 98.94 84 ALA B C 1
ATOM 2566 O O . ALA B 1 84 ? -4.086 6.621 -2.014 1 98.94 84 ALA B O 1
ATOM 2567 N N . THR B 1 85 ? -3.033 7.246 -3.92 1 98.88 85 THR B N 1
ATOM 2568 C CA . THR B 1 85 ? -4.27 7.645 -4.586 1 98.88 85 THR B CA 1
ATOM 2569 C C . THR B 1 85 ? -5.191 6.441 -4.773 1 98.88 85 THR B C 1
ATOM 2571 O O . THR B 1 85 ? -6.398 6.539 -4.543 1 98.88 85 THR B O 1
ATOM 2574 N N . ALA B 1 86 ? -4.637 5.332 -5.18 1 98.88 86 ALA B N 1
ATOM 2575 C CA . ALA B 1 86 ? -5.426 4.121 -5.363 1 98.88 86 ALA B CA 1
ATOM 2576 C C . ALA B 1 86 ? -6.012 3.641 -4.039 1 98.88 86 ALA B C 1
ATOM 2578 O O . ALA B 1 86 ? -7.191 3.281 -3.969 1 98.88 86 ALA B O 1
ATOM 2579 N N . VAL B 1 87 ? -5.219 3.645 -3 1 98.94 87 VAL B N 1
ATOM 2580 C CA . VAL B 1 87 ? -5.656 3.219 -1.674 1 98.94 87 VAL B CA 1
ATOM 2581 C C . VAL B 1 87 ? -6.797 4.113 -1.195 1 98.94 87 VAL B C 1
ATOM 2583 O O . VAL B 1 87 ? -7.836 3.619 -0.752 1 98.94 87 VAL B O 1
ATOM 2586 N N . ALA B 1 88 ? -6.617 5.395 -1.302 1 98.88 88 ALA B N 1
ATOM 2587 C CA . ALA B 1 88 ? -7.641 6.34 -0.871 1 98.88 88 ALA B CA 1
ATOM 2588 C C . ALA B 1 88 ? -8.922 6.164 -1.679 1 98.88 88 ALA B C 1
ATOM 2590 O O . ALA B 1 88 ? -10.023 6.309 -1.145 1 98.88 88 ALA B O 1
ATOM 2591 N N . GLY B 1 89 ? -8.75 5.926 -2.965 1 98.69 89 GLY B N 1
ATOM 2592 C CA . GLY B 1 89 ? -9.914 5.688 -3.805 1 98.69 89 GLY B CA 1
ATOM 2593 C C . GLY B 1 89 ? -10.727 4.484 -3.371 1 98.69 89 GLY B C 1
ATOM 2594 O O . GLY B 1 89 ? -11.961 4.539 -3.342 1 98.69 89 GLY B O 1
ATOM 2595 N N . ASP B 1 90 ? -10.078 3.41 -3.027 1 98.69 90 ASP B N 1
ATOM 2596 C CA . ASP B 1 90 ? -10.773 2.221 -2.537 1 98.69 90 ASP B CA 1
ATOM 2597 C C . ASP B 1 90 ? -11.523 2.518 -1.242 1 98.69 90 ASP B C 1
ATOM 2599 O O . ASP B 1 90 ? -12.68 2.119 -1.085 1 98.69 90 ASP B O 1
ATOM 2603 N N . PHE B 1 91 ? -10.883 3.217 -0.342 1 98.69 91 PHE B N 1
ATOM 2604 C CA . PHE B 1 91 ? -11.492 3.52 0.949 1 98.69 91 PHE B CA 1
ATOM 2605 C C . PHE B 1 91 ? -12.648 4.492 0.786 1 98.69 91 PHE B C 1
ATOM 2607 O O . PHE B 1 91 ? -13.633 4.426 1.528 1 98.69 91 PHE B O 1
ATOM 2614 N N . ALA B 1 92 ? -12.547 5.422 -0.196 1 98.5 92 ALA B N 1
ATOM 2615 C CA . ALA B 1 92 ? -13.68 6.309 -0.473 1 98.5 92 ALA B CA 1
ATOM 2616 C C . ALA B 1 92 ? -14.93 5.508 -0.808 1 98.5 92 ALA B C 1
ATOM 2618 O O . ALA B 1 92 ? -16.031 5.879 -0.402 1 98.5 92 ALA B O 1
ATOM 2619 N N . ARG B 1 93 ? -14.766 4.426 -1.518 1 96.88 93 ARG B N 1
ATOM 2620 C CA . ARG B 1 93 ? -15.891 3.58 -1.919 1 96.88 93 ARG B CA 1
ATOM 2621 C C . ARG B 1 93 ? -16.422 2.781 -0.735 1 96.88 93 ARG B C 1
ATOM 2623 O O . ARG B 1 93 ? -17.609 2.479 -0.672 1 96.88 93 ARG B O 1
ATOM 2630 N N . ARG B 1 94 ? -15.555 2.553 0.267 1 96.44 94 ARG B N 1
ATOM 2631 C CA . ARG B 1 94 ? -15.914 1.684 1.384 1 96.44 94 ARG B CA 1
ATOM 2632 C C . ARG B 1 94 ? -16.344 2.502 2.598 1 96.44 94 ARG B C 1
ATOM 2634 O O . ARG B 1 94 ? -16.672 1.941 3.643 1 96.44 94 ARG B O 1
ATOM 2641 N N . ALA B 1 95 ? -16.344 3.77 2.455 1 97.56 95 ALA B N 1
ATOM 2642 C CA . ALA B 1 95 ? -16.594 4.664 3.582 1 97.56 95 ALA B CA 1
ATOM 2643 C C . ALA B 1 95 ? -17.969 4.402 4.195 1 97.56 95 ALA B C 1
ATOM 2645 O O . ALA B 1 95 ? -18.922 4.062 3.488 1 97.56 95 ALA B O 1
ATOM 2646 N N . ASP B 1 96 ? -18.109 4.574 5.512 1 95.06 96 ASP B N 1
ATOM 2647 C CA . ASP B 1 96 ? -19.359 4.355 6.238 1 95.06 96 ASP B CA 1
ATOM 2648 C C . ASP B 1 96 ? -20.312 5.523 6.035 1 95.06 96 ASP B C 1
ATOM 2650 O O . ASP B 1 96 ? -21.531 5.375 6.211 1 95.06 96 ASP B O 1
ATOM 2654 N N . SER B 1 97 ? -19.812 6.719 5.707 1 97.06 97 SER B N 1
ATOM 2655 C CA . SER B 1 97 ? -20.625 7.906 5.477 1 97.06 97 SER B CA 1
ATOM 2656 C C . SER B 1 97 ? -20.125 8.695 4.273 1 97.06 97 SER B C 1
ATOM 2658 O O . SER B 1 97 ? -18.953 8.617 3.914 1 97.06 97 SER B O 1
ATOM 2660 N N . PRO B 1 98 ? -21.031 9.477 3.662 1 97.94 98 PRO B N 1
ATOM 2661 C CA . PRO B 1 98 ? -20.625 10.305 2.531 1 97.94 98 PRO B CA 1
ATOM 2662 C C . PRO B 1 98 ? -19.516 11.297 2.896 1 97.94 98 PRO B C 1
ATOM 2664 O O . PRO B 1 98 ? -18.656 11.594 2.066 1 97.94 98 PRO B O 1
ATOM 2667 N N . ALA B 1 99 ? -19.516 11.789 4.113 1 98.44 99 ALA B N 1
ATOM 2668 C CA . ALA B 1 99 ? -18.484 12.734 4.539 1 98.44 99 ALA B CA 1
ATOM 2669 C C . ALA B 1 99 ? -17.109 12.062 4.59 1 98.44 99 ALA B C 1
ATOM 2671 O O . ALA B 1 99 ? -16.109 12.672 4.227 1 98.44 99 ALA B O 1
ATOM 2672 N N . GLN B 1 100 ? -17.094 10.844 5.066 1 98.62 100 GLN B N 1
ATOM 2673 C CA . GLN B 1 100 ? -15.836 10.102 5.035 1 98.62 100 GLN B CA 1
ATOM 2674 C C . GLN B 1 100 ? -15.367 9.883 3.602 1 98.62 100 GLN B C 1
ATOM 2676 O O . GLN B 1 100 ? -14.172 9.992 3.312 1 98.62 100 GLN B O 1
ATOM 2681 N N . SER B 1 101 ? -16.297 9.531 2.717 1 98.75 101 SER B N 1
ATOM 2682 C CA . SER B 1 101 ? -15.961 9.375 1.308 1 98.75 101 SER B CA 1
ATOM 2683 C C . SER B 1 101 ? -15.352 10.648 0.733 1 98.75 101 SER B C 1
ATOM 2685 O O . SER B 1 101 ? -14.352 10.602 0.013 1 98.75 101 SER B O 1
ATOM 2687 N N . ALA B 1 102 ? -15.906 11.758 1.05 1 98.88 102 ALA B N 1
ATOM 2688 C CA . ALA B 1 102 ? -15.406 13.062 0.604 1 98.88 102 ALA B CA 1
ATOM 2689 C C . ALA B 1 102 ? -14 13.32 1.147 1 98.88 102 ALA B C 1
ATOM 2691 O O . ALA B 1 102 ? -13.156 13.875 0.447 1 98.88 102 ALA B O 1
ATOM 2692 N N . CYS B 1 103 ? -13.789 12.969 2.375 1 98.88 103 CYS B N 1
ATOM 2693 C CA . CYS B 1 103 ? -12.484 13.156 2.998 1 98.88 103 CYS B CA 1
ATOM 2694 C C . CYS B 1 103 ? -11.406 12.367 2.262 1 98.88 103 CYS B C 1
ATOM 2696 O O . CYS B 1 103 ? -10.312 12.883 2.021 1 98.88 103 CYS B O 1
ATOM 2698 N N . PHE B 1 104 ? -11.727 11.141 1.866 1 98.94 104 PHE B N 1
ATOM 2699 C CA . PHE B 1 104 ? -10.773 10.344 1.101 1 98.94 104 PHE B CA 1
ATOM 2700 C C . PHE B 1 104 ? -10.562 10.938 -0.287 1 98.94 104 PHE B C 1
ATOM 2702 O O . PHE B 1 104 ? -9.461 10.867 -0.839 1 98.94 104 PHE B O 1
ATOM 2709 N N . ALA B 1 105 ? -11.578 11.492 -0.849 1 98.88 105 ALA B N 1
ATOM 2710 C CA . ALA B 1 105 ? -11.414 12.203 -2.117 1 98.88 105 ALA B CA 1
ATOM 2711 C C . ALA B 1 105 ? -10.438 13.367 -1.972 1 98.88 105 ALA B C 1
ATOM 2713 O O . ALA B 1 105 ? -9.617 13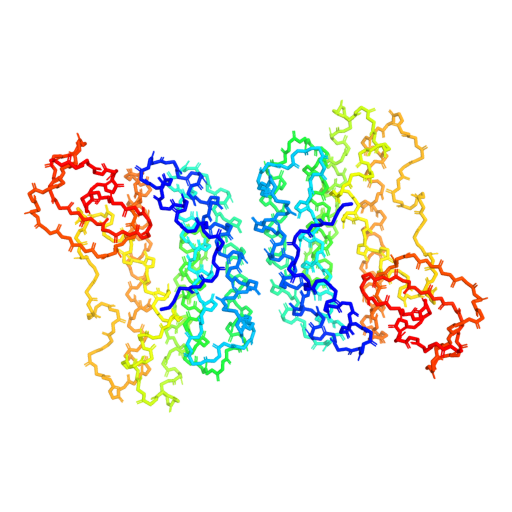.617 -2.859 1 98.88 105 ALA B O 1
ATOM 2714 N N . GLU B 1 106 ? -10.555 14.078 -0.891 1 98.94 106 GLU B N 1
ATOM 2715 C CA . GLU B 1 106 ? -9.617 15.156 -0.588 1 98.94 106 GLU B CA 1
ATOM 2716 C C . GLU B 1 106 ? -8.188 14.633 -0.474 1 98.94 106 GLU B C 1
ATOM 2718 O O . GLU B 1 106 ? -7.262 15.211 -1.038 1 98.94 106 GLU B O 1
ATOM 2723 N N . LEU B 1 107 ? -8.016 13.555 0.233 1 98.94 107 LEU B N 1
ATOM 2724 C CA . LEU B 1 107 ? -6.703 12.945 0.396 1 98.94 107 LEU B CA 1
ATOM 2725 C C . LEU B 1 107 ? -6.133 12.516 -0.951 1 98.94 107 LEU B C 1
ATOM 2727 O O . LEU B 1 107 ? -4.922 12.609 -1.176 1 98.94 107 LEU B O 1
ATOM 2731 N N . ARG B 1 108 ? -6.98 12.023 -1.85 1 98.88 108 ARG B N 1
ATOM 2732 C CA . ARG B 1 108 ? -6.527 11.688 -3.193 1 98.88 108 ARG B CA 1
ATOM 2733 C C . ARG B 1 108 ? -5.941 12.906 -3.898 1 98.88 108 ARG B C 1
ATOM 2735 O O . ARG B 1 108 ? -4.914 12.812 -4.57 1 98.88 108 ARG B O 1
ATOM 2742 N N . ALA B 1 109 ? -6.605 14 -3.773 1 98.94 109 ALA B N 1
ATOM 2743 C CA . ALA B 1 109 ? -6.113 15.242 -4.367 1 98.94 109 ALA B CA 1
ATOM 2744 C C . ALA B 1 109 ? -4.773 15.648 -3.766 1 98.94 109 ALA B C 1
ATOM 2746 O O . ALA B 1 109 ? -3.861 16.062 -4.488 1 98.94 109 ALA B O 1
ATOM 2747 N N . ASP B 1 110 ? -4.672 15.523 -2.439 1 98.94 110 ASP B N 1
ATOM 2748 C CA . ASP B 1 110 ? -3.402 15.797 -1.771 1 98.94 110 ASP B CA 1
ATOM 2749 C C . ASP B 1 110 ? -2.277 14.953 -2.365 1 98.94 110 ASP B C 1
ATOM 2751 O O . ASP B 1 110 ? -1.166 15.445 -2.57 1 98.94 110 ASP B O 1
ATOM 2755 N N . CYS B 1 111 ? -2.555 13.672 -2.547 1 98.94 111 CYS B N 1
ATOM 2756 C CA . CYS B 1 111 ? -1.554 12.758 -3.078 1 98.94 111 CYS B CA 1
ATOM 2757 C C . CYS B 1 111 ? -1.089 13.195 -4.461 1 98.94 111 CYS B C 1
ATOM 2759 O O . CYS B 1 111 ? 0.095 13.086 -4.785 1 98.94 111 CYS B O 1
ATOM 2761 N N . ARG B 1 112 ? -1.992 13.688 -5.277 1 98.88 112 ARG B N 1
ATOM 2762 C CA . ARG B 1 112 ? -1.639 14.156 -6.613 1 98.88 112 ARG B CA 1
ATOM 2763 C C . ARG B 1 112 ? -0.692 15.344 -6.543 1 98.88 112 ARG B C 1
ATOM 2765 O O . ARG B 1 112 ? 0.296 15.406 -7.277 1 98.88 112 ARG B O 1
ATOM 2772 N N . VAL B 1 113 ? -0.972 16.234 -5.652 1 98.94 113 VAL B N 1
ATOM 2773 C CA . VAL B 1 113 ? -0.099 17.391 -5.469 1 98.94 113 VAL B CA 1
ATOM 2774 C C . VAL B 1 113 ? 1.273 16.938 -4.984 1 98.94 113 VAL B C 1
ATOM 2776 O O . VAL B 1 113 ? 2.301 17.328 -5.531 1 98.94 113 VAL B O 1
ATOM 2779 N N . ALA B 1 114 ? 1.276 16.062 -3.955 1 98.88 114 ALA B N 1
ATOM 2780 C CA . ALA B 1 114 ? 2.518 15.609 -3.334 1 98.88 114 ALA B CA 1
ATOM 2781 C C . ALA B 1 114 ? 3.406 14.891 -4.348 1 98.88 114 ALA B C 1
ATOM 2783 O O . ALA B 1 114 ? 4.629 15.039 -4.324 1 98.88 114 ALA B O 1
ATOM 2784 N N . GLY B 1 115 ? 2.781 14.117 -5.227 1 98.75 115 GLY B N 1
ATOM 2785 C CA . GLY B 1 115 ? 3.539 13.312 -6.168 1 98.75 115 GLY B CA 1
ATOM 2786 C C . GLY B 1 115 ? 3.781 14.008 -7.496 1 98.75 115 GLY B C 1
ATOM 2787 O O . GLY B 1 115 ? 4.461 13.469 -8.375 1 98.75 115 GLY B O 1
ATOM 2788 N N . GLY B 1 116 ? 3.229 15.203 -7.672 1 98.38 116 GLY B N 1
ATOM 2789 C CA . GLY B 1 116 ? 3.34 15.898 -8.945 1 98.38 116 GLY B CA 1
ATOM 2790 C C . GLY B 1 116 ? 2.521 15.266 -10.047 1 98.38 116 GLY B C 1
ATOM 2791 O O . GLY B 1 116 ? 2.957 15.203 -11.203 1 98.38 116 GLY B O 1
ATOM 2792 N N . LEU B 1 117 ? 1.421 14.656 -9.703 1 98.44 117 LEU B N 1
ATOM 2793 C CA . LEU B 1 117 ? 0.52 14.047 -10.68 1 98.44 117 LEU B CA 1
ATOM 2794 C C . LEU B 1 117 ? -0.415 15.086 -11.281 1 98.44 117 LEU B C 1
ATOM 2796 O O . LEU B 1 117 ? -0.615 16.156 -10.703 1 98.44 117 LEU B O 1
ATOM 2800 N N . SER B 1 118 ? -0.996 14.797 -12.375 1 97.19 118 SER B N 1
ATOM 2801 C CA . SER B 1 118 ? -1.872 15.727 -13.07 1 97.19 118 SER B CA 1
ATOM 2802 C C . SER B 1 118 ? -3.252 15.781 -12.422 1 97.19 118 SER B C 1
ATOM 2804 O O . SER B 1 118 ? -3.578 14.953 -11.57 1 97.19 118 SER B O 1
ATOM 2806 N N . GLU B 1 119 ? -3.969 16.812 -12.711 1 97.62 119 GLU B N 1
ATOM 2807 C CA . GLU B 1 119 ? -5.398 16.953 -12.445 1 97.62 119 GLU B CA 1
ATOM 2808 C C . GLU B 1 119 ? -5.672 17.062 -10.953 1 97.62 119 GLU B C 1
ATOM 2810 O O . GLU B 1 119 ? -6.691 16.562 -10.469 1 97.62 119 GLU B O 1
ATOM 2815 N N . ALA B 1 120 ? -4.746 17.656 -10.234 1 98.38 120 ALA B N 1
ATOM 2816 C CA . ALA B 1 120 ? -4.945 17.844 -8.797 1 98.38 120 ALA B CA 1
ATOM 2817 C C . ALA B 1 120 ? -6.094 18.812 -8.531 1 98.38 120 ALA B C 1
ATOM 2819 O O . ALA B 1 120 ? -6.918 18.578 -7.641 1 98.38 120 ALA B O 1
ATOM 2820 N N . SER B 1 121 ? -6.16 19.891 -9.297 1 98.5 121 SER B N 1
ATOM 2821 C CA . SER B 1 121 ? -7.203 20.891 -9.102 1 98.5 121 SER B CA 1
ATOM 2822 C C . SER B 1 121 ? -8.594 20.297 -9.305 1 98.5 121 SER B C 1
ATOM 2824 O O . SER B 1 121 ? -9.508 20.562 -8.523 1 98.5 121 SER B O 1
ATOM 2826 N N . GLU B 1 122 ? -8.719 19.531 -10.336 1 98.69 122 GLU B N 1
ATOM 2827 C CA . GLU B 1 122 ? -9.984 18.859 -10.602 1 98.69 122 GLU B CA 1
ATOM 2828 C C . GLU B 1 122 ? -10.352 17.906 -9.461 1 98.69 122 GLU B C 1
ATOM 2830 O O . GLU B 1 122 ? -11.516 17.812 -9.078 1 98.69 122 GLU B O 1
ATOM 2835 N N . ALA B 1 123 ? -9.391 17.203 -8.961 1 98.75 123 ALA B N 1
ATOM 2836 C CA . ALA B 1 123 ? -9.633 16.281 -7.855 1 98.75 123 ALA B CA 1
ATOM 2837 C C . ALA B 1 123 ? -10.125 17.016 -6.613 1 98.75 123 ALA B C 1
ATOM 2839 O O . ALA B 1 123 ? -11 16.531 -5.898 1 98.75 123 ALA B O 1
ATOM 2840 N N . TYR B 1 124 ? -9.539 18.172 -6.312 1 98.88 124 TYR B N 1
ATOM 2841 C CA . TYR B 1 124 ? -10.016 18.984 -5.195 1 98.88 124 TYR B CA 1
ATOM 2842 C C . TYR B 1 124 ? -11.445 19.438 -5.426 1 98.88 124 TYR B C 1
ATOM 2844 O O . TYR B 1 124 ? -12.25 19.484 -4.488 1 98.88 124 TYR B O 1
ATOM 2852 N N . ASN B 1 125 ? -11.742 19.844 -6.648 1 98.88 125 ASN B N 1
ATOM 2853 C CA . ASN B 1 125 ? -13.117 20.234 -6.961 1 98.88 125 ASN B CA 1
ATOM 2854 C C . ASN B 1 125 ? -14.094 19.094 -6.68 1 98.88 125 ASN B C 1
ATOM 2856 O O . ASN B 1 125 ? -15.164 19.328 -6.113 1 98.88 125 ASN B O 1
ATOM 2860 N N . ASP B 1 126 ? -13.711 17.891 -7.066 1 98.62 126 ASP B N 1
ATOM 2861 C CA . ASP B 1 126 ? -14.539 16.719 -6.793 1 98.62 126 ASP B CA 1
ATOM 2862 C C . ASP B 1 126 ? -14.758 16.547 -5.293 1 98.62 126 ASP B C 1
ATOM 2864 O O . ASP B 1 126 ? -15.859 16.203 -4.859 1 98.62 126 ASP B O 1
ATOM 2868 N N . ALA B 1 127 ? -13.727 16.75 -4.523 1 98.81 127 ALA B N 1
ATOM 2869 C CA . ALA B 1 127 ? -13.82 16.609 -3.07 1 98.81 127 ALA B CA 1
ATOM 2870 C C . ALA B 1 127 ? -14.766 17.656 -2.484 1 98.81 127 ALA B C 1
ATOM 2872 O O . ALA B 1 127 ? -15.57 17.359 -1.604 1 98.81 127 ALA B O 1
ATOM 2873 N N . VAL B 1 128 ? -14.641 18.891 -2.965 1 98.81 128 VAL B N 1
ATOM 2874 C CA . VAL B 1 128 ? -15.508 19.969 -2.512 1 98.81 128 VAL B CA 1
ATOM 2875 C C . VAL B 1 128 ? -16.969 19.609 -2.775 1 98.81 128 VAL B C 1
ATOM 2877 O O . VAL B 1 128 ? -17.812 19.719 -1.878 1 98.81 128 VAL B O 1
ATOM 2880 N N . ASP B 1 129 ? -17.234 19.203 -3.996 1 98.75 129 ASP B N 1
ATOM 2881 C CA . ASP B 1 129 ? -18.594 18.812 -4.367 1 98.75 129 ASP B CA 1
ATOM 2882 C C . ASP B 1 129 ? -19.094 17.672 -3.473 1 98.75 129 ASP B C 1
ATOM 2884 O O . ASP B 1 129 ? -20.25 17.672 -3.055 1 98.75 129 ASP B O 1
ATOM 2888 N N . ALA B 1 130 ? -18.25 16.719 -3.207 1 98.75 130 ALA B N 1
ATOM 2889 C CA . ALA B 1 130 ? -18.625 15.562 -2.381 1 98.75 130 ALA B CA 1
ATOM 2890 C C . ALA B 1 130 ? -18.953 16 -0.958 1 98.75 130 ALA B C 1
ATOM 2892 O O . ALA B 1 130 ? -19.906 15.492 -0.358 1 98.75 130 ALA B O 1
ATOM 2893 N N . TYR B 1 131 ? -18.141 16.906 -0.37 1 98.62 131 TYR B N 1
ATOM 2894 C CA . TYR B 1 131 ? -18.422 17.438 0.963 1 98.62 131 TYR B CA 1
ATOM 2895 C C . TYR B 1 131 ? -19.781 18.125 1.001 1 98.62 131 TYR B C 1
ATOM 2897 O O . TYR B 1 131 ? -20.562 17.922 1.925 1 98.62 131 TYR B O 1
ATOM 2905 N N . GLU B 1 132 ? -20 18.969 0.006 1 98.31 132 GLU B N 1
ATOM 2906 C CA . GLU B 1 132 ? -21.25 19.703 -0.048 1 98.31 132 GLU B CA 1
ATOM 2907 C C . GLU B 1 132 ? -22.453 18.75 -0.136 1 98.31 132 GLU B C 1
ATOM 2909 O O . GLU B 1 132 ? -23.453 18.953 0.547 1 98.31 132 GLU B O 1
ATOM 2914 N N . ALA B 1 133 ? -22.281 17.75 -0.906 1 98.12 133 ALA B N 1
ATOM 2915 C CA . ALA B 1 133 ? -23.344 16.75 -1.052 1 98.12 133 ALA B CA 1
ATOM 2916 C C . ALA B 1 133 ? -23.547 15.969 0.24 1 98.12 133 ALA B C 1
ATOM 2918 O O . ALA B 1 133 ? -24.672 15.562 0.558 1 98.12 133 ALA B O 1
ATOM 2919 N N . ALA B 1 134 ? -22.516 15.805 1.011 1 98.06 134 ALA B N 1
ATOM 2920 C CA . ALA B 1 134 ? -22.562 15.008 2.234 1 98.06 134 ALA B CA 1
ATOM 2921 C C . ALA B 1 134 ? -23.203 15.789 3.375 1 98.06 134 ALA B C 1
ATOM 2923 O O . ALA B 1 134 ? -23.562 15.211 4.402 1 98.06 134 ALA B O 1
ATOM 2924 N N . GLY B 1 135 ? -23.406 17.078 3.193 1 96.62 135 GLY B N 1
ATOM 2925 C CA . GLY B 1 135 ? -23.828 17.984 4.25 1 96.62 135 GLY B CA 1
ATOM 2926 C C . GLY B 1 135 ? -25.094 17.531 4.941 1 96.62 135 GLY B C 1
ATOM 2927 O O . GLY B 1 135 ? -25.219 17.641 6.164 1 96.62 135 GLY B O 1
ATOM 2928 N N . GLU B 1 136 ? -26 16.938 4.258 1 94.56 136 GLU B N 1
ATOM 2929 C CA . GLU B 1 136 ? -27.312 16.562 4.793 1 94.56 136 GLU B CA 1
ATOM 2930 C C . GLU B 1 136 ? -27.188 15.414 5.785 1 94.56 136 GLU B C 1
ATOM 2932 O O . GLU B 1 136 ? -28.062 15.234 6.637 1 94.56 136 GLU B O 1
ATOM 2937 N N . THR B 1 137 ? -26.094 14.727 5.727 1 95.25 137 THR B N 1
ATOM 2938 C CA . THR B 1 137 ? -25.984 13.523 6.539 1 95.25 137 THR B CA 1
ATOM 2939 C C . THR B 1 137 ? -25.047 13.75 7.723 1 95.25 137 THR B C 1
ATOM 2941 O O . THR B 1 137 ? -24.766 12.828 8.492 1 95.25 137 THR B O 1
ATOM 2944 N N . VAL B 1 138 ? -24.578 14.93 7.879 1 96.56 138 VAL B N 1
ATOM 2945 C CA . VAL B 1 138 ? -23.625 15.227 8.938 1 96.56 138 VAL B CA 1
ATOM 2946 C C . VAL B 1 138 ? -24.312 16.016 10.047 1 96.56 138 VAL B C 1
ATOM 2948 O O . VAL B 1 138 ? -24.766 17.141 9.828 1 96.56 138 VAL B O 1
ATOM 2951 N N . ASP B 1 139 ? -24.359 15.453 11.188 1 94.06 139 ASP B N 1
ATOM 2952 C CA . ASP B 1 139 ? -25.047 16.094 12.312 1 94.06 139 ASP B CA 1
ATOM 2953 C C . ASP B 1 139 ? -24.125 17.078 13.023 1 94.06 139 ASP B C 1
ATOM 2955 O O . ASP B 1 139 ? -24.547 18.172 13.406 1 94.06 139 ASP B O 1
ATOM 2959 N N . ASP B 1 140 ? -22.875 16.719 13.219 1 96.56 140 ASP B N 1
ATOM 2960 C CA . ASP B 1 140 ? -21.906 17.547 13.953 1 96.56 140 ASP B CA 1
ATOM 2961 C C . ASP B 1 140 ? -20.578 17.594 13.227 1 96.56 140 ASP B C 1
ATOM 2963 O O . ASP B 1 140 ? -19.641 16.844 13.555 1 96.56 140 ASP B O 1
ATOM 2967 N N . PRO B 1 141 ? -20.438 18.547 12.297 1 96.88 141 PRO B N 1
ATOM 2968 C CA . PRO B 1 141 ? -19.219 18.609 11.508 1 96.88 141 PRO B CA 1
ATOM 2969 C C . PRO B 1 141 ? -17.984 18.984 12.344 1 96.88 141 PRO B C 1
ATOM 2971 O O . PRO B 1 141 ? -16.875 18.609 12.008 1 96.88 141 PRO B O 1
ATOM 2974 N N . SER B 1 142 ? -18.172 19.75 13.422 1 96.75 142 SER B N 1
ATOM 2975 C CA . SER B 1 142 ? -17.062 20.094 14.305 1 96.75 142 SER B CA 1
ATOM 2976 C C . SER B 1 142 ? -16.469 18.859 14.969 1 96.75 142 SER B C 1
ATOM 2978 O O . SER B 1 142 ? -15.242 18.688 15.008 1 96.75 142 SER B O 1
ATOM 2980 N N . ARG B 1 143 ? -17.344 18.078 15.453 1 96.12 143 ARG B N 1
ATOM 2981 C CA . ARG B 1 143 ? -16.891 16.812 16.047 1 96.12 143 ARG B CA 1
ATOM 2982 C C . ARG B 1 143 ? -16.25 15.922 14.992 1 96.12 143 ARG B C 1
ATOM 2984 O O . ARG B 1 143 ? -15.203 15.312 15.242 1 96.12 143 ARG B O 1
ATOM 2991 N N . MET B 1 144 ? -16.781 15.797 13.836 1 96.38 144 MET B N 1
ATOM 2992 C CA . MET B 1 144 ? -16.266 14.969 12.75 1 96.38 144 MET B CA 1
ATOM 2993 C C . MET B 1 144 ? -14.852 15.398 12.352 1 96.38 144 MET B C 1
ATOM 2995 O O . MET B 1 144 ? -14 14.555 12.078 1 96.38 144 MET B O 1
ATOM 2999 N N . SER B 1 145 ? -14.641 16.688 12.367 1 96.44 145 SER B N 1
ATOM 3000 C CA . SER B 1 145 ? -13.359 17.25 11.93 1 96.44 145 SER B CA 1
ATOM 3001 C C . SER B 1 145 ? -12.234 16.844 12.875 1 96.44 145 SER B C 1
ATOM 3003 O O . SER B 1 145 ? -11.055 16.953 12.523 1 96.44 145 SER B O 1
ATOM 3005 N N . THR B 1 146 ? -12.547 16.344 14.062 1 96.25 146 THR B N 1
ATOM 3006 C CA . THR B 1 146 ? -11.547 15.969 15.055 1 96.25 146 THR B CA 1
ATOM 3007 C C . THR B 1 146 ? -11.289 14.469 15.023 1 96.25 146 THR B C 1
ATOM 3009 O O . THR B 1 146 ? -10.422 13.969 15.75 1 96.25 146 THR B O 1
ATOM 3012 N N . THR B 1 147 ? -12.031 13.742 14.219 1 97.38 147 THR B N 1
ATOM 3013 C CA . THR B 1 147 ? -11.781 12.305 14.094 1 97.38 147 THR B CA 1
ATOM 3014 C C . THR B 1 147 ? -10.422 12.047 13.445 1 97.38 147 THR B C 1
ATOM 3016 O O . THR B 1 147 ? -9.906 12.898 12.719 1 97.38 147 THR B O 1
ATOM 3019 N N . PRO B 1 148 ? -9.844 10.852 13.648 1 97.31 148 PRO B N 1
ATOM 3020 C CA . PRO B 1 148 ? -8.523 10.523 13.102 1 97.31 148 PRO B CA 1
ATOM 3021 C C . PRO B 1 148 ? -8.453 10.688 11.586 1 97.31 148 PRO B C 1
ATOM 3023 O O . PRO B 1 148 ? -7.457 11.18 11.055 1 97.31 148 PRO B O 1
ATOM 3026 N N . LEU B 1 149 ? -9.484 10.305 10.867 1 98.56 149 LEU B N 1
ATOM 3027 C CA . LEU B 1 149 ? -9.477 10.422 9.414 1 98.56 149 LEU B CA 1
ATOM 3028 C C . LEU B 1 149 ? -9.359 11.883 8.992 1 98.56 149 LEU B C 1
ATOM 3030 O O . LEU B 1 149 ? -8.523 12.227 8.156 1 98.56 149 LEU B O 1
ATOM 3034 N N . PHE B 1 150 ? -10.133 12.727 9.562 1 98.62 150 PHE B N 1
ATOM 3035 C CA . PHE B 1 150 ? -10.148 14.133 9.164 1 98.62 150 PHE B CA 1
ATOM 3036 C C . PHE B 1 150 ? -8.891 14.844 9.648 1 98.62 150 PHE B C 1
ATOM 3038 O O . PHE B 1 150 ? -8.398 15.766 8.984 1 98.62 150 PHE B O 1
ATOM 3045 N N . GLN B 1 151 ? -8.391 14.438 10.766 1 98.12 151 GLN B N 1
ATOM 3046 C CA . GLN B 1 151 ? -7.102 14.961 11.203 1 98.12 151 GLN B CA 1
ATOM 3047 C C . GLN B 1 151 ? -5.984 14.539 10.25 1 98.12 151 GLN B C 1
ATOM 3049 O O . GLN B 1 151 ? -5.066 15.312 9.977 1 98.12 151 GLN B O 1
ATOM 3054 N N . ALA B 1 152 ? -6.035 13.297 9.781 1 98.56 152 ALA B N 1
ATOM 3055 C CA . ALA B 1 152 ? -5.066 12.82 8.797 1 98.56 152 ALA B CA 1
ATOM 3056 C C . ALA B 1 152 ? -5.098 13.672 7.531 1 98.56 152 ALA B C 1
ATOM 3058 O O . ALA B 1 152 ? -4.059 13.898 6.906 1 98.56 152 ALA B O 1
ATOM 3059 N N . ALA B 1 153 ? -6.258 14.125 7.156 1 98.75 153 ALA B N 1
ATOM 3060 C CA . ALA B 1 153 ? -6.406 14.945 5.957 1 98.75 153 ALA B CA 1
ATOM 3061 C C . ALA B 1 153 ? -5.836 16.344 6.172 1 98.75 153 ALA B C 1
ATOM 3063 O O . ALA B 1 153 ? -5.344 16.969 5.234 1 98.75 153 ALA B O 1
ATOM 3064 N N . ALA B 1 154 ? -5.859 16.812 7.363 1 98.56 154 ALA B N 1
ATOM 3065 C CA . ALA B 1 154 ? -5.414 18.172 7.66 1 98.56 154 ALA B CA 1
ATOM 3066 C C . ALA B 1 154 ? -3.904 18.219 7.875 1 98.56 154 ALA B C 1
ATOM 3068 O O . ALA B 1 154 ? -3.266 19.234 7.609 1 98.56 154 ALA B O 1
ATOM 3069 N N . ALA B 1 155 ? -3.299 17.172 8.258 1 98.06 155 ALA B N 1
ATOM 3070 C CA . ALA B 1 155 ? -1.942 17.125 8.797 1 98.06 155 ALA B CA 1
ATOM 3071 C C . ALA B 1 155 ? -0.918 17.516 7.734 1 98.06 155 ALA B C 1
ATOM 3073 O O . ALA B 1 155 ? 0.012 18.266 8 1 98.06 155 ALA B O 1
ATOM 3074 N N . PRO B 1 156 ? -1.047 17.047 6.488 1 98.62 156 PRO B N 1
ATOM 3075 C CA . PRO B 1 156 ? 0.025 17.281 5.52 1 98.62 156 PRO B CA 1
ATOM 3076 C C . PRO B 1 156 ? 0.212 18.766 5.195 1 98.62 156 PRO B C 1
ATOM 3078 O O . PRO B 1 156 ? 1.345 19.25 5.148 1 98.62 156 PRO B O 1
ATOM 3081 N N . ILE B 1 157 ? -0.881 19.453 4.996 1 98.81 157 ILE B N 1
ATOM 3082 C CA . ILE B 1 157 ? -0.734 20.859 4.637 1 98.81 157 ILE B CA 1
ATOM 3083 C C . ILE B 1 157 ? -0.227 21.641 5.844 1 98.81 157 ILE B C 1
ATOM 3085 O O . ILE B 1 157 ? 0.532 22.609 5.691 1 98.81 157 ILE B O 1
ATOM 3089 N N . LYS B 1 158 ? -0.63 21.25 7.043 1 98.56 158 LYS B N 1
ATOM 3090 C CA . LYS B 1 158 ? -0.1 21.891 8.242 1 98.56 158 LYS B CA 1
ATOM 3091 C C . LYS B 1 158 ? 1.408 21.688 8.352 1 98.56 158 LYS B C 1
ATOM 3093 O O . LYS B 1 158 ? 2.145 22.625 8.672 1 98.56 158 LYS B O 1
ATOM 3098 N N . GLN B 1 159 ? 1.818 20.469 8.109 1 98.5 159 GLN B N 1
ATOM 3099 C CA . GLN B 1 159 ? 3.246 20.188 8.164 1 98.5 159 GLN B CA 1
ATOM 3100 C C . GLN B 1 159 ? 4.012 20.969 7.102 1 98.5 159 GLN B C 1
ATOM 3102 O O . GLN B 1 159 ? 5.082 21.516 7.379 1 98.5 159 GLN B O 1
ATOM 3107 N N . ALA B 1 160 ? 3.551 20.984 5.895 1 98.69 160 ALA B N 1
ATOM 3108 C CA . ALA B 1 160 ? 4.191 21.734 4.812 1 98.69 160 ALA B CA 1
ATOM 3109 C C . ALA B 1 160 ? 4.297 23.219 5.156 1 98.69 160 ALA B C 1
ATOM 3111 O O . ALA B 1 160 ? 5.363 23.828 5.016 1 98.69 160 ALA B O 1
ATOM 3112 N N . ALA B 1 161 ? 3.188 23.75 5.633 1 98.62 161 ALA B N 1
ATOM 3113 C CA . ALA B 1 161 ? 3.137 25.172 5.914 1 98.62 161 ALA B CA 1
ATOM 3114 C C . ALA B 1 161 ? 4.086 25.547 7.051 1 98.62 161 ALA B C 1
ATOM 3116 O O . ALA B 1 161 ? 4.781 26.562 6.98 1 98.62 161 ALA B O 1
ATOM 3117 N N . ARG B 1 162 ? 4.137 24.781 8.102 1 97.5 162 ARG B N 1
ATOM 3118 C CA . ARG B 1 162 ? 5.012 25.109 9.219 1 97.5 162 ARG B CA 1
ATOM 3119 C C . ARG B 1 162 ? 6.477 25.062 8.805 1 97.5 162 ARG B C 1
ATOM 3121 O O . ARG B 1 162 ? 7.309 25.781 9.367 1 97.5 162 ARG B O 1
ATOM 3128 N N . SER B 1 163 ? 6.816 24.188 7.855 1 97.25 163 SER B N 1
ATOM 3129 C CA . SER B 1 163 ? 8.172 24.078 7.328 1 97.25 163 SER B CA 1
ATOM 3130 C C . SER B 1 163 ? 8.672 25.406 6.781 1 97.25 163 SER B C 1
ATOM 3132 O O . SER B 1 163 ? 9.875 25.656 6.75 1 97.25 163 SER B O 1
ATOM 3134 N N . LEU B 1 164 ? 7.68 26.203 6.363 1 96.31 164 LEU B N 1
ATOM 3135 C CA . LEU B 1 164 ? 8.008 27.453 5.68 1 96.31 164 LEU B CA 1
ATOM 3136 C C . LEU B 1 164 ? 7.73 28.656 6.578 1 96.31 164 LEU B C 1
ATOM 3138 O O . LEU B 1 164 ? 7.883 29.797 6.148 1 96.31 164 LEU B O 1
ATOM 3142 N N . ALA B 1 165 ? 7.352 28.406 7.816 1 96.81 165 ALA B N 1
ATOM 3143 C CA . ALA B 1 165 ? 6.938 29.469 8.711 1 96.81 165 ALA B CA 1
ATOM 3144 C C . ALA B 1 165 ? 7.727 29.438 10.016 1 96.81 165 ALA B C 1
ATOM 3146 O O . ALA B 1 165 ? 7.184 29.719 11.086 1 96.81 165 ALA B O 1
ATOM 3147 N N . ASN B 1 166 ? 9.016 29.062 9.859 1 94.56 166 ASN B N 1
ATOM 3148 C CA . ASN B 1 166 ? 9.914 29.047 11.008 1 94.56 166 ASN B CA 1
ATOM 3149 C C . ASN B 1 166 ? 9.359 28.203 12.148 1 94.56 166 ASN B C 1
ATOM 3151 O O . ASN B 1 166 ? 9.469 28.578 13.32 1 94.56 166 ASN B O 1
ATOM 3155 N N . GLY B 1 167 ? 8.562 27.141 11.766 1 94.06 167 GLY B N 1
ATOM 3156 C CA . GLY B 1 167 ? 8.047 26.203 12.75 1 94.06 167 GLY B CA 1
ATOM 3157 C C . GLY B 1 167 ? 6.746 26.672 13.383 1 94.06 167 GLY B C 1
ATOM 3158 O O . GLY B 1 167 ? 6.141 25.938 14.172 1 94.06 167 GLY B O 1
ATOM 3159 N N . GLU B 1 168 ? 6.34 27.812 12.992 1 94.19 168 GLU B N 1
ATOM 3160 C CA . GLU B 1 168 ? 5.125 28.359 13.578 1 94.19 168 GLU B CA 1
ATOM 3161 C C . GLU B 1 168 ? 3.879 27.797 12.891 1 94.19 168 GLU B C 1
ATOM 3163 O O . GLU B 1 168 ? 3.975 27.188 11.82 1 94.19 168 GLU B O 1
ATOM 3168 N N . ILE B 1 169 ? 2.77 27.891 13.594 1 93.06 169 ILE B N 1
ATOM 3169 C CA . ILE B 1 169 ? 1.488 27.547 12.984 1 93.06 169 ILE B CA 1
ATOM 3170 C C . ILE B 1 169 ? 1.162 28.547 11.875 1 93.06 169 ILE B C 1
ATOM 3172 O O . ILE B 1 169 ? 1.056 29.75 12.125 1 93.06 169 ILE B O 1
ATOM 3176 N N . ALA B 1 170 ? 1.023 28.031 10.695 1 94.94 170 ALA B N 1
ATOM 3177 C CA . ALA B 1 170 ? 0.833 28.906 9.539 1 94.94 170 ALA B CA 1
ATOM 3178 C C . ALA B 1 170 ? -0.503 28.625 8.852 1 94.94 170 ALA B C 1
ATOM 3180 O O . ALA B 1 170 ? -0.9 29.344 7.934 1 94.94 170 ALA B O 1
ATOM 3181 N N . VAL B 1 171 ? -1.18 27.547 9.203 1 96.94 171 VAL B N 1
ATOM 3182 C CA . VAL B 1 171 ? -2.535 27.219 8.773 1 96.94 171 VAL B CA 1
ATOM 3183 C C . VAL B 1 171 ? -3.494 27.328 9.953 1 96.94 171 VAL B C 1
ATOM 3185 O O . VAL B 1 171 ? -3.355 26.609 10.945 1 96.94 171 VAL B O 1
ATOM 3188 N N . GLU B 1 172 ? -4.473 28.25 9.789 1 95 172 GLU B N 1
ATOM 3189 C CA . GLU B 1 172 ? -5.379 28.562 10.898 1 95 172 GLU B CA 1
ATOM 3190 C C . GLU B 1 172 ? -6.656 27.719 10.812 1 95 172 GLU B C 1
ATOM 3192 O O . GLU B 1 172 ? -6.945 27.125 9.773 1 95 172 GLU B O 1
ATOM 3197 N N . TRP B 1 173 ? -7.359 27.75 11.891 1 93.31 173 TRP B N 1
ATOM 3198 C CA . TRP B 1 173 ? -8.609 27 12 1 93.31 173 TRP B CA 1
ATOM 3199 C C . TRP B 1 173 ? -9.555 27.359 10.852 1 93.31 173 TRP B C 1
ATOM 3201 O O . TRP B 1 173 ? -10.117 26.469 10.211 1 93.31 173 TRP B O 1
ATOM 3211 N N . ASP B 1 174 ? -9.688 28.672 10.578 1 94 174 ASP B N 1
ATOM 3212 C CA . ASP B 1 174 ? -10.656 29.141 9.602 1 94 174 ASP B CA 1
ATOM 3213 C C . ASP B 1 174 ? -10.203 28.828 8.18 1 94 174 ASP B C 1
ATOM 3215 O O . ASP B 1 174 ? -10.992 28.906 7.234 1 94 174 ASP B O 1
ATOM 3219 N N . ASP B 1 175 ? -8.945 28.453 8.031 1 96.38 175 ASP B N 1
ATOM 3220 C CA . ASP B 1 175 ? -8.469 28 6.73 1 96.38 175 ASP B CA 1
ATOM 3221 C C . ASP B 1 175 ? -8.977 26.594 6.426 1 96.38 175 ASP B C 1
ATOM 3223 O O . ASP B 1 175 ? -9.133 26.219 5.258 1 96.38 175 ASP B O 1
ATOM 3227 N N . LEU B 1 176 ? -9.281 25.844 7.488 1 97.62 176 LEU B N 1
ATOM 3228 C CA . LEU B 1 176 ? -9.555 24.422 7.324 1 97.62 176 LEU B CA 1
ATOM 3229 C C . LEU B 1 176 ? -11.031 24.125 7.562 1 97.62 176 LEU B C 1
ATOM 3231 O O . LEU B 1 176 ? -11.523 23.062 7.168 1 97.62 176 LEU B O 1
ATOM 3235 N N . HIS B 1 177 ? -11.719 25.031 8.234 1 96.75 177 HIS B N 1
ATOM 3236 C CA . HIS B 1 177 ? -13.117 24.797 8.547 1 96.75 177 HIS B CA 1
ATOM 3237 C C . HIS B 1 177 ? -13.961 26.047 8.25 1 96.75 177 HIS B C 1
ATOM 3239 O O . HIS B 1 177 ? -13.523 27.172 8.516 1 96.75 177 HIS B O 1
ATOM 3245 N N . GLY B 1 178 ? -15.195 25.828 7.727 1 94.38 178 GLY B N 1
ATOM 3246 C CA . GLY B 1 178 ? -16.109 26.922 7.457 1 94.38 178 GLY B CA 1
ATOM 3247 C C . GLY B 1 178 ? -16.594 27.609 8.711 1 94.38 178 GLY B C 1
ATOM 3248 O O . GLY B 1 178 ? -16.5 27.062 9.812 1 94.38 178 GLY B O 1
ATOM 3249 N N . PRO B 1 179 ? -17.094 28.797 8.516 1 91.75 179 PRO B N 1
ATOM 3250 C CA . PRO B 1 179 ? -17.453 29.625 9.672 1 91.75 179 PRO B CA 1
ATOM 3251 C C . PRO B 1 179 ? -18.766 29.188 10.328 1 91.75 179 PRO B C 1
ATOM 3253 O O . PRO B 1 179 ? -19.031 29.562 11.469 1 91.75 179 PRO B O 1
ATOM 3256 N N . ASP B 1 180 ? -19.609 28.453 9.688 1 95.19 180 ASP B N 1
ATOM 3257 C CA . ASP B 1 180 ? -20.938 28.109 10.188 1 95.19 180 ASP B CA 1
ATOM 3258 C C . ASP B 1 180 ? -21.156 26.594 10.234 1 95.19 180 ASP B C 1
ATOM 3260 O O . ASP B 1 180 ? -21.469 25.984 9.211 1 95.19 180 ASP B O 1
ATOM 3264 N N . PRO B 1 181 ? -21.109 26 11.414 1 95.12 181 PRO B N 1
ATOM 3265 C CA . PRO B 1 181 ? -21.281 24.547 11.523 1 95.12 181 PRO B CA 1
ATOM 3266 C C . PRO B 1 181 ? -22.703 24.094 11.211 1 95.12 181 PRO B C 1
ATOM 3268 O O . PRO B 1 181 ? -22.969 22.906 11.055 1 95.12 181 PRO B O 1
ATOM 3271 N N . SER B 1 182 ? -23.672 25.016 11.133 1 95.81 182 SER B N 1
ATOM 3272 C CA . SER B 1 182 ? -25.047 24.656 10.789 1 95.81 182 SER B CA 1
ATOM 3273 C C . SER B 1 182 ? -25.172 24.344 9.305 1 95.81 182 SER B C 1
ATOM 3275 O O . SER B 1 182 ? -26.188 23.797 8.867 1 95.81 182 SER B O 1
ATOM 3277 N N . ASP B 1 183 ? -24.188 24.625 8.578 1 97.19 183 ASP B N 1
ATOM 3278 C CA . ASP B 1 183 ? -24.016 24.156 7.203 1 97.19 183 ASP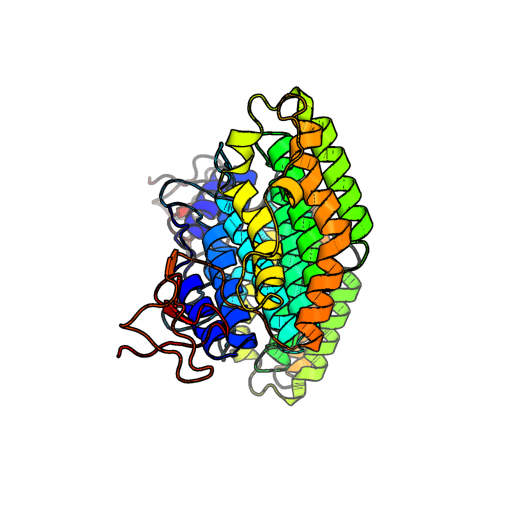 B CA 1
ATOM 3279 C C . ASP B 1 183 ? -22.859 23.172 7.082 1 97.19 183 ASP B C 1
ATOM 3281 O O . ASP B 1 183 ? -21.797 23.531 6.559 1 97.19 183 ASP B O 1
ATOM 3285 N N . PRO B 1 184 ? -23.125 21.938 7.445 1 97.81 184 PRO B N 1
ATOM 3286 C CA . PRO B 1 184 ? -22.031 20.969 7.617 1 97.81 184 PRO B CA 1
ATOM 3287 C C . PRO B 1 184 ? -21.234 20.75 6.328 1 97.81 184 PRO B C 1
ATOM 3289 O O . PRO B 1 184 ? -20.016 20.609 6.367 1 97.81 184 PRO B O 1
ATOM 3292 N N . GLY B 1 185 ? -21.922 20.641 5.168 1 97.75 185 GLY B N 1
ATOM 3293 C CA . GLY B 1 185 ? -21.25 20.453 3.898 1 97.75 185 GLY B CA 1
ATOM 3294 C C . GLY B 1 185 ? -20.219 21.531 3.605 1 97.75 185 GLY B C 1
ATOM 3295 O O . GLY B 1 185 ? -19.062 21.219 3.328 1 97.75 185 GLY B O 1
ATOM 3296 N N . ARG B 1 186 ? -20.641 22.766 3.725 1 97.31 186 ARG B N 1
ATOM 3297 C CA . ARG B 1 186 ? -19.75 23.891 3.465 1 97.31 186 ARG B CA 1
ATOM 3298 C C . ARG B 1 186 ? -18.672 23.984 4.535 1 97.31 186 ARG B C 1
ATOM 3300 O O . ARG B 1 186 ? -17.516 24.328 4.238 1 97.31 186 ARG B O 1
ATOM 3307 N N . PHE B 1 187 ? -19.062 23.719 5.73 1 98.31 187 PHE B N 1
ATOM 3308 C CA . PHE B 1 187 ? -18.125 23.75 6.848 1 98.31 187 PHE B CA 1
ATOM 3309 C C . PHE B 1 187 ? -16.938 22.828 6.582 1 98.31 187 PHE B C 1
ATOM 3311 O O . PHE B 1 187 ? -15.789 23.203 6.812 1 98.31 187 PHE B O 1
ATOM 3318 N N . LEU B 1 188 ? -17.172 21.641 6.035 1 98.38 188 LEU B N 1
ATOM 3319 C CA . LEU B 1 188 ? -16.141 20.641 5.805 1 98.38 188 LEU B CA 1
ATOM 3320 C C . LEU B 1 188 ? -15.438 20.891 4.469 1 98.38 188 LEU B C 1
ATOM 3322 O O . LEU B 1 188 ? -14.258 20.562 4.312 1 98.38 188 LEU B O 1
ATOM 3326 N N . ALA B 1 189 ? -16.062 21.484 3.492 1 98.62 189 ALA B N 1
ATOM 3327 C CA . ALA B 1 189 ? -15.547 21.656 2.137 1 98.62 189 ALA B CA 1
ATOM 3328 C C . ALA B 1 189 ? -14.438 22.703 2.098 1 98.62 189 ALA B C 1
ATOM 3330 O O . ALA B 1 189 ? -13.602 22.703 1.194 1 98.62 189 ALA B O 1
ATOM 3331 N N . VAL B 1 190 ? -14.367 23.594 3.061 1 98.69 190 VAL B N 1
ATOM 3332 C CA . VAL B 1 190 ? -13.461 24.734 3.082 1 98.69 190 VAL B CA 1
ATOM 3333 C C . VAL B 1 190 ? -12.016 24.25 3.041 1 98.69 190 VAL B C 1
ATOM 3335 O O . VAL B 1 190 ? -11.164 24.859 2.387 1 98.69 190 VAL B O 1
ATOM 3338 N N . ARG B 1 191 ? -11.742 23.172 3.703 1 98.75 191 ARG B N 1
ATOM 3339 C CA . ARG B 1 191 ? -10.375 22.672 3.725 1 98.75 191 ARG B CA 1
ATOM 3340 C C . ARG B 1 191 ? -9.906 22.297 2.324 1 98.75 191 ARG B C 1
ATOM 3342 O O . ARG B 1 191 ? -8.805 22.656 1.91 1 98.75 191 ARG B O 1
ATOM 3349 N N . ALA B 1 192 ? -10.742 21.531 1.634 1 98.81 192 ALA B N 1
ATOM 3350 C CA . ALA B 1 192 ? -10.391 21.125 0.275 1 98.81 192 ALA B CA 1
ATOM 3351 C C . ALA B 1 192 ? -10.203 22.344 -0.627 1 98.81 192 ALA B C 1
ATOM 3353 O O . ALA B 1 192 ? -9.312 22.359 -1.475 1 98.81 192 ALA B O 1
ATOM 3354 N N . GLU B 1 193 ? -11 23.359 -0.484 1 98.81 193 GLU B N 1
ATOM 3355 C CA . GLU B 1 193 ? -10.867 24.594 -1.253 1 98.81 193 GLU B CA 1
ATOM 3356 C C . GLU B 1 193 ? -9.555 25.297 -0.94 1 98.81 193 GLU B C 1
ATOM 3358 O O . GLU B 1 193 ? -8.859 25.766 -1.849 1 98.81 193 GLU B O 1
ATOM 3363 N N . TYR B 1 194 ? -9.328 25.391 0.309 1 98.88 194 TYR B N 1
ATOM 3364 C CA . TYR B 1 194 ? -8.086 26.016 0.745 1 98.88 194 TYR B CA 1
ATOM 3365 C C . TYR B 1 194 ? -6.879 25.297 0.169 1 98.88 194 TYR B C 1
ATOM 3367 O O . TYR B 1 194 ? -5.953 25.922 -0.346 1 98.88 194 TYR B O 1
ATOM 3375 N N . LYS B 1 195 ? -6.852 23.984 0.274 1 98.88 195 LYS B N 1
ATOM 3376 C CA . LYS B 1 195 ? -5.746 23.172 -0.227 1 98.88 195 LYS B CA 1
ATOM 3377 C C . LYS B 1 195 ? -5.586 23.328 -1.736 1 98.88 195 LYS B C 1
ATOM 3379 O O . LYS B 1 195 ? -4.465 23.406 -2.242 1 98.88 195 LYS B O 1
ATOM 3384 N N . ARG B 1 196 ? -6.711 23.359 -2.434 1 98.81 196 ARG B N 1
ATOM 3385 C CA . ARG B 1 196 ? -6.652 23.562 -3.877 1 98.81 196 ARG B CA 1
ATOM 3386 C C . ARG B 1 196 ? -5.863 24.812 -4.227 1 98.81 196 ARG B C 1
ATOM 3388 O O . ARG B 1 196 ? -5.086 24.828 -5.184 1 98.81 196 ARG B O 1
ATOM 3395 N N . ARG B 1 197 ? -6 25.797 -3.439 1 98.44 197 ARG B N 1
ATOM 3396 C CA . ARG B 1 197 ? -5.402 27.109 -3.703 1 98.44 197 ARG B CA 1
ATOM 3397 C C . ARG B 1 197 ? -3.967 27.156 -3.188 1 98.44 197 ARG B C 1
ATOM 3399 O O . ARG B 1 197 ? -3.113 27.812 -3.789 1 98.44 197 ARG B O 1
ATOM 3406 N N . ARG B 1 198 ? -3.701 26.516 -2.152 1 98.69 198 ARG B N 1
ATOM 3407 C CA . ARG B 1 198 ? -2.488 26.844 -1.415 1 98.69 198 ARG B CA 1
ATOM 3408 C C . ARG B 1 198 ? -1.485 25.703 -1.456 1 98.69 198 ARG B C 1
ATOM 3410 O O . ARG B 1 198 ? -0.274 25.938 -1.457 1 98.69 198 ARG B O 1
ATOM 3417 N N . PHE B 1 199 ? -1.937 24.469 -1.43 1 98.88 199 PHE B N 1
ATOM 3418 C CA . PHE B 1 199 ? -1.076 23.312 -1.187 1 98.88 199 PHE B CA 1
ATOM 3419 C C . PHE B 1 199 ? -0.049 23.156 -2.303 1 98.88 199 PHE B C 1
ATOM 3421 O O . PHE B 1 199 ? 1.131 22.922 -2.039 1 98.88 199 PHE B O 1
ATOM 3428 N N . PRO B 1 200 ? -0.448 23.266 -3.637 1 98.88 200 PRO B N 1
ATOM 3429 C CA . PRO B 1 200 ? 0.563 23.156 -4.691 1 98.88 200 PRO B CA 1
ATOM 3430 C C . PRO B 1 200 ? 1.705 24.156 -4.52 1 98.88 200 PRO B C 1
ATOM 3432 O O . PRO B 1 200 ? 2.875 23.797 -4.672 1 98.88 200 PRO B O 1
ATOM 3435 N N . GLY B 1 201 ? 1.374 25.375 -4.172 1 98.69 201 GLY B N 1
ATOM 3436 C CA . GLY B 1 201 ? 2.393 26.391 -3.961 1 98.69 201 GLY B CA 1
ATOM 3437 C C . GLY B 1 201 ? 3.305 26.094 -2.787 1 98.69 201 GLY B C 1
ATOM 3438 O O . GLY B 1 201 ? 4.512 26.328 -2.85 1 98.69 201 GLY B O 1
ATOM 3439 N N . LEU B 1 202 ? 2.744 25.609 -1.692 1 98.81 202 LEU B N 1
ATOM 3440 C CA . LEU B 1 202 ? 3.549 25.219 -0.543 1 98.81 202 LEU B CA 1
ATOM 3441 C C . LEU B 1 202 ? 4.543 24.125 -0.928 1 98.81 202 LEU B C 1
ATOM 3443 O O . LEU B 1 202 ? 5.719 24.188 -0.555 1 98.81 202 LEU B O 1
ATOM 3447 N N . VAL B 1 203 ? 4.113 23.109 -1.652 1 98.88 203 VAL B N 1
ATOM 3448 C CA . VAL B 1 203 ? 4.973 22 -2.061 1 98.88 203 VAL B CA 1
ATOM 3449 C C . VAL B 1 203 ? 6.113 22.531 -2.932 1 98.88 203 VAL B C 1
ATOM 3451 O O . VAL B 1 203 ? 7.27 22.141 -2.746 1 98.88 203 VAL B O 1
ATOM 3454 N N . GLU B 1 204 ? 5.809 23.422 -3.877 1 98.69 204 GLU B N 1
ATOM 3455 C CA . GLU B 1 204 ? 6.852 24 -4.719 1 98.69 204 GLU B CA 1
ATOM 3456 C C . GLU B 1 204 ? 7.918 24.688 -3.877 1 98.69 204 GLU B C 1
ATOM 3458 O O . GLU B 1 204 ? 9.109 24.594 -4.176 1 98.69 204 GLU B O 1
ATOM 3463 N N . ARG B 1 205 ? 7.512 25.391 -2.867 1 98.62 205 ARG B N 1
ATOM 3464 C CA . ARG B 1 205 ? 8.453 26.094 -2.006 1 98.62 205 ARG B CA 1
ATOM 3465 C C . ARG B 1 205 ? 9.281 25.109 -1.18 1 98.62 205 ARG B C 1
ATOM 3467 O O . ARG B 1 205 ? 10.469 25.344 -0.941 1 98.62 205 ARG B O 1
ATOM 3474 N N . LEU B 1 206 ? 8.617 24.047 -0.674 1 98.62 206 LEU B N 1
ATOM 3475 C CA . LEU B 1 206 ? 9.375 23 0.007 1 98.62 206 LEU B CA 1
ATOM 3476 C C . LEU B 1 206 ? 10.508 22.484 -0.875 1 98.62 206 LEU B C 1
ATOM 3478 O O . LEU B 1 206 ? 11.625 22.281 -0.398 1 98.62 206 LEU B O 1
ATOM 3482 N N . LEU B 1 207 ? 10.18 22.266 -2.154 1 98.69 207 LEU B N 1
ATOM 3483 C CA . LEU B 1 207 ? 11.148 21.719 -3.098 1 98.69 207 LEU B CA 1
ATOM 3484 C C . LEU B 1 207 ? 12.273 22.719 -3.365 1 98.69 207 LEU B C 1
ATOM 3486 O O . LEU B 1 207 ? 13.438 22.328 -3.438 1 98.69 207 LEU B O 1
ATOM 3490 N N . SER B 1 208 ? 11.875 23.969 -3.486 1 98.44 208 SER B N 1
ATOM 3491 C CA . SER B 1 208 ? 12.875 25 -3.719 1 98.44 208 SER B CA 1
ATOM 3492 C C . SER B 1 208 ? 13.812 25.141 -2.523 1 98.44 208 SER B C 1
ATOM 3494 O O . SER B 1 208 ? 15.016 25.328 -2.691 1 98.44 208 SER B O 1
ATOM 3496 N N . GLU B 1 209 ? 13.227 25 -1.366 1 97.56 209 GLU B N 1
ATOM 3497 C CA . GLU B 1 209 ? 14 25.172 -0.141 1 97.56 209 GLU B CA 1
ATOM 3498 C C . GLU B 1 209 ? 14.664 23.859 0.28 1 97.56 209 GLU B C 1
ATOM 3500 O O . GLU B 1 209 ? 15.578 23.859 1.108 1 97.56 209 GLU B O 1
ATOM 3505 N N . ARG B 1 210 ? 14.289 22.812 -0.284 1 97.94 210 ARG B N 1
ATOM 3506 C CA . ARG B 1 210 ? 14.766 21.469 0.04 1 97.94 210 ARG B CA 1
ATOM 3507 C C . ARG B 1 210 ? 14.648 21.203 1.536 1 97.94 210 ARG B C 1
ATOM 3509 O O . ARG B 1 210 ? 15.617 20.766 2.166 1 97.94 210 ARG B O 1
ATOM 3516 N N . TYR B 1 211 ? 13.391 21.469 1.96 1 98.5 211 TYR B N 1
ATOM 3517 C CA . TYR B 1 211 ? 13.227 21.344 3.402 1 98.5 211 TYR B CA 1
ATOM 3518 C C . TYR B 1 211 ? 11.789 20.969 3.752 1 98.5 211 TYR B C 1
ATOM 3520 O O . TYR B 1 211 ? 10.844 21.609 3.297 1 98.5 211 TYR B O 1
ATOM 3528 N N . LEU B 1 212 ? 11.648 19.922 4.477 1 98.81 212 LEU B N 1
ATOM 3529 C CA . LEU B 1 212 ? 10.398 19.484 5.098 1 98.81 212 LEU B CA 1
ATOM 3530 C C . LEU B 1 212 ? 10.586 19.266 6.598 1 98.81 212 LEU B C 1
ATOM 3532 O O . LEU B 1 212 ? 11.359 18.406 7.016 1 98.81 212 LEU B O 1
ATOM 3536 N N . ALA B 1 213 ? 9.898 20.016 7.391 1 98.44 213 ALA B N 1
ATOM 3537 C CA . ALA B 1 213 ? 10.016 19.938 8.844 1 98.44 213 ALA B CA 1
ATOM 3538 C C . ALA B 1 213 ? 9.336 18.688 9.383 1 98.44 213 ALA B C 1
ATOM 3540 O O . ALA B 1 213 ? 8.461 18.109 8.727 1 98.44 213 ALA B O 1
ATOM 3541 N N . ALA B 1 214 ? 9.773 18.234 10.578 1 98.25 214 ALA B N 1
ATOM 3542 C CA . ALA B 1 214 ? 9 17.25 11.32 1 98.25 214 ALA B CA 1
ATOM 3543 C C . ALA B 1 214 ? 7.625 17.781 11.688 1 98.25 214 ALA B C 1
ATOM 3545 O O . ALA B 1 214 ? 7.43 19 11.781 1 98.25 214 ALA B O 1
ATOM 3546 N N . PRO B 1 215 ? 6.699 16.906 11.797 1 97.56 215 PRO B N 1
ATOM 3547 C CA . PRO B 1 215 ? 5.383 17.391 12.227 1 97.56 215 PRO B CA 1
ATOM 3548 C C . PRO B 1 215 ? 5.41 18.031 13.602 1 97.56 215 PRO B C 1
ATOM 3550 O O . PRO B 1 215 ? 6.34 17.812 14.383 1 97.56 215 PRO B O 1
ATOM 3553 N N . ARG B 1 216 ? 4.473 18.844 13.852 1 97 216 ARG B N 1
ATOM 3554 C CA . ARG B 1 216 ? 4.383 19.547 15.133 1 97 216 ARG B CA 1
ATOM 3555 C C . ARG B 1 216 ? 3.787 18.641 16.203 1 97 216 ARG B C 1
ATOM 3557 O O . ARG B 1 216 ? 2.711 18.062 16.016 1 97 216 ARG B O 1
ATOM 3564 N N . GLY B 1 217 ? 4.473 18.375 17.266 1 96.31 217 GLY B N 1
ATOM 3565 C CA . GLY B 1 217 ? 3.975 17.719 18.453 1 96.31 217 GLY B CA 1
ATOM 3566 C C . GLY B 1 217 ? 3.676 18.672 19.594 1 96.31 217 GLY B C 1
ATOM 3567 O O . GLY B 1 217 ? 3.037 19.703 19.375 1 96.31 217 GLY B O 1
ATOM 3568 N N . THR B 1 218 ? 3.975 18.297 20.719 1 97 218 THR B N 1
ATOM 3569 C CA . THR B 1 218 ? 3.889 19.219 21.844 1 97 218 THR B CA 1
ATOM 3570 C C . THR B 1 218 ? 5.051 20.203 21.828 1 97 218 THR B C 1
ATOM 3572 O O . THR B 1 218 ? 6.207 19.812 21.656 1 97 218 THR B O 1
ATOM 3575 N N . THR B 1 219 ? 4.758 21.484 22 1 97.5 219 THR B N 1
ATOM 3576 C CA . THR B 1 219 ? 5.793 22.5 21.859 1 97.5 219 THR B CA 1
ATOM 3577 C C . THR B 1 219 ? 6.047 23.219 23.172 1 97.5 219 THR B C 1
ATOM 3579 O O . THR B 1 219 ? 5.148 23.312 24.016 1 97.5 219 THR B O 1
ATOM 3582 N N . GLU B 1 220 ? 7.219 23.562 23.375 1 97.88 220 GLU B N 1
ATOM 3583 C CA . GLU B 1 220 ? 7.652 24.406 24.484 1 97.88 220 GLU B CA 1
ATOM 3584 C C . GLU B 1 220 ? 8.5 25.578 23.984 1 97.88 220 GLU B C 1
ATOM 3586 O O . GLU B 1 220 ? 9.461 25.375 23.234 1 97.88 220 GLU B O 1
ATOM 3591 N N . TYR B 1 221 ? 8.117 26.75 24.375 1 97.5 221 TYR B N 1
ATOM 3592 C CA . TYR B 1 221 ? 8.805 27.938 23.906 1 97.5 221 TYR B CA 1
ATOM 3593 C C . TYR B 1 221 ? 9.781 28.453 24.953 1 97.5 221 TYR B C 1
ATOM 3595 O O . TYR B 1 221 ? 9.492 28.406 26.156 1 97.5 221 TYR B O 1
ATOM 3603 N N . ALA B 1 222 ? 10.867 28.906 24.5 1 97 222 ALA B N 1
ATOM 3604 C CA . ALA B 1 222 ? 11.867 29.578 25.328 1 97 222 ALA B CA 1
ATOM 3605 C C . ALA B 1 222 ? 12.203 28.766 26.562 1 97 222 ALA B C 1
ATOM 3607 O O . ALA B 1 222 ? 12.125 29.25 27.688 1 97 222 ALA B O 1
ATOM 3608 N N . THR B 1 223 ? 12.469 27.531 26.25 1 96.38 223 THR B N 1
ATOM 3609 C CA . THR B 1 223 ? 12.789 26.672 27.375 1 96.38 223 THR B CA 1
ATOM 3610 C C . THR B 1 223 ? 14.211 26.938 27.875 1 96.38 223 THR B C 1
ATOM 3612 O O . THR B 1 223 ? 15.047 27.438 27.125 1 96.38 223 THR B O 1
ATOM 3615 N N . ASP B 1 224 ? 14.555 26.625 29.109 1 95.06 224 ASP B N 1
ATOM 3616 C CA . ASP B 1 224 ? 15.883 26.828 29.672 1 95.06 224 ASP B CA 1
ATOM 3617 C C . ASP B 1 224 ? 16.641 25.5 29.797 1 95.06 224 ASP B C 1
ATOM 3619 O O . ASP B 1 224 ? 17.75 25.453 30.328 1 95.06 224 ASP B O 1
ATOM 3623 N N . HIS B 1 225 ? 16.078 24.469 29.219 1 96.62 225 HIS B N 1
ATOM 3624 C CA . HIS B 1 225 ? 16.703 23.172 29.438 1 96.62 225 HIS B CA 1
ATOM 3625 C C . HIS B 1 225 ? 17.031 22.484 28.109 1 96.62 225 HIS B C 1
ATOM 3627 O O . HIS B 1 225 ? 17.562 21.375 28.094 1 96.62 225 HIS B O 1
ATOM 3633 N N . HIS B 1 226 ? 16.703 23.047 26.969 1 97.12 226 HIS B N 1
ATOM 3634 C CA . HIS B 1 226 ? 17.141 22.578 25.656 1 97.12 226 HIS B CA 1
ATOM 3635 C C . HIS B 1 226 ? 17.625 23.75 24.797 1 97.12 226 HIS B C 1
ATOM 3637 O O . HIS B 1 226 ? 17.094 24.859 24.906 1 97.12 226 HIS B O 1
ATOM 3643 N N . ARG B 1 227 ? 18.531 23.469 23.922 1 97.69 227 ARG B N 1
ATOM 3644 C CA . ARG B 1 227 ? 19.031 24.438 22.938 1 97.69 227 ARG B CA 1
ATOM 3645 C C . ARG B 1 227 ? 19.422 23.75 21.641 1 97.69 227 ARG B C 1
ATOM 3647 O O . ARG B 1 227 ? 20.016 22.672 21.656 1 97.69 227 ARG B O 1
ATOM 3654 N N . CYS B 1 228 ? 19 24.281 20.594 1 98 228 CYS B N 1
ATOM 3655 C CA . CYS B 1 228 ? 19.359 23.734 19.281 1 98 228 CYS B CA 1
ATOM 3656 C C . CYS B 1 228 ? 20.781 24.094 18.906 1 98 228 CYS B C 1
ATOM 3658 O O . CYS B 1 228 ? 21.109 25.281 18.797 1 98 228 CYS B O 1
ATOM 3660 N N . PRO B 1 229 ? 21.609 23.188 18.734 1 97.31 229 PRO B N 1
ATOM 3661 C CA . PRO B 1 229 ? 22.984 23.516 18.375 1 97.31 229 PRO B CA 1
ATOM 3662 C C . PRO B 1 229 ? 23.094 24.094 16.969 1 97.31 229 PRO B C 1
ATOM 3664 O O . PRO B 1 229 ? 24.141 24.641 16.594 1 97.31 229 PRO B O 1
ATOM 3667 N N . HIS B 1 230 ? 22.094 23.969 16.188 1 96.44 230 HIS B N 1
ATOM 3668 C CA . HIS B 1 230 ? 22.172 24.391 14.789 1 96.44 230 HIS B CA 1
ATOM 3669 C C . HIS B 1 230 ? 21.719 25.828 14.625 1 96.44 230 HIS B C 1
ATOM 3671 O O . HIS B 1 230 ? 22.281 26.578 13.82 1 96.44 230 HIS B O 1
ATOM 3677 N N . CYS B 1 231 ? 20.641 26.203 15.344 1 97.19 231 CYS B N 1
ATOM 3678 C CA . CYS B 1 231 ? 20.141 27.547 15.117 1 97.19 231 CYS B CA 1
ATOM 3679 C C . CYS B 1 231 ? 20.047 28.328 16.422 1 97.19 231 CYS B C 1
ATOM 3681 O O . CYS B 1 231 ? 19.562 29.453 16.453 1 97.19 231 CYS B O 1
ATOM 3683 N N . ASP B 1 232 ? 20.328 27.766 17.484 1 97.06 232 ASP B N 1
ATOM 3684 C CA . ASP B 1 232 ? 20.484 28.359 18.812 1 97.06 232 ASP B CA 1
ATOM 3685 C C . ASP B 1 232 ? 19.125 28.609 19.469 1 97.06 232 ASP B C 1
ATOM 3687 O O . ASP B 1 232 ? 19.047 29.109 20.594 1 97.06 232 ASP B O 1
ATOM 3691 N N . SER B 1 233 ? 18.094 28.234 18.812 1 97.69 233 SER B N 1
ATOM 3692 C CA . SER B 1 233 ? 16.766 28.391 19.391 1 97.69 233 SER B CA 1
ATOM 3693 C C . SER B 1 233 ? 16.594 27.516 20.641 1 97.69 233 SER B C 1
ATOM 3695 O O . SER B 1 233 ? 17.234 26.469 20.75 1 97.69 233 SER B O 1
ATOM 3697 N N . THR B 1 234 ? 15.703 27.984 21.484 1 97.94 234 THR B N 1
ATOM 3698 C CA . THR B 1 234 ? 15.367 27.234 22.688 1 97.94 234 THR B CA 1
ATOM 3699 C C . THR B 1 234 ? 13.914 26.75 22.641 1 97.94 234 THR B C 1
ATOM 3701 O O . THR B 1 234 ? 13.367 26.312 23.641 1 97.94 234 THR B O 1
ATOM 3704 N N . ASP B 1 235 ? 13.273 26.938 21.531 1 98.25 235 ASP B N 1
ATOM 3705 C CA . ASP B 1 235 ? 11.93 26.406 21.312 1 98.25 235 ASP B CA 1
ATOM 3706 C C . ASP B 1 235 ? 11.984 24.922 20.938 1 98.25 235 ASP B C 1
ATOM 3708 O O . ASP B 1 235 ? 12.734 24.531 20.047 1 98.25 235 ASP B O 1
ATOM 3712 N N . VAL B 1 236 ? 11.18 24.109 21.578 1 98.31 236 VAL B N 1
ATOM 3713 C CA . VAL B 1 236 ? 11.305 22.656 21.453 1 98.31 236 VAL B CA 1
ATOM 3714 C C . VAL B 1 236 ? 10.008 22.078 20.891 1 98.31 236 VAL B C 1
ATOM 3716 O O . VAL B 1 236 ? 8.914 22.547 21.234 1 98.31 236 VAL B O 1
ATOM 3719 N N . ASN B 1 237 ? 10.078 21.203 19.969 1 98.31 237 ASN B N 1
ATOM 3720 C CA . ASN B 1 237 ? 9.023 20.359 19.406 1 98.31 237 ASN B CA 1
ATOM 3721 C C . ASN B 1 237 ? 9.172 18.906 19.844 1 98.31 237 ASN B C 1
ATOM 3723 O O . ASN B 1 237 ? 10.062 18.203 19.359 1 98.31 237 ASN B O 1
ATOM 3727 N N . TRP B 1 238 ? 8.367 18.516 20.812 1 97.75 238 TRP B N 1
ATOM 3728 C CA . TRP B 1 238 ? 8.336 17.109 21.219 1 97.75 238 TRP B CA 1
ATOM 3729 C C . TRP B 1 238 ? 7.438 16.297 20.297 1 97.75 238 TRP B C 1
ATOM 3731 O O . TRP B 1 238 ? 6.215 16.453 20.312 1 97.75 238 TRP B O 1
ATOM 3741 N N . VAL B 1 239 ? 7.992 15.422 19.516 1 97 239 VAL B N 1
ATOM 3742 C CA . VAL B 1 239 ? 7.223 14.719 18.5 1 97 239 VAL B CA 1
ATOM 3743 C C . VAL B 1 239 ? 7.754 13.297 18.344 1 97 239 VAL B C 1
ATOM 3745 O O . VAL B 1 239 ? 8.953 13.094 18.156 1 97 239 VAL B O 1
ATOM 3748 N N . GLY B 1 240 ? 6.777 12.352 18.375 1 93.94 240 GLY B N 1
ATOM 3749 C CA . GLY B 1 240 ? 7.23 10.977 18.438 1 93.94 240 GLY B CA 1
ATOM 3750 C C . GLY B 1 240 ? 8.188 10.719 19.594 1 93.94 240 GLY B C 1
ATOM 3751 O O . GLY B 1 240 ? 7.895 11.078 20.734 1 93.94 240 GLY B O 1
ATOM 3752 N N . ASN B 1 241 ? 9.297 10.055 19.312 1 94.81 241 ASN B N 1
ATOM 3753 C CA . ASN B 1 241 ? 10.32 9.781 20.312 1 94.81 241 ASN B CA 1
ATOM 3754 C C . ASN B 1 241 ? 11.469 10.781 20.219 1 94.81 241 ASN B C 1
ATOM 3756 O O . ASN B 1 241 ? 12.57 10.516 20.703 1 94.81 241 ASN B O 1
ATOM 3760 N N . SER B 1 242 ? 11.148 11.898 19.609 1 96.62 242 SER B N 1
ATOM 3761 C CA . SER B 1 242 ? 12.219 12.859 19.344 1 96.62 242 SER B CA 1
ATOM 3762 C C . SER B 1 242 ? 11.953 14.188 20.047 1 96.62 242 SER B C 1
ATOM 3764 O O . SER B 1 242 ? 10.797 14.562 20.266 1 96.62 242 SER B O 1
ATOM 3766 N N . THR B 1 243 ? 13.008 14.773 20.453 1 98.12 243 THR B N 1
ATOM 3767 C CA . THR B 1 243 ? 13.023 16.156 20.906 1 98.12 243 THR B CA 1
ATOM 3768 C C . THR B 1 243 ? 13.742 17.047 19.891 1 98.12 243 THR B C 1
ATOM 3770 O O . THR B 1 243 ? 14.969 17.016 19.812 1 98.12 243 THR B O 1
ATOM 3773 N N . LEU B 1 244 ? 12.977 17.781 19.203 1 98.62 244 LEU B N 1
ATOM 3774 C CA . LEU B 1 244 ? 13.531 18.531 18.078 1 98.62 244 LEU B CA 1
ATOM 3775 C C . LEU B 1 244 ? 13.367 20.031 18.297 1 98.62 244 LEU B C 1
ATOM 3777 O O . LEU B 1 244 ? 12.539 20.469 19.109 1 98.62 244 LEU B O 1
ATOM 3781 N N . CYS B 1 245 ? 14.211 20.734 17.656 1 98.56 245 CYS B N 1
ATOM 3782 C CA . CYS B 1 245 ? 14.031 22.188 17.594 1 98.56 245 CYS B CA 1
ATOM 3783 C C . CYS B 1 245 ? 12.727 22.531 16.875 1 98.56 245 CYS B C 1
ATOM 3785 O O . CYS B 1 245 ? 12.445 22.016 15.797 1 98.56 245 CYS B O 1
ATOM 3787 N N . LEU B 1 246 ? 11.914 23.406 17.391 1 98.12 246 LEU B N 1
ATOM 3788 C CA . LEU B 1 246 ? 10.648 23.812 16.797 1 98.12 246 LEU B CA 1
ATOM 3789 C C . LEU B 1 246 ? 10.875 24.578 15.5 1 98.12 246 LEU B C 1
ATOM 3791 O O . LEU B 1 246 ? 10.023 24.578 14.609 1 98.12 246 LEU B O 1
ATOM 3795 N N . ARG B 1 247 ? 12.094 25.188 15.367 1 97.25 247 ARG B N 1
ATOM 3796 C CA . ARG B 1 247 ? 12.375 26.109 14.273 1 97.25 247 ARG B CA 1
ATOM 3797 C C . ARG B 1 247 ? 12.969 25.375 13.078 1 97.25 247 ARG B C 1
ATOM 3799 O O . ARG B 1 247 ? 12.477 25.516 11.953 1 97.25 247 ARG B O 1
ATOM 3806 N N . CYS B 1 248 ? 13.945 24.547 13.367 1 97.31 248 CYS B N 1
ATOM 3807 C CA . CYS B 1 248 ? 14.633 23.953 12.219 1 97.31 248 CYS B CA 1
ATOM 3808 C C . CYS B 1 248 ? 14.523 22.438 12.227 1 97.31 248 CYS B C 1
ATOM 3810 O O . CYS B 1 248 ? 15.07 21.766 11.359 1 97.31 248 CYS B O 1
ATOM 3812 N N . SER B 1 249 ? 13.805 21.812 13.133 1 97.25 249 SER B N 1
ATOM 3813 C CA . SER B 1 249 ? 13.469 20.391 13.211 1 97.25 249 SER B CA 1
ATOM 3814 C C . SER B 1 249 ? 14.719 19.531 13.391 1 97.25 249 SER B C 1
ATOM 3816 O O . SER B 1 249 ? 14.711 18.344 13.062 1 97.25 249 SER B O 1
ATOM 3818 N N . ARG B 1 250 ? 15.859 20.109 13.82 1 97.81 250 ARG B N 1
ATOM 3819 C CA . ARG B 1 250 ? 17.047 19.344 14.172 1 97.81 250 ARG B CA 1
ATOM 3820 C C . ARG B 1 250 ? 17.031 18.938 15.648 1 97.81 250 ARG B C 1
ATOM 3822 O O . ARG B 1 250 ? 16.297 19.531 16.438 1 97.81 250 ARG B O 1
ATOM 3829 N N . PRO B 1 251 ? 17.734 17.891 15.969 1 97.25 251 PRO B N 1
ATOM 3830 C CA . PRO B 1 251 ? 17.766 17.469 17.375 1 97.25 251 PRO B CA 1
ATOM 3831 C C . PRO B 1 251 ? 18.281 18.562 18.297 1 97.25 251 PRO B C 1
ATOM 3833 O O . PRO B 1 251 ? 19.219 19.281 17.953 1 97.25 251 PRO B O 1
ATOM 3836 N N . THR B 1 252 ? 17.703 18.656 19.438 1 97.25 252 THR B N 1
ATOM 3837 C CA . THR B 1 252 ? 18.172 19.609 20.453 1 97.25 252 THR B CA 1
ATOM 3838 C C . THR B 1 252 ? 19.031 18.906 21.5 1 97.25 252 THR B C 1
ATOM 3840 O O . THR B 1 252 ? 19 17.688 21.625 1 97.25 252 THR B O 1
ATOM 3843 N N . ASN B 1 253 ? 19.828 19.719 22.156 1 95.88 253 ASN B N 1
ATOM 3844 C CA . ASN B 1 253 ? 20.641 19.219 23.281 1 95.88 253 ASN B CA 1
ATOM 3845 C C . ASN B 1 253 ? 20.094 19.688 24.625 1 95.88 253 ASN B C 1
ATOM 3847 O O . ASN B 1 253 ? 19.625 20.828 24.734 1 95.88 253 ASN B O 1
ATOM 3851 N N . PRO B 1 254 ? 20.141 18.781 25.531 1 94.12 254 PRO B N 1
ATOM 3852 C CA . PRO B 1 254 ? 19.875 19.281 26.891 1 94.12 254 PRO B CA 1
ATOM 3853 C C . PRO B 1 254 ? 20.938 20.266 27.375 1 94.12 254 PRO B C 1
ATOM 3855 O O . PRO B 1 254 ? 22.109 20.156 26.984 1 94.12 254 PRO B O 1
ATOM 3858 N N . VAL B 1 255 ? 20.469 21.25 28.094 1 89.44 255 VAL B N 1
ATOM 3859 C CA . VAL B 1 255 ? 21.406 22.188 28.688 1 89.44 255 VAL B CA 1
ATOM 3860 C C . VAL B 1 255 ? 21.547 21.891 30.188 1 89.44 255 VAL B C 1
ATOM 3862 O O . VAL B 1 255 ? 20.609 21.406 30.812 1 89.44 255 VAL B O 1
#

Foldseek 3Di:
DFFPQVCLCVVLLQCQQVLVLLSNLVSLLSSLVRCQQGGDPVDGQLACPLQNSNLLSLLSLLVSLLSCLLVVNLVVSLVSLVVSLVSLCVNLVSDPALLLNLLSLLSNLSSCLSNVHPDSLVSLVVSLVSLQVRQVVDDFLPVSCPGNNNCSSQQVQQQLQCQVVLLDRDQDPCQQAPPDVNRNSRRRSSNSVSCSPPVSVSSVVCNVVSHTARTADDKDAPDPFKAAPPPGGPIWGDDNPAIAHSRRSHGIDTD/DFFPQVCLCVVLLQCQQVLVLLSNLVSLLSSLVRCQQGGDPVDGQLCCPLQNSNLLSLLSLLVSLLSCLLVVNLVVSLVSLVVSLVSLCVNLVSDPALLLNLLSLLSNLSSCLSNVHPDSLVSLVVSLVSLQVRQVVDDFLPVSCPGNNNCSSQQPQQQLQCFVVLLDRDQDPCQQAPPDVNRNSRRRSSNSVSCSPPVSVSSVVCNVVSHTARTAADKDAPDPFKAAPPPGGPIWGDDNPAIAHSRRSHGIDTD

Solvent-accessible surface area (backbone atoms only — not comparable to full-atom values): 23469 Å² total; per-residue (Å²): 137,79,64,41,27,88,61,23,50,41,52,12,44,56,24,33,34,68,69,34,26,56,58,15,16,51,23,17,38,24,13,10,28,25,9,49,29,35,16,40,96,91,38,57,45,78,63,39,68,91,40,24,59,35,33,43,13,47,36,27,22,33,51,14,6,39,24,17,37,42,59,72,34,52,67,57,6,31,26,37,14,47,22,32,26,23,51,26,52,45,47,28,74,55,37,86,42,55,51,53,19,16,48,26,35,31,43,27,17,50,14,20,50,40,21,69,46,78,66,27,61,60,34,19,51,52,14,28,53,35,18,44,68,21,20,84,78,47,88,52,44,71,63,51,51,69,22,48,27,44,41,28,60,49,44,60,58,44,29,52,36,13,45,74,42,64,43,34,90,66,68,53,70,73,52,46,30,39,94,47,63,90,41,24,9,54,15,57,20,32,28,35,53,42,40,56,70,42,44,59,59,47,52,53,47,26,47,73,66,54,47,67,44,51,64,86,46,55,71,44,70,72,41,86,49,39,35,17,83,85,78,64,45,28,31,33,22,39,34,84,90,41,57,20,20,35,56,76,26,31,64,44,38,79,101,139,81,64,41,28,87,61,22,50,44,52,13,44,55,24,33,33,68,68,35,27,56,59,14,16,52,23,17,37,27,12,10,28,25,10,50,29,35,15,41,96,90,39,58,44,75,64,39,70,89,41,22,58,33,34,44,14,46,36,26,21,35,50,14,7,38,24,17,37,40,57,71,34,54,67,58,5,33,26,36,15,47,23,32,27,23,52,29,51,45,48,27,73,53,38,86,42,55,51,53,20,14,48,25,36,31,43,27,17,50,14,21,50,41,20,68,45,79,66,28,62,60,33,19,51,53,15,28,53,35,18,45,68,21,20,86,78,44,90,52,42,72,64,52,52,68,21,48,29,44,41,28,61,48,45,60,59,45,28,53,40,14,46,74,41,66,44,36,89,65,68,53,68,74,52,46,30,38,94,46,63,90,42,24,9,57,16,58,18,32,28,34,54,42,41,57,71,43,44,56,58,47,53,52,49,28,46,74,63,53,47,66,43,53,65,86,48,54,71,44,71,74,41,88,49,39,35,15,82,85,78,64,45,28,31,34,23,41,32,85,89,42,56,20,20,36,56,76,25,31,64,43,39,79,98

Secondary structure (DSSP, 8-state):
-----TTHHHHHHHHHHTT-HHHHHHHHHHHHHHHHH-SBTTB-SS--TTTTTTHHHHHHHHHHHHHHHHTT-HHHHHHHHHHHHHHHHHHHHH-SSHHHHHHHHHHHHHHHHHHT-S-HHHHHHHHHHHHHHHGGG-S-HHHHTTSHHHHHHHHHHHHHHHHTTTTS--S-HHHHS-S-TTSHHHHHHHHHHHHHHHHHHHHHHHHHHT--PPPP-EEE-S-SSEE-TTT----EEEETTEEEETTT-PBPEE-/-----TTHHHHHHHHHHTT-HHHHHHHHHHHHHHHHH-SBTTB-SS--TTTTTTHHHHHHHHHHHHHHHHTT-HHHHHHHHHHHHHHHHHHHHH-SSHHHHHHHHHHHHHHHHHHT-S-HHHHHHHHHHHHHHHGGG-S-HHHHTTSHHHHHHHHHHHHHHHHTTTTS--S-HHHHS-S-TTSHHHHHHHHHHHHHHHHHHHHHHHHHHT--PPPP-EEE-S-SSEE-TTT----EEEETTEEEETTT-PBPEE-